Protein AF-0000000085047839 (afdb_homodimer)

Foldseek 3Di:
DDPPCPPPVPDPDCPDDQDFADPVRQVVCCVVDPFHWKAFPRHIDGDDDDDPLRVLLLVVLVVLCVVVDDPFKDKDAPPDWQWFDDPPGIIIDHFRMFMATVVCVPHSAGQETEHEDDPVCNCVQPPVVQVVNQVSPRAWYWYQYLVQLKIWIWGQDPVTTDGPDMDTPFDKDADPVRRSDIDTSCVSNPDD/DDPPPPPPVPDPPCPDDQDFADPVRQVVCCVPDPFHWKAFPRHIDGDDDDDPLRVLLLVVLVVLCVVVDDPFKDKDAPPDWQWFDDPPGIIIDHFRMFMATVVCVVHSAGQETEHEDDPVCNCVQPPVVQVVNQVSPRAWYWYQYLPQLKIWIWGQDPVTTDGPDMDTPFDKDADPVRRSDIDTSCVSNPDD

Structure (mmCIF, N/CA/C/O backbone):
data_AF-0000000085047839-model_v1
#
loop_
_entity.id
_entity.type
_entity.pdbx_description
1 polymer 'Putative restriction endonuclease domain-containing protein'
#
loop_
_atom_site.group_PDB
_atom_site.id
_atom_site.type_symbol
_atom_site.label_atom_id
_atom_site.label_alt_id
_atom_site.label_comp_id
_atom_site.label_asym_id
_atom_site.label_entity_id
_atom_site.label_seq_id
_atom_site.pdbx_PDB_ins_code
_atom_site.Cartn_x
_atom_site.Cartn_y
_atom_site.Cartn_z
_atom_site.occupancy
_atom_site.B_iso_or_equiv
_atom_site.auth_seq_id
_atom_site.auth_comp_id
_atom_site.auth_asym_id
_atom_site.auth_atom_id
_atom_site.pdbx_PDB_model_num
ATOM 1 N N . MET A 1 1 ? 14.227 33.406 15.445 1 19.25 1 MET A N 1
ATOM 2 C CA . MET A 1 1 ? 13.461 32.312 16.047 1 19.25 1 MET A CA 1
ATOM 3 C C . MET A 1 1 ? 14.367 31.141 16.406 1 19.25 1 MET A C 1
ATOM 5 O O . MET A 1 1 ? 15.094 30.625 15.555 1 19.25 1 MET A O 1
ATOM 9 N N . LYS A 1 2 ? 14.75 30.953 17.688 1 21.78 2 LYS A N 1
ATOM 10 C CA . LYS A 1 2 ? 15.789 30.109 18.25 1 21.78 2 LYS A CA 1
ATOM 11 C C . LYS A 1 2 ? 15.43 28.641 18.141 1 21.78 2 LYS A C 1
ATOM 13 O O . LYS A 1 2 ? 14.391 28.203 18.641 1 21.78 2 LYS A O 1
ATOM 18 N N . ILE A 1 3 ? 15.82 28.047 17.078 1 25.97 3 ILE A N 1
ATOM 19 C CA . ILE A 1 3 ? 15.758 26.594 16.906 1 25.97 3 ILE A CA 1
ATOM 20 C C . ILE A 1 3 ? 16.422 25.906 18.094 1 25.97 3 ILE A C 1
ATOM 22 O O . ILE A 1 3 ? 17.609 26.109 18.375 1 25.97 3 ILE A O 1
ATOM 26 N N . VAL A 1 4 ? 15.68 25.797 19.141 1 27.72 4 VAL A N 1
ATOM 27 C CA . VAL A 1 4 ? 16.203 25.109 20.312 1 27.72 4 VAL A CA 1
ATOM 28 C C . VAL A 1 4 ? 16.797 23.766 19.906 1 27.72 4 VAL A C 1
ATOM 30 O O . VAL A 1 4 ? 16.188 23.031 19.125 1 27.72 4 VAL A O 1
ATOM 33 N N . ASP A 1 5 ? 18.047 23.656 20.047 1 25.88 5 ASP A N 1
ATOM 34 C CA . ASP A 1 5 ? 19.016 22.656 19.625 1 25.88 5 ASP A CA 1
ATOM 35 C C . ASP A 1 5 ? 18.844 21.359 20.422 1 25.88 5 ASP A C 1
ATOM 37 O O . ASP A 1 5 ? 19.375 21.219 21.516 1 25.88 5 ASP A O 1
ATOM 41 N N . PRO A 1 6 ? 17.703 20.969 20.906 1 27.14 6 PRO A N 1
ATOM 42 C CA . PRO A 1 6 ? 17.953 19.859 21.828 1 27.14 6 PRO A CA 1
ATOM 43 C C . PRO A 1 6 ? 18.672 18.688 21.172 1 27.14 6 PRO A C 1
ATOM 45 O O . PRO A 1 6 ? 18.172 18.109 20.219 1 27.14 6 PRO A O 1
ATOM 48 N N . LEU A 1 7 ? 19.953 18.734 21.141 1 28.09 7 LEU A N 1
ATOM 49 C CA . LEU A 1 7 ? 20.844 17.672 20.656 1 28.09 7 LEU A CA 1
ATOM 50 C C . LEU A 1 7 ? 20.594 16.391 21.438 1 28.09 7 LEU A C 1
ATOM 52 O O . LEU A 1 7 ? 21.109 16.219 22.547 1 28.09 7 LEU A O 1
ATOM 56 N N . ILE A 1 8 ? 19.391 15.938 21.578 1 26.12 8 ILE A N 1
ATOM 57 C CA . ILE A 1 8 ? 19.359 14.641 22.234 1 26.12 8 ILE A CA 1
ATOM 58 C C . ILE A 1 8 ? 20.266 13.656 21.5 1 26.12 8 ILE A C 1
ATOM 60 O O . ILE A 1 8 ? 20.094 13.422 20.312 1 26.12 8 ILE A O 1
ATOM 64 N N . THR A 1 9 ? 21.453 13.508 21.984 1 27.06 9 THR A N 1
ATOM 65 C CA . THR A 1 9 ? 22.406 12.484 21.562 1 27.06 9 THR A CA 1
ATOM 66 C C . THR A 1 9 ? 21.781 11.094 21.672 1 27.06 9 THR A C 1
ATOM 68 O O . THR A 1 9 ? 21.5 10.617 22.766 1 27.06 9 THR A O 1
ATOM 71 N N . ILE A 1 10 ? 20.797 10.789 20.953 1 28.42 10 ILE A N 1
ATOM 72 C CA . ILE A 1 10 ? 20.391 9.391 20.969 1 28.42 10 ILE A CA 1
ATOM 73 C C . ILE A 1 10 ? 21.594 8.5 20.703 1 28.42 10 ILE A C 1
ATOM 75 O O . ILE A 1 10 ? 22.297 8.664 19.703 1 28.42 10 ILE A O 1
ATOM 79 N N . GLU A 1 11 ? 22.141 7.961 21.719 1 28.94 11 GLU A N 1
ATOM 80 C CA . GLU A 1 11 ? 23.172 6.93 21.672 1 28.94 11 GLU A CA 1
ATOM 81 C C . GLU A 1 11 ? 22.922 5.945 20.531 1 28.94 11 GLU A C 1
ATOM 83 O O . GLU A 1 11 ? 21.766 5.625 20.234 1 28.94 11 GLU A O 1
ATOM 88 N N . GLU A 1 12 ? 23.734 5.855 19.578 1 32.16 12 GLU A N 1
ATOM 89 C CA . GLU A 1 12 ? 23.938 4.957 18.453 1 32.16 12 GLU A CA 1
ATOM 90 C C . GLU A 1 12 ? 23.688 3.504 18.844 1 32.16 12 GLU A C 1
ATOM 92 O O . GLU A 1 12 ? 24.578 2.816 19.328 1 32.16 12 GLU A O 1
ATOM 97 N N . GLY A 1 13 ? 22.953 3.189 19.844 1 29.78 13 GLY A N 1
ATOM 98 C CA . GLY A 1 13 ? 22.891 1.743 19.984 1 29.78 13 GLY A CA 1
ATOM 99 C C . GLY A 1 13 ? 22.797 1.019 18.656 1 29.78 13 GLY A C 1
ATOM 100 O O . GLY A 1 13 ? 22.375 1.604 17.656 1 29.78 13 GLY A O 1
ATOM 101 N N . LYS A 1 14 ? 23.609 -0.202 18.484 1 32.5 14 LYS A N 1
ATOM 102 C CA . LYS A 1 14 ? 23.672 -1.079 17.328 1 32.5 14 LYS A CA 1
ATOM 103 C C . LYS A 1 14 ? 22.297 -1.259 16.688 1 32.5 14 LYS A C 1
ATOM 105 O O . LYS A 1 14 ? 21.469 -2.01 17.203 1 32.5 14 LYS A O 1
ATOM 110 N N . MET A 1 15 ? 21.422 -0.504 16.422 1 36.41 15 MET A N 1
ATOM 111 C CA . MET A 1 15 ? 20.234 -0.732 15.609 1 36.41 15 MET A CA 1
ATOM 112 C C . MET A 1 15 ? 20.516 -1.757 14.516 1 36.41 15 MET A C 1
ATOM 114 O O . MET A 1 15 ? 21.406 -1.555 13.68 1 36.41 15 MET A O 1
ATOM 118 N N . GLY A 1 16 ? 20.594 -3.08 14.789 1 39.56 16 GLY A N 1
ATOM 119 C CA . GLY A 1 16 ? 21.094 -4.273 14.125 1 39.56 16 GLY A CA 1
ATOM 120 C C . GLY A 1 16 ? 21.078 -4.168 12.617 1 39.56 16 GLY A C 1
ATOM 121 O O . GLY A 1 16 ? 20.062 -3.752 12.031 1 39.56 16 GLY A O 1
ATOM 122 N N . ALA A 1 17 ? 22.141 -3.898 11.844 1 48.53 17 ALA A N 1
ATOM 123 C CA . ALA A 1 17 ? 22.453 -3.994 10.422 1 48.53 17 ALA A CA 1
ATOM 124 C C . ALA A 1 17 ? 21.656 -5.117 9.766 1 48.53 17 ALA A C 1
ATOM 126 O O . ALA A 1 17 ? 21.703 -6.266 10.203 1 48.53 17 ALA A O 1
ATOM 127 N N . MET A 1 18 ? 20.484 -4.809 9.328 1 63.97 18 MET A N 1
ATOM 128 C CA . MET A 1 18 ? 19.844 -5.906 8.602 1 63.97 18 MET A CA 1
ATOM 129 C C . MET A 1 18 ? 20.859 -6.68 7.77 1 63.97 18 MET A C 1
ATOM 131 O O . MET A 1 18 ? 21.609 -6.086 6.992 1 63.97 18 MET A O 1
ATOM 135 N N . SER A 1 19 ? 21.328 -7.828 8.117 1 78.44 19 SER A N 1
ATOM 136 C CA . SER A 1 19 ? 22.281 -8.711 7.445 1 78.44 19 SER A CA 1
ATOM 137 C C . SER A 1 19 ? 21.922 -8.883 5.973 1 78.44 19 SER A C 1
ATOM 139 O O . SER A 1 19 ? 20.75 -9.039 5.625 1 78.44 19 SER A O 1
ATOM 141 N N . ARG A 1 20 ? 22.812 -8.43 5.199 1 89.38 20 ARG A N 1
ATOM 142 C CA . ARG A 1 20 ? 22.703 -8.719 3.773 1 89.38 20 ARG A CA 1
ATOM 143 C C . ARG A 1 20 ? 23.25 -10.109 3.455 1 89.38 20 ARG A C 1
ATOM 145 O O . ARG A 1 20 ? 24.25 -10.539 4.035 1 89.38 20 ARG A O 1
ATOM 152 N N . TYR A 1 21 ? 22.562 -10.891 2.604 1 94.19 21 TYR A N 1
ATOM 153 C CA . TYR A 1 21 ? 22.906 -12.258 2.221 1 94.19 21 TYR A CA 1
ATOM 154 C C . TYR A 1 21 ? 23.172 -12.359 0.723 1 94.19 21 TYR A C 1
ATOM 156 O O . TYR A 1 21 ? 22.516 -11.672 -0.074 1 94.19 21 TYR A O 1
ATOM 164 N N . SER A 1 22 ? 24.047 -13.195 0.367 1 93.88 22 SER A N 1
ATOM 165 C CA . SER A 1 22 ? 24.234 -13.547 -1.038 1 93.88 22 SER A CA 1
ATOM 166 C C . SER A 1 22 ? 23.188 -14.555 -1.495 1 93.88 22 SER A C 1
ATOM 168 O O . SER A 1 22 ? 22.484 -15.156 -0.671 1 93.88 22 SER A O 1
ATOM 170 N N . LEU A 1 23 ? 23.141 -14.664 -2.805 1 94 23 LEU A N 1
ATOM 171 C CA . LEU A 1 23 ? 22.25 -15.672 -3.35 1 94 23 LEU A CA 1
ATOM 172 C C . LEU A 1 23 ? 22.609 -17.062 -2.855 1 94 23 LEU A C 1
ATOM 174 O O . LEU A 1 23 ? 21.734 -17.875 -2.547 1 94 23 LEU A O 1
ATOM 178 N N . GLU A 1 24 ? 23.844 -17.281 -2.812 1 93.88 24 GLU A N 1
ATOM 179 C CA . GLU A 1 24 ? 24.328 -18.562 -2.314 1 93.88 24 GLU A CA 1
ATOM 180 C C . GLU A 1 24 ? 23.875 -18.797 -0.874 1 93.88 24 GLU A C 1
ATOM 182 O O . GLU A 1 24 ? 23.422 -19.891 -0.531 1 93.88 24 GLU A O 1
ATOM 187 N N . GLU A 1 25 ? 24.047 -17.828 -0.116 1 95.06 25 GLU A N 1
ATOM 188 C CA . GLU A 1 25 ? 23.609 -17.922 1.273 1 95.06 25 GLU A CA 1
ATOM 189 C C . GLU A 1 25 ? 22.094 -18.141 1.365 1 95.06 25 GLU A C 1
ATOM 191 O O . GLU A 1 25 ? 21.625 -18.891 2.221 1 95.06 25 GLU A O 1
ATOM 196 N N . PHE A 1 26 ? 21.422 -17.516 0.538 1 96.5 26 PHE A N 1
ATOM 197 C CA . PHE A 1 26 ? 19.969 -17.703 0.496 1 96.5 26 PHE A CA 1
ATOM 198 C C . PHE A 1 26 ? 19.625 -19.172 0.241 1 96.5 26 PHE A C 1
ATOM 200 O O . PHE A 1 26 ? 18.797 -19.75 0.949 1 96.5 26 PHE A O 1
ATOM 207 N N . TYR A 1 27 ? 20.219 -19.719 -0.745 1 94.69 27 TYR A N 1
ATOM 208 C CA . TYR A 1 27 ? 19.922 -21.109 -1.099 1 94.69 27 TYR A CA 1
ATOM 209 C C . TYR A 1 27 ? 20.297 -22.062 0.029 1 94.69 27 TYR A C 1
ATOM 211 O O . TYR A 1 27 ? 19.578 -23.016 0.306 1 94.69 27 TYR A O 1
ATOM 219 N N . GLN A 1 28 ? 21.359 -21.781 0.684 1 94.69 28 GLN A N 1
ATOM 220 C CA . GLN A 1 28 ? 21.766 -22.594 1.821 1 94.69 28 GLN A CA 1
ATOM 221 C C . GLN A 1 28 ? 20.734 -22.531 2.945 1 94.69 28 GLN A C 1
ATOM 223 O O . GLN A 1 28 ? 20.375 -23.547 3.537 1 94.69 28 GLN A O 1
ATOM 228 N N . ASN A 1 29 ? 20.297 -21.359 3.191 1 95 29 ASN A N 1
ATOM 229 C CA . ASN A 1 29 ? 19.281 -21.188 4.223 1 95 29 ASN A CA 1
ATOM 230 C C . ASN A 1 29 ? 17.969 -21.859 3.836 1 95 29 ASN A C 1
ATOM 232 O O . ASN A 1 29 ? 17.281 -22.422 4.688 1 95 29 ASN A O 1
ATOM 236 N N . SER A 1 30 ? 17.625 -21.734 2.604 1 92.69 30 SER A N 1
ATOM 237 C CA . SER A 1 30 ? 16.375 -22.281 2.109 1 92.69 30 SER A CA 1
ATOM 238 C C . SER A 1 30 ? 16.328 -23.812 2.27 1 92.69 30 SER A C 1
ATOM 240 O O . SER A 1 30 ? 15.266 -24.375 2.504 1 92.69 30 SER A O 1
ATOM 242 N N . GLU A 1 31 ? 17.391 -24.406 2.133 1 91.94 31 GLU A N 1
ATOM 243 C CA . GLU A 1 31 ? 17.484 -25.859 2.24 1 91.94 31 GLU A CA 1
ATOM 244 C C . GLU A 1 31 ? 17.234 -26.328 3.674 1 91.94 31 GLU A C 1
ATOM 246 O O . GLU A 1 31 ? 16.719 -27.422 3.898 1 91.94 31 GLU A O 1
ATOM 251 N N . SER A 1 32 ? 17.562 -25.547 4.555 1 92.69 32 SER A N 1
ATOM 252 C CA . SER A 1 32 ? 17.531 -25.969 5.949 1 92.69 32 SER A CA 1
ATOM 253 C C . SER A 1 32 ? 16.312 -25.391 6.668 1 92.69 32 SER A C 1
ATOM 255 O O . SER A 1 32 ? 15.953 -25.844 7.754 1 92.69 32 SER A O 1
ATOM 257 N N . SER A 1 33 ? 15.711 -24.469 6.102 1 92.81 33 SER A N 1
ATOM 258 C CA . SER A 1 33 ? 14.625 -23.766 6.773 1 92.81 33 SER A CA 1
ATOM 259 C C . SER A 1 33 ? 13.344 -24.594 6.758 1 92.81 33 SER A C 1
ATOM 261 O O . SER A 1 33 ? 12.992 -25.188 5.738 1 92.81 33 SER A O 1
ATOM 263 N N . PRO A 1 34 ? 12.633 -24.625 7.816 1 91.81 34 PRO A N 1
ATOM 264 C CA . PRO A 1 34 ? 11.344 -25.312 7.844 1 91.81 34 PRO A CA 1
ATOM 265 C C . PRO A 1 34 ? 10.25 -24.562 7.09 1 91.81 34 PRO A C 1
ATOM 267 O O . PRO A 1 34 ? 9.25 -25.156 6.684 1 91.81 34 PRO A O 1
ATOM 270 N N . ASN A 1 35 ? 10.391 -23.281 6.965 1 91.88 35 ASN A N 1
ATOM 271 C CA . ASN A 1 35 ? 9.438 -22.438 6.262 1 91.88 35 ASN A CA 1
ATOM 272 C C . ASN A 1 35 ? 9.977 -21.984 4.906 1 91.88 35 ASN A C 1
ATOM 274 O O . ASN A 1 35 ? 11.188 -21.891 4.723 1 91.88 35 ASN A O 1
ATOM 278 N N . PRO A 1 36 ? 9.062 -21.797 4.02 1 92.94 36 PRO A N 1
ATOM 279 C CA . PRO A 1 36 ? 9.531 -21.203 2.764 1 92.94 36 PRO A CA 1
ATOM 280 C C . PRO A 1 36 ? 10.18 -19.828 2.963 1 92.94 36 PRO A C 1
ATOM 282 O O . PRO A 1 36 ? 9.742 -19.062 3.824 1 92.94 36 PRO A O 1
ATOM 285 N N . LEU A 1 37 ? 11.156 -19.547 2.162 1 95.88 37 LEU A N 1
ATOM 286 C CA . LEU A 1 37 ? 11.883 -18.297 2.271 1 95.88 37 LEU A CA 1
ATOM 287 C C . LEU A 1 37 ? 11.797 -17.5 0.972 1 95.88 37 LEU A C 1
ATOM 289 O O . LEU A 1 37 ? 11.664 -18.078 -0.108 1 95.88 37 LEU A O 1
ATOM 293 N N . GLU A 1 38 ? 11.859 -16.25 1.055 1 97.25 38 GLU A N 1
ATOM 294 C CA . GLU A 1 38 ? 12.008 -15.344 -0.078 1 97.25 38 GLU A CA 1
ATOM 295 C C . GLU A 1 38 ? 13.297 -14.531 0.03 1 97.25 38 GLU A C 1
ATOM 297 O O . GLU A 1 38 ? 13.836 -14.359 1.125 1 97.25 38 GLU A O 1
ATOM 302 N N . TYR A 1 39 ? 13.766 -14.117 -1.062 1 97.12 39 TYR A N 1
ATOM 303 C CA . TYR A 1 39 ? 14.969 -13.305 -1.187 1 97.12 39 TYR A CA 1
ATOM 304 C C . TYR A 1 39 ? 14.664 -11.984 -1.875 1 97.12 39 TYR A C 1
ATOM 306 O O . TYR A 1 39 ? 14.391 -11.953 -3.078 1 97.12 39 TYR A O 1
ATOM 314 N N . ILE A 1 40 ? 14.703 -10.867 -1.108 1 96.5 40 ILE A N 1
ATOM 315 C CA . ILE A 1 40 ? 14.375 -9.547 -1.626 1 96.5 40 ILE A CA 1
ATOM 316 C C . ILE A 1 40 ? 15.391 -8.523 -1.12 1 96.5 40 ILE A C 1
ATOM 318 O O . ILE A 1 40 ? 15.617 -8.414 0.087 1 96.5 40 ILE A O 1
ATOM 322 N N . HIS A 1 41 ? 16.047 -7.734 -1.96 1 94.5 41 HIS A N 1
ATOM 323 C CA . HIS A 1 41 ? 17.031 -6.715 -1.609 1 94.5 41 HIS A CA 1
ATOM 324 C C . HIS A 1 41 ? 18.125 -7.289 -0.713 1 94.5 41 HIS A C 1
ATOM 326 O O . HIS A 1 41 ? 18.453 -6.711 0.325 1 94.5 41 HIS A O 1
ATOM 332 N N . GLU A 1 42 ? 18.5 -8.492 -1.087 1 95 42 GLU A N 1
ATOM 333 C CA . GLU A 1 42 ? 19.609 -9.188 -0.418 1 95 42 GLU A CA 1
ATOM 334 C C . GLU A 1 42 ? 19.25 -9.516 1.029 1 95 42 GLU A C 1
ATOM 336 O O . GLU A 1 42 ? 20.125 -9.578 1.89 1 95 42 GLU A O 1
ATOM 341 N N . GLN A 1 43 ? 17.984 -9.57 1.319 1 96.62 43 GLN A N 1
ATOM 342 C CA . GLN A 1 43 ? 17.484 -10.008 2.619 1 96.62 43 GLN A CA 1
ATOM 343 C C . GLN A 1 43 ? 16.625 -11.258 2.486 1 96.62 43 GLN A C 1
ATOM 345 O O . GLN A 1 43 ? 16.078 -11.531 1.414 1 96.62 43 GLN A O 1
ATOM 350 N N . ILE A 1 44 ? 16.609 -12.039 3.568 1 96.19 44 ILE A N 1
ATOM 351 C CA . ILE A 1 44 ? 15.852 -13.281 3.586 1 96.19 44 ILE A CA 1
ATOM 352 C C . ILE A 1 44 ? 14.602 -13.109 4.453 1 96.19 44 ILE A C 1
ATOM 354 O O . ILE A 1 44 ? 14.695 -12.625 5.586 1 96.19 44 ILE A O 1
ATOM 358 N N . PHE A 1 45 ? 13.516 -13.438 3.863 1 95.88 45 PHE A N 1
ATOM 359 C CA . PHE A 1 45 ? 12.242 -13.344 4.57 1 95.88 45 PHE A CA 1
ATOM 360 C C . PHE A 1 45 ? 11.602 -14.719 4.703 1 95.88 45 PHE A C 1
ATOM 362 O O . PHE A 1 45 ? 11.492 -15.461 3.723 1 95.88 45 PHE A O 1
ATOM 369 N N . SER A 1 46 ? 11.156 -15.023 5.883 1 94.44 46 SER A N 1
ATOM 370 C CA . SER A 1 46 ? 10.43 -16.266 6.109 1 94.44 46 SER A CA 1
ATOM 371 C C . SER A 1 46 ? 8.922 -16.062 5.957 1 94.44 46 SER A C 1
ATOM 373 O O . SER A 1 46 ? 8.375 -15.062 6.445 1 94.44 46 SER A O 1
ATOM 375 N N . LEU A 1 47 ? 8.258 -16.922 5.273 1 93.44 47 LEU A N 1
ATOM 376 C CA . LEU A 1 47 ? 6.816 -16.828 5.062 1 93.44 47 LEU A CA 1
ATOM 377 C C . LEU A 1 47 ? 6.059 -17.688 6.074 1 93.44 47 LEU A C 1
ATOM 379 O O . LEU A 1 47 ? 6.496 -18.781 6.41 1 93.44 47 LEU A O 1
ATOM 383 N N . PRO A 1 48 ? 4.93 -17.141 6.52 1 89.25 48 PRO A N 1
ATOM 384 C CA . PRO A 1 48 ? 4.121 -17.938 7.438 1 89.25 48 PRO A CA 1
ATOM 385 C C . PRO A 1 48 ? 3.453 -19.141 6.75 1 89.25 48 PRO A C 1
ATOM 387 O O . PRO A 1 48 ? 3.316 -19.141 5.523 1 89.25 48 PRO A O 1
ATOM 390 N N . THR A 1 49 ? 3.102 -20.062 7.559 1 82.88 49 THR A N 1
ATOM 391 C CA . THR A 1 49 ? 2.377 -21.219 7.047 1 82.88 49 THR A CA 1
ATOM 392 C C . THR A 1 49 ? 0.94 -20.844 6.695 1 82.88 49 THR A C 1
ATOM 394 O O . THR A 1 49 ? 0.31 -20.047 7.395 1 82.88 49 THR A O 1
ATOM 397 N N . SER A 1 50 ? 0.498 -21.5 5.664 1 81.31 50 SER A N 1
ATOM 398 C CA . SER A 1 50 ? -0.839 -21.188 5.172 1 81.31 50 SER A CA 1
ATOM 399 C C . SER A 1 50 ? -1.912 -21.859 6.023 1 81.31 50 SER A C 1
ATOM 401 O O . SER A 1 50 ? -1.755 -23.016 6.434 1 81.31 50 SER A O 1
ATOM 403 N N . GLN A 1 51 ? -2.875 -21.109 6.254 1 83.5 51 GLN A N 1
ATOM 404 C CA . GLN A 1 51 ? -4.039 -21.641 6.949 1 83.5 51 GLN A CA 1
ATOM 405 C C . GLN A 1 51 ? -5.062 -22.203 5.961 1 83.5 51 GLN A C 1
ATOM 407 O O . GLN A 1 51 ? -4.941 -22 4.754 1 83.5 51 GLN A O 1
ATOM 412 N N . LYS A 1 52 ? -6.062 -22.906 6.461 1 86.94 52 LYS A N 1
ATOM 413 C CA . LYS A 1 52 ? -7.07 -23.562 5.633 1 86.94 52 LYS A CA 1
ATOM 414 C C . LYS A 1 52 ? -7.801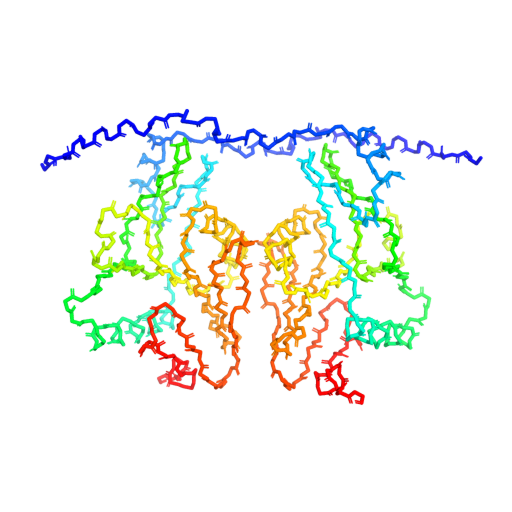 -22.562 4.75 1 86.94 52 LYS A C 1
ATOM 416 O O . LYS A 1 52 ? -8 -22.797 3.559 1 86.94 52 LYS A O 1
ATOM 421 N N . GLU A 1 53 ? -8.211 -21.469 5.328 1 91.44 53 GLU A N 1
ATOM 422 C CA . GLU A 1 53 ? -8.945 -20.453 4.582 1 91.44 53 GLU A CA 1
ATOM 423 C C . GLU A 1 53 ? -8.109 -19.906 3.426 1 91.44 53 GLU A C 1
ATOM 425 O O . GLU A 1 53 ? -8.641 -19.656 2.34 1 91.44 53 GLU A O 1
ATOM 430 N N . HIS A 1 54 ? -6.898 -19.734 3.691 1 93.38 54 HIS A N 1
ATOM 431 C CA . HIS A 1 54 ? -5.965 -19.281 2.666 1 93.38 54 HIS A CA 1
ATOM 432 C C . HIS A 1 54 ? -5.969 -20.234 1.467 1 93.38 54 HIS A C 1
ATOM 434 O O . HIS A 1 54 ? -6.074 -19.781 0.322 1 93.38 54 HIS A O 1
ATOM 440 N N . GLN A 1 55 ? -5.898 -21.484 1.703 1 92.56 55 GLN A N 1
ATOM 441 C CA . GLN A 1 55 ? -5.848 -22.5 0.653 1 92.56 55 GLN A CA 1
ATOM 442 C C . GLN A 1 55 ? -7.145 -22.531 -0.144 1 92.56 55 GLN A C 1
ATOM 444 O O . GLN A 1 55 ? -7.129 -22.703 -1.364 1 92.56 55 GLN A O 1
ATOM 449 N N . LEU A 1 56 ? -8.234 -22.391 0.564 1 94.94 56 LEU A N 1
ATOM 450 C CA . LEU A 1 56 ? -9.531 -22.375 -0.105 1 94.94 56 LEU A CA 1
ATOM 451 C C . LEU A 1 56 ? -9.625 -21.219 -1.09 1 94.94 56 LEU A C 1
ATOM 453 O O . LEU A 1 56 ? -10.062 -21.406 -2.229 1 94.94 56 LEU A O 1
ATOM 457 N N . ILE A 1 57 ? -9.227 -20.062 -0.646 1 97.06 57 ILE A N 1
ATOM 458 C CA . ILE A 1 57 ? -9.242 -18.875 -1.489 1 97.06 57 ILE A CA 1
ATOM 459 C C . ILE A 1 57 ? -8.328 -19.078 -2.695 1 97.06 57 ILE A C 1
ATOM 461 O O . ILE A 1 57 ? -8.711 -18.766 -3.828 1 97.06 57 ILE A O 1
ATOM 465 N N . LEU A 1 58 ? -7.133 -19.594 -2.455 1 95.5 58 LEU A N 1
ATOM 466 C CA . LEU A 1 58 ? -6.18 -19.875 -3.527 1 95.5 58 LEU A CA 1
ATOM 467 C C . LEU A 1 58 ? -6.785 -20.812 -4.566 1 95.5 58 LEU A C 1
ATOM 469 O O . LEU A 1 58 ? -6.664 -20.578 -5.77 1 95.5 58 LEU A O 1
ATOM 473 N N . GLU A 1 59 ? -7.449 -21.781 -4.098 1 94.38 59 GLU A N 1
ATOM 474 C CA . GLU A 1 59 ? -8.055 -22.766 -4.992 1 94.38 59 GLU A CA 1
ATOM 475 C C . GLU A 1 59 ? -9.164 -22.125 -5.832 1 94.38 59 GLU A C 1
ATOM 477 O O . GLU A 1 59 ? -9.289 -22.422 -7.023 1 94.38 59 GLU A O 1
ATOM 482 N N . ARG A 1 60 ? -9.93 -21.328 -5.234 1 95.81 60 ARG A N 1
ATOM 483 C CA . ARG A 1 60 ? -11 -20.656 -5.961 1 95.81 60 ARG A CA 1
ATOM 484 C C . ARG A 1 60 ? -10.43 -19.766 -7.059 1 95.81 60 ARG A C 1
ATOM 486 O O . ARG A 1 60 ? -10.969 -19.703 -8.164 1 95.81 60 ARG A O 1
ATOM 493 N N . LEU A 1 61 ? -9.398 -19.047 -6.754 1 95.31 61 LEU A N 1
ATOM 494 C CA . LEU A 1 61 ? -8.75 -18.203 -7.75 1 95.31 61 LEU A CA 1
ATOM 495 C C . LEU A 1 61 ? -8.172 -19.047 -8.883 1 95.31 61 LEU A C 1
ATOM 497 O O . LEU A 1 61 ? -8.336 -18.703 -10.055 1 95.31 61 LEU A O 1
ATOM 501 N N . ARG A 1 62 ? -7.504 -20.125 -8.547 1 91.94 62 ARG A N 1
ATOM 502 C CA . ARG A 1 62 ? -6.918 -21.016 -9.539 1 91.94 62 ARG A CA 1
ATOM 503 C C . ARG A 1 62 ? -7.988 -21.594 -10.469 1 91.94 62 ARG A C 1
ATOM 505 O O . ARG A 1 62 ? -7.797 -21.625 -11.688 1 91.94 62 ARG A O 1
ATOM 512 N N . LYS A 1 63 ? -9.031 -22.031 -9.906 1 91.75 63 LYS A N 1
ATOM 513 C CA . LYS A 1 63 ? -10.125 -22.594 -10.695 1 91.75 63 LYS A CA 1
ATOM 514 C C . LYS A 1 63 ? -10.664 -21.578 -11.695 1 91.75 63 LYS A C 1
ATOM 516 O O . LYS A 1 63 ? -10.938 -21.922 -12.852 1 91.75 63 LYS A O 1
ATOM 521 N N . LYS A 1 64 ? -10.812 -20.375 -11.25 1 91.38 64 LYS A N 1
ATOM 522 C CA . LYS A 1 64 ? -11.297 -19.328 -12.133 1 91.38 64 LYS A CA 1
ATOM 523 C C . LYS A 1 64 ? -10.336 -19.109 -13.305 1 91.38 64 LYS A C 1
ATOM 525 O O . LYS A 1 64 ? -10.773 -18.922 -14.438 1 91.38 64 LYS A O 1
ATOM 530 N N . LEU A 1 65 ? -9.086 -19.125 -13.016 1 88.38 65 LEU A N 1
ATOM 531 C CA . LEU A 1 65 ? -8.086 -18.922 -14.062 1 88.38 65 LEU A CA 1
ATOM 532 C C . LEU A 1 65 ? -8.07 -20.109 -15.023 1 88.38 65 LEU A C 1
ATOM 534 O O . LEU A 1 65 ? -7.879 -19.938 -16.234 1 88.38 65 LEU A O 1
ATOM 538 N N . LEU A 1 66 ? -8.234 -21.266 -14.438 1 85.38 66 LEU A N 1
ATOM 539 C CA . LEU A 1 66 ? -8.258 -22.484 -15.266 1 85.38 66 LEU A CA 1
ATOM 540 C C . LEU A 1 66 ? -9.43 -22.438 -16.25 1 85.38 66 LEU A C 1
ATOM 542 O O . LEU A 1 66 ? -9.297 -22.859 -17.391 1 85.38 66 LEU A O 1
ATOM 546 N N . ILE A 1 67 ? -10.531 -21.969 -15.758 1 84.19 67 ILE A N 1
ATOM 547 C CA . ILE A 1 67 ? -11.727 -21.875 -16.594 1 84.19 67 ILE A CA 1
ATOM 548 C C . ILE A 1 67 ? -11.5 -20.859 -17.703 1 84.19 67 ILE A C 1
ATOM 550 O O . ILE A 1 67 ? -11.938 -21.062 -18.844 1 84.19 67 ILE A O 1
ATOM 554 N N . LEU A 1 68 ? -10.914 -19.75 -17.25 1 76.19 68 LEU A N 1
ATOM 555 C CA . LEU A 1 68 ? -10.617 -18.719 -18.25 1 76.19 68 LEU A CA 1
ATOM 556 C C . LEU A 1 68 ? -9.531 -19.188 -19.203 1 76.19 68 LEU A C 1
ATOM 558 O O . LEU A 1 68 ? -9.492 -18.766 -20.359 1 76.19 68 LEU A O 1
ATOM 562 N N . GLY A 1 69 ? -8.461 -19.781 -18.625 1 64 69 GLY A N 1
ATOM 563 C CA . GLY A 1 69 ? -7.223 -20.125 -19.312 1 64 69 GLY A CA 1
ATOM 564 C C . GLY A 1 69 ? -7.395 -21.203 -20.344 1 64 69 GLY A C 1
ATOM 565 O O . GLY A 1 69 ? -8.039 -22.219 -20.094 1 64 69 GLY A O 1
ATOM 566 N N . GLY A 1 70 ? -7.469 -20.844 -21.531 1 59.38 70 GLY A N 1
ATOM 567 C CA . GLY A 1 70 ? -7.023 -21.531 -22.734 1 59.38 70 GLY A CA 1
ATOM 568 C C . GLY A 1 70 ? -5.547 -21.328 -23.031 1 59.38 70 GLY A C 1
ATOM 569 O O . GLY A 1 70 ? -4.73 -21.281 -22.094 1 59.38 70 GLY A O 1
ATOM 570 N N . MET A 1 71 ? -5.219 -21.109 -24.281 1 60.84 71 MET A N 1
ATOM 571 C CA . MET A 1 71 ? -3.883 -21.031 -24.875 1 60.84 71 MET A CA 1
ATOM 572 C C . MET A 1 71 ? -3.256 -19.656 -24.594 1 60.84 71 MET A C 1
ATOM 574 O O . MET A 1 71 ? -2.072 -19.453 -24.875 1 60.84 71 MET A O 1
ATOM 578 N N . SER A 1 72 ? -3.957 -18.734 -23.641 1 75.06 72 SER A N 1
ATOM 579 C CA . SER A 1 72 ? -3.398 -17.375 -23.719 1 75.06 72 SER A CA 1
ATOM 580 C C . SER A 1 72 ? -2.666 -17.016 -22.422 1 75.06 72 SER A C 1
ATOM 582 O O . SER A 1 72 ? -1.856 -16.078 -22.422 1 75.06 72 SER A O 1
ATOM 584 N N . TYR A 1 73 ? -2.939 -17.828 -21.312 1 79.88 73 TYR A N 1
ATOM 585 C CA . TYR A 1 73 ? -2.281 -17.5 -20.047 1 79.88 73 TYR A CA 1
ATOM 586 C C . TYR A 1 73 ? -1.716 -18.734 -19.375 1 79.88 73 TYR A C 1
ATOM 588 O O . TYR A 1 73 ? -2.279 -19.828 -19.5 1 79.88 73 TYR A O 1
ATOM 596 N N . SER A 1 74 ? -0.597 -18.578 -18.859 1 82.56 74 SER A N 1
ATOM 597 C CA . SER A 1 74 ? -0.049 -19.578 -17.953 1 82.56 74 SER A CA 1
ATOM 598 C C . SER A 1 74 ? 0.065 -19.031 -16.531 1 82.56 74 SER A C 1
ATOM 600 O O . SER A 1 74 ? 0.029 -17.828 -16.312 1 82.56 74 SER A O 1
ATOM 602 N N . PHE A 1 75 ? -0.006 -19.969 -15.562 1 85.94 75 PHE A N 1
ATOM 603 C CA . PHE A 1 75 ? 0.118 -19.484 -14.188 1 85.94 75 PHE A CA 1
ATOM 604 C C . PHE A 1 75 ? 0.867 -20.5 -13.328 1 85.94 75 PHE A C 1
ATOM 606 O O . PHE A 1 75 ? 0.979 -21.672 -13.688 1 85.94 75 PHE A O 1
ATOM 613 N N . CYS A 1 76 ? 1.52 -20 -12.383 1 86.25 76 CYS A N 1
ATOM 614 C CA . CYS A 1 76 ? 2.174 -20.797 -11.352 1 86.25 76 CYS A CA 1
ATOM 615 C C . CYS A 1 76 ? 1.733 -20.375 -9.961 1 86.25 76 CYS A C 1
ATOM 617 O O . CYS A 1 76 ? 1.258 -19.25 -9.773 1 86.25 76 CYS A O 1
ATOM 619 N N . SER A 1 77 ? 1.771 -21.344 -9.055 1 89.38 77 SER A N 1
ATOM 620 C CA . SER A 1 77 ? 1.292 -21.078 -7.699 1 89.38 77 SER A CA 1
ATOM 621 C C . SER A 1 77 ? 2.289 -21.562 -6.656 1 89.38 77 SER A C 1
ATOM 623 O O . SER A 1 77 ? 3.252 -22.266 -6.988 1 89.38 77 SER A O 1
ATOM 625 N N . TYR A 1 78 ? 2.037 -21.016 -5.395 1 83.81 78 TYR A N 1
ATOM 626 C CA . TYR A 1 78 ? 2.77 -21.547 -4.254 1 83.81 78 TYR A CA 1
ATOM 627 C C . TYR A 1 78 ? 2.822 -23.062 -4.312 1 83.81 78 TYR A C 1
ATOM 629 O O . TYR A 1 78 ? 1.855 -23.719 -4.719 1 83.81 78 TYR A O 1
ATOM 637 N N . PRO A 1 79 ? 3.963 -23.625 -4.043 1 81.38 79 PRO A N 1
ATOM 638 C CA . PRO A 1 79 ? 5.184 -23.094 -3.428 1 81.38 79 PRO A CA 1
ATOM 639 C C . PRO A 1 79 ? 6.309 -22.875 -4.438 1 81.38 79 PRO A C 1
ATOM 641 O O . PRO A 1 79 ? 7.484 -22.938 -4.074 1 81.38 79 PRO A O 1
ATOM 644 N N . ASN A 1 80 ? 5.996 -22.672 -5.68 1 86.5 80 ASN A N 1
ATOM 645 C CA . ASN A 1 80 ? 7.023 -22.469 -6.695 1 86.5 80 ASN A CA 1
ATOM 646 C C . ASN A 1 80 ? 7.746 -21.141 -6.523 1 86.5 80 ASN A C 1
ATOM 648 O O . ASN A 1 80 ? 7.117 -20.125 -6.219 1 86.5 80 ASN A O 1
ATOM 652 N N . ASP A 1 81 ? 9.023 -21.219 -6.715 1 90.12 81 ASP A N 1
ATOM 653 C CA . ASP A 1 81 ? 9.836 -20 -6.703 1 90.12 81 ASP A CA 1
ATOM 654 C C . ASP A 1 81 ? 9.719 -19.25 -8.023 1 90.12 81 ASP A C 1
ATOM 656 O O . ASP A 1 81 ? 9.672 -19.859 -9.094 1 90.12 81 ASP A O 1
ATOM 660 N N . LEU A 1 82 ? 9.656 -18.031 -7.922 1 92.94 82 LEU A N 1
ATOM 661 C CA . LEU A 1 82 ? 9.766 -17.156 -9.094 1 92.94 82 LEU A CA 1
ATOM 662 C C . LEU A 1 82 ? 10.977 -16.234 -8.977 1 92.94 82 LEU A C 1
ATOM 664 O O . LEU A 1 82 ? 11.141 -15.555 -7.965 1 92.94 82 LEU A O 1
ATOM 668 N N . LEU A 1 83 ? 11.828 -16.344 -9.898 1 91.69 83 LEU A N 1
ATOM 669 C CA . LEU A 1 83 ? 13 -15.477 -9.969 1 91.69 83 LEU A CA 1
ATOM 670 C C . LEU A 1 83 ? 12.695 -14.211 -10.773 1 91.69 83 LEU A C 1
ATOM 672 O O . LEU A 1 83 ? 12.266 -14.289 -11.922 1 91.69 83 LEU A O 1
ATOM 676 N N . LEU A 1 84 ? 12.812 -13.062 -10.148 1 93.25 84 LEU A N 1
ATOM 677 C CA . LEU A 1 84 ? 12.672 -11.773 -10.82 1 93.25 84 LEU A CA 1
ATOM 678 C C . LEU A 1 84 ? 14.031 -11.117 -11.031 1 93.25 84 LEU A C 1
ATOM 680 O O . LEU A 1 84 ? 14.836 -11.039 -10.094 1 93.25 84 LEU A O 1
ATOM 684 N N . ILE A 1 85 ? 14.258 -10.68 -12.25 1 89.62 85 ILE A N 1
ATOM 685 C CA . ILE A 1 85 ? 15.531 -10.031 -12.555 1 89.62 85 ILE A CA 1
ATOM 686 C C . ILE A 1 85 ? 15.273 -8.695 -13.25 1 89.62 85 ILE A C 1
ATOM 688 O O . ILE A 1 85 ? 14.508 -8.625 -14.203 1 89.62 85 ILE A O 1
ATOM 692 N N . LYS A 1 86 ? 15.781 -7.676 -12.719 1 86.69 86 LYS A N 1
ATOM 693 C CA . LYS A 1 86 ? 15.789 -6.34 -13.312 1 86.69 86 LYS A CA 1
ATOM 694 C C . LYS A 1 86 ? 17.141 -5.668 -13.133 1 86.69 86 LYS A C 1
ATOM 696 O O . LYS A 1 86 ? 17.5 -5.238 -12.031 1 86.69 86 LYS A O 1
ATOM 701 N N . GLN A 1 87 ? 17.828 -5.602 -14.219 1 84.62 87 GLN A N 1
ATOM 702 C CA . GLN A 1 87 ? 19.188 -5.074 -14.156 1 84.62 87 GLN A CA 1
ATOM 703 C C . GLN A 1 87 ? 20.016 -5.82 -13.117 1 84.62 87 GLN A C 1
ATOM 705 O O . GLN A 1 87 ? 20.219 -7.031 -13.219 1 84.62 87 GLN A O 1
ATOM 710 N N . ASP A 1 88 ? 20.359 -5.105 -12.016 1 83.31 88 ASP A N 1
ATOM 711 C CA . ASP A 1 88 ? 21.219 -5.738 -11.023 1 83.31 88 ASP A CA 1
ATOM 712 C C . ASP A 1 88 ? 20.422 -6.129 -9.781 1 83.31 88 ASP A C 1
ATOM 714 O O . ASP A 1 88 ? 21 -6.578 -8.781 1 83.31 88 ASP A O 1
ATOM 718 N N . ASP A 1 89 ? 19.219 -5.996 -9.969 1 88.62 89 ASP A N 1
ATOM 719 C CA . ASP A 1 89 ? 18.375 -6.371 -8.836 1 88.62 89 ASP A CA 1
ATOM 720 C C . ASP A 1 89 ? 17.734 -7.742 -9.047 1 88.62 89 ASP A C 1
ATOM 722 O O . ASP A 1 89 ? 17.219 -8.031 -10.133 1 88.62 89 ASP A O 1
ATOM 726 N N . ILE A 1 90 ? 17.938 -8.625 -8.047 1 92 90 ILE A N 1
ATOM 727 C CA . ILE A 1 90 ? 17.406 -9.977 -8.102 1 92 90 ILE A CA 1
ATOM 728 C C . ILE A 1 90 ? 16.484 -10.227 -6.906 1 92 90 ILE A C 1
ATOM 730 O O . ILE A 1 90 ? 16.797 -9.828 -5.781 1 92 90 ILE A O 1
ATOM 734 N N . ALA A 1 91 ? 15.352 -10.836 -7.191 1 95.81 91 ALA A N 1
ATOM 735 C CA . ALA A 1 91 ? 14.445 -11.266 -6.125 1 95.81 91 ALA A CA 1
ATOM 736 C C . ALA A 1 91 ? 13.938 -12.68 -6.375 1 95.81 91 ALA A C 1
ATOM 738 O O . ALA A 1 91 ? 13.688 -13.062 -7.52 1 95.81 91 ALA A O 1
ATOM 739 N N . ILE A 1 92 ? 13.883 -13.477 -5.418 1 95.31 92 ILE A N 1
ATOM 740 C CA . ILE A 1 92 ? 13.219 -14.773 -5.441 1 95.31 92 ILE A CA 1
ATOM 741 C C . ILE A 1 92 ? 11.977 -14.734 -4.547 1 95.31 92 ILE A C 1
ATOM 743 O O . ILE A 1 92 ? 12.094 -14.57 -3.328 1 95.31 92 ILE A O 1
ATOM 747 N N . ILE A 1 93 ? 10.852 -14.867 -5.176 1 96.38 93 ILE A N 1
ATOM 748 C CA . ILE A 1 93 ? 9.602 -14.742 -4.434 1 96.38 93 ILE A CA 1
ATOM 749 C C . ILE A 1 93 ? 8.797 -16.031 -4.57 1 96.38 93 ILE A C 1
ATOM 751 O O . ILE A 1 93 ? 9.078 -16.859 -5.441 1 96.38 93 ILE A O 1
ATOM 755 N N . LYS A 1 94 ? 7.859 -16.188 -3.691 1 95.25 94 LYS A N 1
ATOM 756 C CA . LYS A 1 94 ? 6.891 -17.281 -3.709 1 95.25 94 LYS A CA 1
ATOM 757 C C . LYS A 1 94 ? 5.461 -16.75 -3.607 1 95.25 94 LYS A C 1
ATOM 759 O O . LYS A 1 94 ? 4.824 -16.875 -2.562 1 95.25 94 LYS A O 1
ATOM 764 N N . PRO A 1 95 ? 4.977 -16.281 -4.711 1 96 95 PRO A N 1
ATOM 765 C CA . PRO A 1 95 ? 3.617 -15.742 -4.684 1 96 95 PRO A CA 1
ATOM 766 C C . PRO A 1 95 ? 2.547 -16.828 -4.555 1 96 95 PRO A C 1
ATOM 768 O O . PRO A 1 95 ? 2.783 -17.984 -4.93 1 96 95 PRO A O 1
ATOM 771 N N . ASP A 1 96 ? 1.415 -16.484 -4.039 1 96.19 96 ASP A N 1
ATOM 772 C CA . ASP A 1 96 ? 0.311 -17.438 -4.023 1 96.19 96 ASP A CA 1
ATOM 773 C C . ASP A 1 96 ? -0.099 -17.828 -5.445 1 96.19 96 ASP A C 1
ATOM 775 O O . ASP A 1 96 ? -0.311 -19 -5.734 1 96.19 96 ASP A O 1
ATOM 779 N N . LEU A 1 97 ? -0.192 -16.812 -6.285 1 95.62 97 LEU A N 1
ATOM 780 C CA . LEU A 1 97 ? -0.537 -17.047 -7.684 1 95.62 97 LEU A CA 1
ATOM 781 C C . LEU A 1 97 ? 0.108 -16 -8.586 1 95.62 97 LEU A C 1
ATOM 783 O O . LEU A 1 97 ? 0.095 -14.812 -8.273 1 95.62 97 LEU A O 1
ATOM 787 N N . ALA A 1 98 ? 0.733 -16.469 -9.648 1 94.44 98 ALA A N 1
ATOM 788 C CA . ALA A 1 98 ? 1.313 -15.602 -10.672 1 94.44 98 ALA A CA 1
ATOM 789 C C . ALA A 1 98 ? 0.812 -15.977 -12.062 1 94.44 98 ALA A C 1
ATOM 791 O O . ALA A 1 98 ? 0.727 -17.156 -12.398 1 94.44 98 ALA A O 1
ATOM 792 N N . VAL A 1 99 ? 0.462 -14.977 -12.859 1 92.94 99 VAL A N 1
ATOM 793 C CA . VAL A 1 99 ? -0.091 -15.211 -14.195 1 92.94 99 VAL A CA 1
ATOM 794 C C . VAL A 1 99 ? 0.811 -14.57 -15.242 1 92.94 99 VAL A C 1
ATOM 796 O O . VAL A 1 99 ? 1.284 -13.445 -15.07 1 92.94 99 VAL A O 1
ATOM 799 N N . PHE A 1 100 ? 1.081 -15.352 -16.266 1 88.94 100 PHE A N 1
ATOM 800 C CA . PHE A 1 100 ? 1.862 -14.898 -17.406 1 88.94 100 PHE A CA 1
ATOM 801 C C . PHE A 1 100 ? 1.014 -14.883 -18.672 1 88.94 100 PHE A C 1
ATOM 803 O O . PHE A 1 100 ? 0.353 -15.875 -19 1 88.94 100 PHE A O 1
ATOM 810 N N . LYS A 1 101 ? 0.997 -13.773 -19.281 1 82.62 101 LYS A N 1
ATOM 811 C CA . LYS A 1 101 ? 0.363 -13.75 -20.594 1 82.62 101 LYS A CA 1
ATOM 812 C C . LYS A 1 101 ? 1.28 -14.344 -21.656 1 82.62 101 LYS A C 1
ATOM 814 O O . LYS A 1 101 ? 2.488 -14.102 -21.656 1 82.62 101 LYS A O 1
ATOM 819 N N . PHE A 1 102 ? 0.865 -15.352 -22.469 1 71.5 102 PHE A N 1
ATOM 820 C CA . PHE A 1 102 ? 1.619 -16.141 -23.453 1 71.5 102 PHE A CA 1
ATOM 821 C C . PHE A 1 102 ? 2.494 -15.234 -24.312 1 71.5 102 PHE A C 1
ATOM 823 O O . PHE A 1 102 ? 3.643 -15.57 -24.609 1 71.5 102 PHE A O 1
ATOM 830 N N . LEU A 1 103 ? 1.941 -14.266 -24.797 1 59.59 103 LEU A N 1
ATOM 831 C CA . LEU A 1 103 ? 2.785 -13.492 -25.703 1 59.59 103 LEU A CA 1
ATOM 832 C C . LEU A 1 103 ? 3.98 -12.898 -24.953 1 59.59 103 LEU A C 1
ATOM 834 O O . LEU A 1 103 ? 4.949 -12.469 -25.578 1 59.59 103 LEU A O 1
ATOM 838 N N . ASN A 1 104 ? 3.881 -12.984 -23.688 1 52.53 104 ASN A N 1
ATOM 839 C CA . ASN A 1 104 ? 4.941 -12.383 -22.891 1 52.53 104 ASN A CA 1
ATOM 840 C C . ASN A 1 104 ? 5.875 -13.438 -22.312 1 52.53 104 ASN A C 1
ATOM 842 O O . ASN A 1 104 ? 6.465 -13.234 -21.25 1 52.53 104 ASN A O 1
ATOM 846 N N . GLU A 1 105 ? 5.77 -14.742 -22.828 1 51.38 105 GLU A N 1
ATOM 847 C CA . GLU A 1 105 ? 6.418 -15.938 -22.297 1 51.38 105 GLU A CA 1
ATOM 848 C C . GLU A 1 105 ? 7.871 -15.656 -21.938 1 51.38 105 GLU A C 1
ATOM 850 O O . GLU A 1 105 ? 8.438 -16.328 -21.062 1 51.38 105 GLU A O 1
ATOM 855 N N . ARG A 1 106 ? 8.398 -14.719 -22.75 1 50.31 106 ARG A N 1
ATOM 856 C CA . ARG A 1 106 ? 9.844 -14.57 -22.578 1 50.31 106 ARG A CA 1
ATOM 857 C C . ARG A 1 106 ? 10.164 -13.648 -21.406 1 50.31 106 ARG A C 1
ATOM 859 O O . ARG A 1 106 ? 11.328 -13.352 -21.141 1 50.31 106 ARG A O 1
ATOM 866 N N . ARG A 1 107 ? 8.953 -13.297 -20.672 1 59.94 107 ARG A N 1
ATOM 867 C CA . ARG A 1 107 ? 9.273 -12.289 -19.672 1 59.94 107 ARG A CA 1
ATOM 868 C C . ARG A 1 107 ? 9.445 -12.922 -18.281 1 59.94 107 ARG A C 1
ATOM 870 O O . ARG A 1 107 ? 8.719 -13.859 -17.938 1 59.94 107 ARG A O 1
ATOM 877 N N . GLN A 1 108 ? 10.516 -12.703 -17.719 1 74.31 108 GLN A N 1
ATOM 878 C CA . GLN A 1 108 ? 10.898 -13.141 -16.375 1 74.31 108 GLN A CA 1
ATOM 879 C C . GLN A 1 108 ? 9.984 -12.547 -15.312 1 74.31 108 GLN A C 1
ATOM 881 O O . GLN A 1 108 ? 9.875 -13.086 -14.211 1 74.31 108 GLN A O 1
ATOM 886 N N . VAL A 1 109 ? 9.133 -11.641 -15.719 1 88 109 VAL A N 1
ATOM 887 C CA . VAL A 1 109 ? 8.289 -10.984 -14.727 1 88 109 VAL A CA 1
ATOM 888 C C . VAL A 1 109 ? 6.824 -11.289 -15.008 1 88 109 VAL A C 1
ATOM 890 O O . VAL A 1 109 ? 6.363 -11.156 -16.141 1 88 109 VAL A O 1
ATOM 893 N N . PRO A 1 110 ? 6.098 -11.789 -14.086 1 93.25 110 PRO A N 1
ATOM 894 C CA . PRO A 1 110 ? 4.668 -12.055 -14.266 1 93.25 110 PRO A CA 1
ATOM 895 C C . PRO A 1 110 ? 3.873 -10.805 -14.617 1 93.25 110 PRO A C 1
ATOM 897 O O . PRO A 1 110 ? 4.254 -9.695 -14.227 1 93.25 110 PRO A O 1
ATOM 900 N N . ASP A 1 111 ? 2.779 -11.039 -15.32 1 94.25 111 ASP A N 1
ATOM 901 C CA . ASP A 1 111 ? 1.869 -9.938 -15.633 1 94.25 111 ASP A CA 1
ATOM 902 C C . ASP A 1 111 ? 0.987 -9.602 -14.43 1 94.25 111 ASP A C 1
ATOM 904 O O . ASP A 1 111 ? 0.7 -8.43 -14.18 1 94.25 111 ASP A O 1
ATOM 908 N N . VAL A 1 112 ? 0.533 -10.633 -13.758 1 95.81 112 VAL A N 1
ATOM 909 C CA . VAL A 1 112 ? -0.345 -10.461 -12.602 1 95.81 112 VAL A CA 1
ATOM 910 C C . VAL A 1 112 ? 0.172 -11.297 -11.43 1 95.81 112 VAL A C 1
ATOM 912 O O . VAL A 1 112 ? 0.578 -12.445 -11.609 1 95.81 112 VAL A O 1
ATOM 915 N N . ILE A 1 113 ? 0.186 -10.742 -10.25 1 97.38 113 ILE A N 1
ATOM 916 C CA . ILE A 1 113 ? 0.508 -11.492 -9.047 1 97.38 113 ILE A CA 1
ATOM 917 C C . ILE A 1 113 ? -0.619 -11.344 -8.023 1 97.38 113 ILE A C 1
ATOM 919 O O . ILE A 1 113 ? -1.148 -10.242 -7.836 1 97.38 113 ILE A O 1
ATOM 923 N N . PHE A 1 114 ? -1.013 -12.43 -7.383 1 97.94 114 PHE A N 1
ATOM 924 C CA . PHE A 1 114 ? -1.963 -12.469 -6.277 1 97.94 114 PHE A CA 1
ATOM 925 C C . PHE A 1 114 ? -1.268 -12.852 -4.977 1 97.94 114 PHE A C 1
ATOM 927 O O . PHE A 1 114 ? -0.512 -13.828 -4.934 1 97.94 114 PHE A O 1
ATOM 934 N N . GLU A 1 115 ? -1.499 -12.109 -3.943 1 97.94 115 GLU A N 1
ATOM 935 C CA . GLU A 1 115 ? -1.058 -12.461 -2.596 1 97.94 115 GLU A CA 1
ATOM 936 C C . GLU A 1 115 ? -2.236 -12.523 -1.628 1 97.94 115 GLU A C 1
ATOM 938 O O . GLU A 1 115 ? -3.086 -11.625 -1.618 1 97.94 115 GLU A O 1
ATOM 943 N N . ILE A 1 116 ? -2.34 -13.5 -0.895 1 97.44 116 ILE A N 1
ATOM 944 C CA . ILE A 1 116 ? -3.342 -13.648 0.155 1 97.44 116 ILE A CA 1
ATOM 945 C C . ILE A 1 116 ? -2.711 -13.359 1.516 1 97.44 116 ILE A C 1
ATOM 947 O O . ILE A 1 116 ? -1.811 -14.086 1.954 1 97.44 116 ILE A O 1
ATOM 951 N N . ILE A 1 117 ? -3.225 -12.375 2.105 1 94.44 117 ILE A N 1
ATOM 952 C CA . ILE A 1 117 ? -2.604 -11.812 3.299 1 94.44 117 ILE A CA 1
ATOM 953 C C . ILE A 1 117 ? -2.83 -12.742 4.488 1 94.44 117 ILE A C 1
ATOM 955 O O . ILE A 1 117 ? -3.896 -13.344 4.617 1 94.44 117 ILE A O 1
ATOM 959 N N . SER A 1 118 ? -1.787 -12.836 5.301 1 92.19 118 SER A N 1
ATOM 960 C CA . SER A 1 118 ? -1.905 -13.492 6.602 1 92.19 118 SER A CA 1
ATOM 961 C C . SER A 1 118 ? -1.799 -12.477 7.738 1 92.19 118 SER A C 1
ATOM 963 O O . SER A 1 118 ? -1.305 -11.367 7.539 1 92.19 118 SER A O 1
ATOM 965 N N . PRO A 1 119 ? -2.275 -12.836 8.93 1 90.19 119 PRO A N 1
ATOM 966 C CA . PRO A 1 119 ? -2.293 -11.875 10.031 1 90.19 119 PRO A CA 1
ATOM 967 C C . PRO A 1 119 ? -0.898 -11.375 10.398 1 90.19 119 PRO A C 1
ATOM 969 O O . PRO A 1 119 ? -0.743 -10.219 10.812 1 90.19 119 PRO A O 1
ATOM 972 N N . THR A 1 120 ? 0.148 -12.125 10.227 1 88.75 120 THR A N 1
ATOM 973 C CA . THR A 1 120 ? 1.452 -11.773 10.773 1 88.75 120 THR A CA 1
ATOM 974 C C . THR A 1 120 ? 2.398 -11.312 9.664 1 88.75 120 THR A C 1
ATOM 976 O O . THR A 1 120 ? 3.568 -11.031 9.922 1 88.75 120 THR A O 1
ATOM 979 N N . ASN A 1 121 ? 1.921 -11.203 8.461 1 91.38 121 ASN A N 1
ATOM 980 C CA . ASN A 1 121 ? 2.83 -10.891 7.367 1 91.38 121 ASN A CA 1
ATOM 981 C C . ASN A 1 121 ? 2.264 -9.789 6.469 1 91.38 121 ASN A C 1
ATOM 983 O O . ASN A 1 121 ? 2.582 -9.727 5.281 1 91.38 121 ASN A O 1
ATOM 987 N N . GLN A 1 122 ? 1.5 -8.961 6.992 1 95.56 122 GLN A N 1
ATOM 988 C CA . GLN A 1 122 ? 0.79 -7.988 6.172 1 95.56 122 GLN A CA 1
ATOM 989 C C . GLN A 1 122 ? 1.744 -6.926 5.633 1 95.56 122 GLN A C 1
ATOM 991 O O . GLN A 1 122 ? 1.644 -6.527 4.469 1 95.56 122 GLN A O 1
ATOM 996 N N . ALA A 1 123 ? 2.639 -6.434 6.43 1 96.81 123 ALA A N 1
ATOM 997 C CA . ALA A 1 123 ? 3.596 -5.426 5.984 1 96.81 123 ALA A CA 1
ATOM 998 C C . ALA A 1 123 ? 4.449 -5.953 4.832 1 96.81 123 ALA A C 1
ATOM 1000 O O . ALA A 1 123 ? 4.793 -5.203 3.914 1 96.81 123 ALA A O 1
ATOM 1001 N N . HIS A 1 124 ? 4.766 -7.188 4.895 1 97.31 124 HIS A N 1
ATOM 1002 C CA . HIS A 1 124 ? 5.527 -7.82 3.826 1 97.31 124 HIS A CA 1
ATOM 1003 C C . HIS A 1 124 ? 4.781 -7.75 2.498 1 97.31 124 HIS A C 1
ATOM 1005 O O . HIS A 1 124 ? 5.363 -7.387 1.474 1 97.31 124 HIS A O 1
ATOM 1011 N N . ASP A 1 125 ? 3.529 -7.973 2.518 1 97.44 125 ASP A N 1
ATOM 1012 C CA . ASP A 1 125 ? 2.729 -8.031 1.298 1 97.44 125 ASP A CA 1
ATOM 1013 C C . ASP A 1 125 ? 2.242 -6.645 0.889 1 97.44 125 ASP A C 1
ATOM 1015 O O . ASP A 1 125 ? 2.199 -6.324 -0.3 1 97.44 125 ASP A O 1
ATOM 1019 N N . LEU A 1 126 ? 1.904 -5.836 1.847 1 97.81 126 LEU A N 1
ATOM 1020 C CA . LEU A 1 126 ? 1.24 -4.566 1.576 1 97.81 126 LEU A CA 1
ATOM 1021 C C . LEU A 1 126 ? 2.262 -3.457 1.349 1 97.81 126 LEU A C 1
ATOM 1023 O O . LEU A 1 126 ? 1.939 -2.422 0.763 1 97.81 126 LEU A O 1
ATOM 1027 N N . VAL A 1 127 ? 3.408 -3.623 1.882 1 98.06 127 VAL A N 1
ATOM 1028 C CA . VAL A 1 127 ? 4.391 -2.547 1.785 1 98.06 127 VAL A CA 1
ATOM 1029 C C . VAL A 1 127 ? 5.574 -3.004 0.937 1 98.06 127 VAL A C 1
ATOM 1031 O O . VAL A 1 127 ? 5.738 -2.562 -0.203 1 98.06 127 VAL A O 1
ATOM 1034 N N . LEU A 1 128 ? 6.324 -4.031 1.427 1 97.56 128 LEU A N 1
ATOM 1035 C CA . LEU A 1 128 ? 7.547 -4.457 0.76 1 97.56 128 LEU A CA 1
ATOM 1036 C C . LEU A 1 128 ? 7.25 -4.973 -0.644 1 97.56 128 LEU A C 1
ATOM 1038 O O . LEU A 1 128 ? 7.844 -4.512 -1.619 1 97.56 128 LEU A O 1
ATOM 1042 N N . LYS A 1 129 ? 6.293 -5.891 -0.751 1 98.19 129 LYS A N 1
ATOM 1043 C CA . LYS A 1 129 ? 6.055 -6.527 -2.043 1 98.19 129 LYS A CA 1
ATOM 1044 C C . LYS A 1 129 ? 5.336 -5.574 -2.998 1 98.19 129 LYS A C 1
ATOM 1046 O O . LYS A 1 129 ? 5.543 -5.637 -4.215 1 98.19 129 LYS A O 1
ATOM 1051 N N . LEU A 1 130 ? 4.559 -4.742 -2.432 1 98.5 130 LEU A N 1
ATOM 1052 C CA . LEU A 1 130 ? 3.936 -3.719 -3.264 1 98.5 130 LEU A CA 1
ATOM 1053 C C . LEU A 1 130 ? 4.992 -2.896 -3.996 1 98.5 130 LEU A C 1
ATOM 1055 O O . LEU A 1 130 ? 4.898 -2.699 -5.211 1 98.5 130 LEU A O 1
ATOM 1059 N N . ASP A 1 131 ? 5.953 -2.436 -3.307 1 97.88 131 ASP A N 1
ATOM 1060 C CA . ASP A 1 131 ? 7.059 -1.688 -3.893 1 97.88 131 ASP A CA 1
ATOM 1061 C C . ASP A 1 131 ? 7.871 -2.564 -4.844 1 97.88 131 ASP A C 1
ATOM 1063 O O . ASP A 1 131 ? 8.25 -2.125 -5.934 1 97.88 131 ASP A O 1
ATOM 1067 N N . LEU A 1 132 ? 8.125 -3.764 -4.438 1 97.69 132 LEU A N 1
ATOM 1068 C CA . LEU A 1 132 ? 8.898 -4.703 -5.238 1 97.69 132 LEU A CA 1
ATOM 1069 C C . LEU A 1 132 ? 8.25 -4.922 -6.602 1 97.69 132 LEU A C 1
ATOM 1071 O O . LEU A 1 132 ? 8.898 -4.758 -7.637 1 97.69 132 LEU A O 1
ATOM 1075 N N . TYR A 1 133 ? 6.988 -5.25 -6.578 1 98.25 133 TYR A N 1
ATOM 1076 C CA . TYR A 1 133 ? 6.289 -5.602 -7.809 1 98.25 133 TYR A CA 1
ATOM 1077 C C . TYR A 1 133 ? 6.148 -4.387 -8.719 1 98.25 133 TYR A C 1
ATOM 1079 O O . TYR A 1 133 ? 6.234 -4.508 -9.945 1 98.25 133 TYR A O 1
ATOM 1087 N N . MET A 1 134 ? 5.918 -3.225 -8.109 1 97.94 134 MET A N 1
ATOM 1088 C CA . MET A 1 134 ? 5.922 -2.006 -8.914 1 97.94 134 MET A CA 1
ATOM 1089 C C . MET A 1 134 ? 7.27 -1.808 -9.602 1 97.94 134 MET A C 1
ATOM 1091 O O . MET A 1 134 ? 7.324 -1.518 -10.797 1 97.94 134 MET A O 1
ATOM 1095 N N . SER A 1 135 ? 8.32 -1.983 -8.836 1 96 135 SER A N 1
ATOM 1096 C CA . SER A 1 135 ? 9.664 -1.745 -9.359 1 96 135 SER A CA 1
ATOM 1097 C C . SER A 1 135 ? 10.023 -2.746 -10.453 1 96 135 SER A C 1
ATOM 1099 O O . SER A 1 135 ? 10.75 -2.414 -11.391 1 96 135 SER A O 1
ATOM 1101 N N . PHE A 1 136 ? 9.508 -3.971 -10.367 1 96 136 PHE A N 1
ATOM 1102 C CA . PHE A 1 136 ? 9.789 -5.004 -11.359 1 96 136 PHE A CA 1
ATOM 1103 C C . PHE A 1 136 ? 8.758 -4.969 -12.484 1 96 136 PHE A C 1
ATOM 1105 O O . PHE A 1 136 ? 8.75 -5.844 -13.352 1 96 136 PHE A O 1
ATOM 1112 N N . LYS A 1 137 ? 7.84 -4.066 -12.375 1 95.38 137 LYS A N 1
ATOM 1113 C CA . LYS A 1 137 ? 6.91 -3.732 -13.453 1 95.38 137 LYS A CA 1
ATOM 1114 C C . LYS A 1 137 ? 5.859 -4.824 -13.633 1 95.38 137 LYS A C 1
ATOM 1116 O O . LYS A 1 137 ? 5.457 -5.129 -14.758 1 95.38 137 LYS A O 1
ATOM 1121 N N . VAL A 1 138 ? 5.539 -5.445 -12.57 1 96.44 138 VAL A N 1
ATOM 1122 C CA . VAL A 1 138 ? 4.355 -6.301 -12.594 1 96.44 138 VAL A CA 1
ATOM 1123 C C . VAL A 1 138 ? 3.121 -5.465 -12.922 1 96.44 138 VAL A C 1
ATOM 1125 O O . VAL A 1 138 ? 2.836 -4.477 -12.242 1 96.44 138 VAL A O 1
ATOM 1128 N N . SER A 1 139 ? 2.297 -5.875 -13.797 1 96.94 139 SER A N 1
ATOM 1129 C CA . SER A 1 139 ? 1.226 -5.035 -14.328 1 96.94 139 SER A CA 1
ATOM 1130 C C . SER A 1 139 ? 0.087 -4.902 -13.32 1 96.94 139 SER A C 1
ATOM 1132 O O . SER A 1 139 ? -0.489 -3.822 -13.164 1 96.94 139 SER A O 1
ATOM 1134 N N . GLU A 1 140 ? -0.293 -5.984 -12.703 1 98.12 140 GLU A N 1
ATOM 1135 C CA . GLU A 1 140 ? -1.356 -5.965 -11.703 1 98.12 140 GLU A CA 1
ATOM 1136 C C . GLU A 1 140 ? -0.943 -6.723 -10.445 1 98.12 140 GLU A C 1
ATOM 1138 O O . GLU A 1 140 ? -0.353 -7.801 -10.531 1 98.12 140 GLU A O 1
ATOM 1143 N N . TYR A 1 141 ? -1.201 -6.141 -9.375 1 98.75 141 TYR A N 1
ATOM 1144 C CA . TYR A 1 141 ? -0.984 -6.766 -8.078 1 98.75 141 TYR A CA 1
ATOM 1145 C C . TYR A 1 141 ? -2.281 -6.828 -7.277 1 98.75 141 TYR A C 1
ATOM 1147 O O . TYR A 1 141 ? -2.854 -5.789 -6.93 1 98.75 141 TYR A O 1
ATOM 1155 N N . TRP A 1 142 ? -2.76 -8.062 -7.035 1 98.75 142 TRP A N 1
ATOM 1156 C CA . TRP A 1 142 ? -3.965 -8.32 -6.254 1 98.75 142 TRP A CA 1
ATOM 1157 C C . TRP A 1 142 ? -3.611 -8.695 -4.816 1 98.75 142 TRP A C 1
ATOM 1159 O O . TRP A 1 142 ? -2.844 -9.633 -4.586 1 98.75 142 TRP A O 1
ATOM 1169 N N . VAL A 1 143 ? -4.145 -7.961 -3.908 1 98.62 143 VAL A N 1
ATOM 1170 C CA . VAL A 1 143 ? -4.004 -8.305 -2.496 1 98.62 143 VAL A CA 1
ATOM 1171 C C . VAL A 1 143 ? -5.348 -8.766 -1.939 1 98.62 143 VAL A C 1
ATOM 1173 O O . VAL A 1 143 ? -6.309 -7.992 -1.904 1 98.62 143 VAL A O 1
ATOM 1176 N N . ILE A 1 144 ? -5.379 -9.992 -1.545 1 98.31 144 ILE A N 1
ATOM 1177 C CA . ILE A 1 144 ? -6.582 -10.57 -0.949 1 98.31 144 ILE A CA 1
ATOM 1178 C C . ILE A 1 144 ? -6.434 -10.617 0.57 1 98.31 144 ILE A C 1
ATOM 1180 O O . ILE A 1 144 ? -5.484 -11.211 1.088 1 98.31 144 ILE A O 1
ATOM 1184 N N . ASN A 1 145 ? -7.336 -10.023 1.283 1 97.56 145 ASN A N 1
ATOM 1185 C CA . ASN A 1 145 ? -7.301 -9.961 2.74 1 97.56 145 ASN A CA 1
ATOM 1186 C C . ASN A 1 145 ? -8.484 -10.695 3.361 1 97.56 145 ASN A C 1
ATOM 1188 O O . ASN A 1 145 ? -9.555 -10.125 3.539 1 97.56 145 ASN A O 1
ATOM 1192 N N . PRO A 1 146 ? -8.25 -11.906 3.715 1 96.19 146 PRO A N 1
ATOM 1193 C CA . PRO A 1 146 ? -9.359 -12.664 4.301 1 96.19 146 PRO A CA 1
ATOM 1194 C C . PRO A 1 146 ? -9.812 -12.109 5.648 1 96.19 146 PRO A C 1
ATOM 1196 O O . PRO A 1 146 ? -10.969 -12.281 6.031 1 96.19 146 PRO A O 1
ATOM 1199 N N . LEU A 1 147 ? -8.922 -11.445 6.367 1 94.25 147 LEU A N 1
ATOM 1200 C CA . LEU A 1 147 ? -9.25 -10.922 7.688 1 94.25 147 LEU A CA 1
ATOM 1201 C C . LEU A 1 147 ? -10.336 -9.852 7.594 1 94.25 147 LEU A C 1
ATOM 1203 O O . LEU A 1 147 ? -11.203 -9.758 8.469 1 94.25 147 LEU A O 1
ATOM 1207 N N . LEU A 1 148 ? -10.289 -9.078 6.535 1 95.75 148 LEU A N 1
ATOM 1208 C CA . LEU A 1 148 ? -11.25 -8 6.328 1 95.75 148 LEU A CA 1
ATOM 1209 C C . LEU A 1 148 ? -12.25 -8.375 5.238 1 95.75 148 LEU A C 1
ATOM 1211 O O . LEU A 1 148 ? -13.172 -7.605 4.941 1 95.75 148 LEU A O 1
ATOM 1215 N N . LYS A 1 149 ? -12.047 -9.531 4.645 1 96.88 149 LYS A N 1
ATOM 1216 C CA . LYS A 1 149 ? -12.805 -9.93 3.463 1 96.88 149 LYS A CA 1
ATOM 1217 C C . LYS A 1 149 ? -12.773 -8.828 2.4 1 96.88 149 LYS A C 1
ATOM 1219 O O . LYS A 1 149 ? -13.812 -8.406 1.906 1 96.88 149 LYS A O 1
ATOM 1224 N N . ALA A 1 150 ? -11.617 -8.484 2.051 1 97.88 150 ALA A N 1
ATOM 1225 C CA . ALA A 1 150 ? -11.406 -7.395 1.102 1 97.88 150 ALA A CA 1
ATOM 1226 C C . ALA A 1 150 ? -10.422 -7.809 0.005 1 97.88 150 ALA A C 1
ATOM 1228 O O . ALA A 1 150 ? -9.602 -8.703 0.204 1 97.88 150 ALA A O 1
ATOM 1229 N N . VAL A 1 151 ? -10.57 -7.133 -1.113 1 98.38 151 VAL A N 1
ATOM 1230 C CA . VAL A 1 151 ? -9.648 -7.297 -2.236 1 98.38 151 VAL A CA 1
ATOM 1231 C C . VAL A 1 151 ? -9.188 -5.93 -2.73 1 98.38 151 VAL A C 1
ATOM 1233 O O . VAL A 1 151 ? -10.008 -5.039 -2.977 1 98.38 151 VAL A O 1
ATOM 1236 N N . LEU A 1 152 ? -7.906 -5.754 -2.771 1 98.44 152 LEU A N 1
ATOM 1237 C CA . LEU A 1 152 ? -7.285 -4.574 -3.365 1 98.44 152 LEU A CA 1
ATOM 1238 C C . LEU A 1 152 ? -6.645 -4.914 -4.703 1 98.44 152 LEU A C 1
ATOM 1240 O O . LEU A 1 152 ? -5.984 -5.949 -4.84 1 98.44 152 LEU A O 1
ATOM 1244 N N . LEU A 1 153 ? -6.879 -4.055 -5.695 1 98.62 153 LEU A N 1
ATOM 1245 C CA . LEU A 1 153 ? -6.242 -4.203 -7 1 98.62 153 LEU A CA 1
ATOM 1246 C C . LEU A 1 153 ? -5.402 -2.98 -7.344 1 98.62 153 LEU A C 1
ATOM 1248 O O . LEU A 1 153 ? -5.906 -1.855 -7.348 1 98.62 153 LEU A O 1
ATOM 1252 N N . PHE A 1 154 ? -4.145 -3.223 -7.539 1 98.69 154 PHE A N 1
ATOM 1253 C CA . PHE A 1 154 ? -3.215 -2.205 -8.016 1 98.69 154 PHE A CA 1
ATOM 1254 C C . PHE A 1 154 ? -2.832 -2.461 -9.469 1 98.69 154 PHE A C 1
ATOM 1256 O O . PHE A 1 154 ? -2.594 -3.605 -9.859 1 98.69 154 PHE A O 1
ATOM 1263 N N . SER A 1 155 ? -2.793 -1.438 -10.281 1 98.25 155 SER A N 1
ATOM 1264 C CA . SER A 1 155 ? -2.416 -1.532 -11.688 1 98.25 155 SER A CA 1
ATOM 1265 C C . SER A 1 155 ? -1.273 -0.578 -12.016 1 98.25 155 SER A C 1
ATOM 1267 O O . SER A 1 155 ? -1.246 0.557 -11.539 1 98.25 155 SER A O 1
ATOM 1269 N N . LEU A 1 156 ? -0.388 -1.014 -12.852 1 97.75 156 LEU A N 1
ATOM 1270 C CA . LEU A 1 156 ? 0.783 -0.229 -13.227 1 97.75 156 LEU A CA 1
ATOM 1271 C C . LEU A 1 156 ? 0.485 0.651 -14.438 1 97.75 156 LEU A C 1
ATOM 1273 O O . LEU A 1 156 ? -0.084 0.182 -15.422 1 97.75 156 LEU A O 1
ATOM 1277 N N . ASP A 1 157 ? 0.773 1.899 -14.352 1 95.81 157 ASP A N 1
ATOM 1278 C CA . ASP A 1 157 ? 0.764 2.797 -15.508 1 95.81 157 ASP A CA 1
ATOM 1279 C C . ASP A 1 157 ? 2.047 3.623 -15.57 1 95.81 157 ASP A C 1
ATOM 1281 O O . ASP A 1 157 ? 3.061 3.25 -14.977 1 95.81 157 ASP A O 1
ATOM 1285 N N . GLU A 1 158 ? 2.131 4.668 -16.297 1 94.44 158 GLU A N 1
ATOM 1286 C CA . GLU A 1 158 ? 3.344 5.453 -16.516 1 94.44 158 GLU A CA 1
ATOM 1287 C C . GLU A 1 158 ? 3.777 6.156 -15.234 1 94.44 158 GLU A C 1
ATOM 1289 O O . GLU A 1 158 ? 4.934 6.562 -15.102 1 94.44 158 GLU A O 1
ATOM 1294 N N . HIS A 1 159 ? 2.846 6.25 -14.234 1 93.94 159 HIS A N 1
ATOM 1295 C CA . HIS A 1 159 ? 3.143 6.977 -13.008 1 93.94 159 HIS A CA 1
ATOM 1296 C C . HIS A 1 159 ? 3.373 6.02 -11.844 1 93.94 159 HIS A C 1
ATOM 1298 O O . HIS A 1 159 ? 3.615 6.453 -10.711 1 93.94 159 HIS A O 1
ATOM 1304 N N . GLY A 1 160 ? 3.322 4.746 -12.172 1 96.75 160 GLY A N 1
ATOM 1305 C CA . GLY A 1 160 ? 3.447 3.736 -11.133 1 96.75 160 GLY A CA 1
ATOM 1306 C C . GLY A 1 160 ? 2.135 3.047 -10.805 1 96.75 160 GLY A C 1
ATOM 1307 O O . GLY A 1 160 ? 1.187 3.105 -11.594 1 96.75 160 GLY A O 1
ATOM 1308 N N . TYR A 1 161 ? 2.119 2.391 -9.641 1 98.12 161 TYR A N 1
ATOM 1309 C CA . TYR A 1 161 ? 0.906 1.688 -9.242 1 98.12 161 TYR A CA 1
ATOM 1310 C C . TYR A 1 161 ? -0.187 2.67 -8.836 1 98.12 161 TYR A C 1
ATOM 1312 O O . TYR A 1 161 ? 0.083 3.664 -8.156 1 98.12 161 TYR A O 1
ATOM 1320 N N . ASN A 1 162 ? -1.312 2.395 -9.297 1 97.5 162 ASN A N 1
ATOM 1321 C CA . ASN A 1 162 ? -2.529 3.033 -8.805 1 97.5 162 ASN A CA 1
ATOM 1322 C C . ASN A 1 162 ? -3.512 2.01 -8.242 1 97.5 162 ASN A C 1
ATOM 1324 O O . ASN A 1 162 ? -3.445 0.827 -8.586 1 97.5 162 ASN A O 1
ATOM 1328 N N . GLN A 1 163 ? -4.316 2.445 -7.34 1 96.94 163 GLN A N 1
ATOM 1329 C CA . GLN A 1 163 ? -5.402 1.598 -6.859 1 96.94 163 GLN A CA 1
ATOM 1330 C C . GLN A 1 163 ? -6.547 1.544 -7.871 1 96.94 163 GLN A C 1
ATOM 1332 O O . GLN A 1 163 ? -7.434 2.398 -7.855 1 96.94 163 GLN A O 1
ATOM 1337 N N . SER A 1 164 ? -6.586 0.505 -8.641 1 96.62 164 SER A N 1
ATOM 1338 C CA . SER A 1 164 ? -7.512 0.489 -9.766 1 96.62 164 SER A CA 1
ATOM 1339 C C . SER A 1 164 ? -8.883 -0.04 -9.352 1 96.62 164 SER A C 1
ATOM 1341 O O . SER A 1 164 ? -9.891 0.252 -10 1 96.62 164 SER A O 1
ATOM 1343 N N . ASP A 1 165 ? -8.914 -0.843 -8.312 1 96.5 165 ASP A N 1
ATOM 1344 C CA . ASP A 1 165 ? -10.188 -1.324 -7.793 1 96.5 165 ASP A CA 1
ATOM 1345 C C . ASP A 1 165 ? -10.047 -1.804 -6.352 1 96.5 165 ASP A C 1
ATOM 1347 O O . ASP A 1 165 ? -8.938 -2.082 -5.891 1 96.5 165 ASP A O 1
ATOM 1351 N N . ILE A 1 166 ? -11.133 -1.833 -5.629 1 97.62 166 ILE A N 1
ATOM 1352 C CA . ILE A 1 166 ? -11.188 -2.299 -4.246 1 97.62 166 ILE A CA 1
ATOM 1353 C C . ILE A 1 166 ? -12.609 -2.73 -3.898 1 97.62 166 ILE A C 1
ATOM 1355 O O . ILE A 1 166 ? -13.578 -2.16 -4.406 1 97.62 166 ILE A O 1
ATOM 1359 N N . ALA A 1 167 ? -12.703 -3.686 -3.066 1 97.38 167 ALA A N 1
ATOM 1360 C CA . ALA A 1 167 ? -14.008 -4.102 -2.547 1 97.38 167 ALA A CA 1
ATOM 1361 C C . ALA A 1 167 ? -13.867 -4.754 -1.175 1 97.38 167 ALA A C 1
ATOM 1363 O O . ALA A 1 167 ? -12.812 -5.305 -0.847 1 97.38 167 ALA A O 1
ATOM 1364 N N . LYS A 1 168 ? -14.906 -4.664 -0.399 1 96.88 168 LYS A N 1
ATOM 1365 C CA . LYS A 1 168 ? -15 -5.289 0.919 1 96.88 168 LYS A CA 1
ATOM 1366 C C . LYS A 1 168 ? -16.344 -5.98 1.111 1 96.88 168 LYS A C 1
ATOM 1368 O O . LYS A 1 168 ? -17.391 -5.402 0.812 1 96.88 168 LYS A O 1
ATOM 1373 N N . ASN A 1 169 ? -16.297 -7.152 1.606 1 95.38 169 ASN A N 1
ATOM 1374 C CA . ASN A 1 169 ? -17.438 -7.996 1.947 1 95.38 169 ASN A CA 1
ATOM 1375 C C . ASN A 1 169 ? -18.219 -8.406 0.705 1 95.38 169 ASN A C 1
ATOM 1377 O O . ASN A 1 169 ? -18.531 -9.586 0.521 1 95.38 169 ASN A O 1
ATOM 1381 N N . GLU A 1 170 ? -18.531 -7.465 -0.129 1 94.81 170 GLU A N 1
ATOM 1382 C CA . GLU A 1 170 ? -19.281 -7.719 -1.349 1 94.81 170 GLU A CA 1
ATOM 1383 C C . GLU A 1 170 ? -18.75 -6.887 -2.514 1 94.81 170 GLU A C 1
ATOM 1385 O O . GLU A 1 170 ? -17.906 -6.016 -2.324 1 94.81 170 GLU A O 1
ATOM 1390 N N . GLY A 1 171 ? -19.312 -7.223 -3.689 1 95.88 171 GLY A N 1
ATOM 1391 C CA . GLY A 1 171 ? -18.875 -6.535 -4.891 1 95.88 171 GLY A CA 1
ATOM 1392 C C . GLY A 1 171 ? -18 -7.395 -5.785 1 95.88 171 GLY A C 1
ATOM 1393 O O . GLY A 1 171 ? -17.688 -8.539 -5.449 1 95.88 171 GLY A O 1
ATOM 1394 N N . VAL A 1 172 ? -17.641 -6.77 -6.93 1 97.19 172 VAL A N 1
ATOM 1395 C CA . VAL A 1 172 ? -16.844 -7.473 -7.926 1 97.19 172 VAL A CA 1
ATOM 1396 C C . VAL A 1 172 ? -15.602 -6.652 -8.266 1 97.19 172 VAL A C 1
ATOM 1398 O O . VAL A 1 172 ? -15.695 -5.445 -8.5 1 97.19 172 VAL A O 1
ATOM 1401 N N . VAL A 1 173 ? -14.508 -7.281 -8.141 1 97.94 173 VAL A N 1
ATOM 1402 C CA . VAL A 1 173 ? -13.258 -6.68 -8.594 1 97.94 173 VAL A CA 1
ATOM 1403 C C . VAL A 1 173 ? -12.836 -7.293 -9.93 1 97.94 173 VAL A C 1
ATOM 1405 O O . VAL A 1 173 ? -12.836 -8.516 -10.078 1 97.94 173 VAL A O 1
ATOM 1408 N N . GLN A 1 174 ? -12.445 -6.406 -10.883 1 96.75 174 GLN A N 1
ATOM 1409 C CA . GLN A 1 174 ? -12.18 -6.879 -12.234 1 96.75 174 GLN A CA 1
ATOM 1410 C C . GLN A 1 174 ? -10.789 -6.465 -12.703 1 96.75 174 GLN A C 1
ATOM 1412 O O . GLN A 1 174 ? -10.398 -5.305 -12.555 1 96.75 174 GLN A O 1
ATOM 1417 N N . SER A 1 175 ? -10.062 -7.418 -13.289 1 95.75 175 SER A N 1
ATOM 1418 C CA . SER A 1 175 ? -8.758 -7.141 -13.875 1 95.75 175 SER A CA 1
ATOM 1419 C C . SER A 1 175 ? -8.875 -6.195 -15.062 1 95.75 175 SER A C 1
ATOM 1421 O O . SER A 1 175 ? -9.789 -6.328 -15.875 1 95.75 175 SER A O 1
ATOM 1423 N N . LYS A 1 176 ? -8.008 -5.281 -15.141 1 93.94 176 LYS A N 1
ATOM 1424 C CA . LYS A 1 176 ? -7.918 -4.43 -16.328 1 93.94 176 LYS A CA 1
ATOM 1425 C C . LYS A 1 176 ? -7.145 -5.125 -17.438 1 93.94 176 LYS A C 1
ATOM 1427 O O . LYS A 1 176 ? -7.402 -4.891 -18.625 1 93.94 176 LYS A O 1
ATOM 1432 N N . LEU A 1 177 ? -6.254 -5.977 -17.062 1 91.5 177 LEU A N 1
ATOM 1433 C CA . LEU A 1 177 ? -5.352 -6.645 -18 1 91.5 177 LEU A CA 1
ATOM 1434 C C . LEU A 1 177 ? -6.02 -7.859 -18.625 1 91.5 177 LEU A C 1
ATOM 1436 O O . LEU A 1 177 ? -5.816 -8.141 -19.812 1 91.5 177 LEU A O 1
ATOM 1440 N N . ILE A 1 178 ? -6.742 -8.609 -17.812 1 89.81 178 ILE A N 1
ATOM 1441 C CA . ILE A 1 178 ? -7.523 -9.766 -18.234 1 89.81 178 ILE A CA 1
ATOM 1442 C C . ILE A 1 178 ? -9.008 -9.5 -18 1 89.81 178 ILE A C 1
ATOM 1444 O O . ILE A 1 178 ? -9.578 -9.961 -17.016 1 89.81 178 ILE A O 1
ATOM 1448 N N . PRO A 1 179 ? -9.664 -8.891 -18.922 1 88.12 179 PRO A N 1
ATOM 1449 C CA . PRO A 1 179 ? -11.023 -8.398 -18.703 1 88.12 179 PRO A CA 1
ATOM 1450 C C . PRO A 1 179 ? -12 -9.5 -18.281 1 88.12 179 PRO A C 1
ATOM 1452 O O . PRO A 1 179 ? -12.977 -9.234 -17.578 1 88.12 179 PRO A O 1
ATOM 1455 N N . GLU A 1 180 ? -11.711 -10.672 -18.641 1 89.19 180 GLU A N 1
ATOM 1456 C CA . GLU A 1 180 ? -12.609 -11.781 -18.328 1 89.19 180 GLU A CA 1
ATOM 1457 C C . GLU A 1 180 ? -12.414 -12.25 -16.891 1 89.19 180 GLU A C 1
ATOM 1459 O O . GLU A 1 180 ? -13.242 -12.992 -16.359 1 89.19 180 GLU A O 1
ATOM 1464 N N . PHE A 1 181 ? -11.391 -11.805 -16.297 1 93.06 181 PHE A N 1
ATOM 1465 C CA . PHE A 1 181 ? -11.133 -12.234 -14.93 1 93.06 181 PHE A CA 1
ATOM 1466 C C . PHE A 1 181 ? -11.758 -11.273 -13.93 1 93.06 181 PHE A C 1
ATOM 1468 O O . PHE A 1 181 ? -11.266 -10.156 -13.75 1 93.06 181 PHE A O 1
ATOM 1475 N N . LYS A 1 182 ? -12.789 -11.695 -13.297 1 94.94 182 LYS A N 1
ATOM 1476 C CA . LYS A 1 182 ? -13.508 -10.945 -12.273 1 94.94 182 LYS A CA 1
ATOM 1477 C C . LYS A 1 182 ? -13.727 -11.789 -11.023 1 94.94 182 LYS A C 1
ATOM 1479 O O . LYS A 1 182 ? -14.008 -12.992 -11.117 1 94.94 182 LYS A O 1
ATOM 1484 N N . VAL A 1 183 ? -13.602 -11.172 -9.906 1 96.62 183 VAL A N 1
ATOM 1485 C CA . VAL A 1 183 ? -13.734 -11.891 -8.641 1 96.62 183 VAL A CA 1
ATOM 1486 C C . VAL A 1 183 ? -14.906 -11.32 -7.852 1 96.62 183 VAL A C 1
ATOM 1488 O O . VAL A 1 183 ? -14.914 -10.141 -7.492 1 96.62 183 VAL A O 1
ATOM 1491 N N . ASP A 1 184 ? -15.859 -12.141 -7.633 1 97 184 ASP A N 1
ATOM 1492 C CA . ASP A 1 184 ? -16.969 -11.805 -6.75 1 97 184 ASP A CA 1
ATOM 1493 C C . ASP A 1 184 ? -16.641 -12.117 -5.297 1 97 184 ASP A C 1
ATOM 1495 O O . ASP A 1 184 ? -16.422 -13.281 -4.938 1 97 184 ASP A O 1
ATOM 1499 N N . LEU A 1 185 ? -16.75 -11.18 -4.461 1 97.69 185 LEU A N 1
ATOM 1500 C CA . LEU A 1 185 ? -16.234 -11.344 -3.102 1 97.69 185 LEU A CA 1
ATOM 1501 C C . LEU A 1 185 ? -17.141 -12.281 -2.297 1 97.69 185 LEU A C 1
ATOM 1503 O O . LEU A 1 185 ? -16.656 -13.008 -1.426 1 97.69 185 LEU A O 1
ATOM 1507 N N . ALA A 1 186 ? -18.391 -12.25 -2.535 1 96.62 186 ALA A N 1
ATOM 1508 C CA . ALA A 1 186 ? -19.297 -13.148 -1.82 1 96.62 186 ALA A CA 1
ATOM 1509 C C . ALA A 1 186 ? -18.938 -14.609 -2.096 1 96.62 186 ALA A C 1
ATOM 1511 O O . ALA A 1 186 ? -19.078 -15.461 -1.217 1 96.62 186 ALA A O 1
ATOM 1512 N N . ILE A 1 187 ? -18.5 -14.852 -3.293 1 95.56 187 ILE A N 1
ATOM 1513 C CA . ILE A 1 187 ? -18.094 -16.203 -3.684 1 95.56 187 ILE A CA 1
ATOM 1514 C C . ILE A 1 187 ? -16.703 -16.5 -3.164 1 95.56 187 ILE A C 1
ATOM 1516 O O . ILE A 1 187 ? -16.438 -17.578 -2.617 1 95.56 187 ILE A O 1
ATOM 1520 N N . LEU A 1 188 ? -15.797 -15.562 -3.283 1 97.5 188 LEU A N 1
ATOM 1521 C CA . LEU A 1 188 ? -14.391 -15.742 -2.928 1 97.5 188 LEU A CA 1
ATOM 1522 C C . LEU A 1 188 ? -14.242 -16.062 -1.445 1 97.5 188 LEU A C 1
ATOM 1524 O O . LEU A 1 188 ? -13.43 -16.922 -1.07 1 97.5 188 LEU A O 1
ATOM 1528 N N . PHE A 1 189 ? -15.047 -15.312 -0.61 1 96.88 189 PHE A N 1
ATOM 1529 C CA . PHE A 1 189 ? -14.867 -15.438 0.832 1 96.88 189 PHE A CA 1
ATOM 1530 C C . PHE A 1 189 ? -15.969 -16.297 1.439 1 96.88 189 PHE A C 1
ATOM 1532 O O . PHE A 1 189 ? -16.188 -16.266 2.652 1 96.88 189 PHE A O 1
ATOM 1539 N N . LYS A 1 190 ? -16.719 -16.922 0.615 1 91.31 190 LYS A N 1
ATOM 1540 C CA . LYS A 1 190 ? -17.797 -17.781 1.108 1 91.31 190 LYS A CA 1
ATOM 1541 C C . LYS A 1 190 ? -17.234 -18.844 2.062 1 91.31 190 LYS A C 1
ATOM 1543 O O . LYS A 1 190 ? -16.234 -19.5 1.767 1 91.31 190 LYS A O 1
ATOM 1548 N N . GLU A 1 191 ? -17.859 -18.781 3.273 1 78.31 191 GLU A N 1
ATOM 1549 C CA . GLU A 1 191 ? -17.438 -19.766 4.262 1 78.31 191 GLU A CA 1
ATOM 1550 C C . GLU A 1 191 ? -17.906 -21.172 3.883 1 78.31 191 GLU A C 1
ATOM 1552 O O . GLU A 1 191 ? -18.953 -21.328 3.242 1 78.31 191 GLU A O 1
ATOM 1557 N N . GLN A 1 192 ? -17.031 -22.156 3.98 1 61.78 192 GLN A N 1
ATOM 1558 C CA . GLN A 1 192 ? -17.516 -23.516 3.811 1 61.78 192 GLN A CA 1
ATOM 1559 C C . GLN A 1 192 ? -18.344 -23.969 5.008 1 61.78 192 GLN A C 1
ATOM 1561 O O . GLN A 1 192 ? -18.125 -23.5 6.129 1 61.78 192 GLN A O 1
ATOM 1566 N N . MET B 1 1 ? 20.953 -30.906 -18.016 1 19.12 1 MET B N 1
ATOM 1567 C CA . MET B 1 1 ? 19.984 -30 -18.641 1 19.12 1 MET B CA 1
ATOM 1568 C C . MET B 1 1 ? 20.609 -28.625 -18.891 1 19.12 1 MET B C 1
ATOM 1570 O O . MET B 1 1 ? 21.156 -28.016 -17.969 1 19.12 1 MET B O 1
ATOM 1574 N N . LYS B 1 2 ? 20.938 -28.281 -20.156 1 21.25 2 LYS B N 1
ATOM 1575 C CA . LYS B 1 2 ? 21.75 -27.172 -20.641 1 21.25 2 LYS B CA 1
ATOM 1576 C C . LYS B 1 2 ? 21.031 -25.844 -20.438 1 21.25 2 LYS B C 1
ATOM 1578 O O . LYS B 1 2 ? 19.922 -25.641 -20.953 1 21.25 2 LYS B O 1
ATOM 1583 N N . ILE B 1 3 ? 21.172 -25.281 -19.297 1 24.75 3 ILE B N 1
ATOM 1584 C CA . ILE B 1 3 ? 20.703 -23.922 -19.047 1 24.75 3 ILE B CA 1
ATOM 1585 C C . ILE B 1 3 ? 21.203 -22.984 -20.141 1 24.75 3 ILE B C 1
ATOM 1587 O O . ILE B 1 3 ? 22.422 -22.859 -20.344 1 24.75 3 ILE B O 1
ATOM 1591 N N . VAL B 1 4 ? 20.5 -22.984 -21.188 1 27.5 4 VAL B N 1
ATOM 1592 C CA . VAL B 1 4 ? 20.844 -22.109 -22.297 1 27.5 4 VAL B CA 1
ATOM 1593 C C . VAL B 1 4 ? 21.078 -20.688 -21.797 1 27.5 4 VAL B C 1
ATOM 1595 O O . VAL B 1 4 ? 20.281 -20.172 -21 1 27.5 4 VAL B O 1
ATOM 1598 N N . ASP B 1 5 ? 22.25 -20.281 -21.812 1 25.53 5 ASP B N 1
ATOM 1599 C CA . ASP B 1 5 ? 22.906 -19.094 -21.297 1 25.53 5 ASP B CA 1
ATOM 1600 C C . ASP B 1 5 ? 22.453 -17.844 -22.047 1 25.53 5 ASP B C 1
ATOM 1602 O O . ASP B 1 5 ? 22.938 -17.547 -23.141 1 25.53 5 ASP B O 1
ATOM 1606 N N . PRO B 1 6 ? 21.234 -17.719 -22.484 1 26.25 6 PRO B N 1
ATOM 1607 C CA . PRO B 1 6 ? 21.188 -16.547 -23.359 1 26.25 6 PRO B CA 1
ATOM 1608 C C . PRO B 1 6 ? 21.641 -15.273 -22.672 1 26.25 6 PRO B C 1
ATOM 1610 O O . PRO B 1 6 ? 21.047 -14.852 -21.672 1 26.25 6 PRO B O 1
ATOM 1613 N N . LEU B 1 7 ? 22.906 -15.047 -22.641 1 27.75 7 LEU B N 1
ATOM 1614 C CA . LEU B 1 7 ? 23.516 -13.828 -22.141 1 27.75 7 LEU B CA 1
ATOM 1615 C C . LEU B 1 7 ? 22.984 -12.609 -22.891 1 27.75 7 LEU B C 1
ATOM 1617 O O . LEU B 1 7 ? 23.422 -12.312 -24 1 27.75 7 LEU B O 1
ATOM 1621 N N . ILE B 1 8 ? 21.719 -12.438 -22.984 1 25.88 8 ILE B N 1
ATOM 1622 C CA . ILE B 1 8 ? 21.375 -11.164 -23.609 1 25.88 8 ILE B CA 1
ATOM 1623 C C . ILE B 1 8 ? 22.094 -10.031 -22.891 1 25.88 8 ILE B C 1
ATOM 1625 O O . ILE B 1 8 ? 21.922 -9.859 -21.672 1 25.88 8 ILE B O 1
ATOM 1629 N N . THR B 1 9 ? 23.172 -9.617 -23.391 1 26.25 9 THR B N 1
ATOM 1630 C CA . THR B 1 9 ? 23.906 -8.414 -22.969 1 26.25 9 THR B CA 1
ATOM 1631 C C . THR B 1 9 ? 22.984 -7.191 -23.016 1 26.25 9 THR B C 1
ATOM 1633 O O . THR B 1 9 ? 22.562 -6.77 -24.094 1 26.25 9 THR B O 1
ATOM 1636 N N . ILE B 1 10 ? 22 -7.121 -22.25 1 27.86 10 ILE B N 1
ATOM 1637 C CA . ILE B 1 10 ? 21.312 -5.836 -22.219 1 27.86 10 ILE B CA 1
ATOM 1638 C C . ILE B 1 10 ? 22.312 -4.715 -21.969 1 27.86 10 ILE B C 1
ATOM 1640 O O . ILE B 1 10 ? 23.062 -4.746 -20.984 1 27.86 10 ILE B O 1
ATOM 1644 N N . GLU B 1 11 ? 22.688 -4.074 -23 1 28.47 11 GLU B N 1
ATOM 1645 C CA . GLU B 1 11 ? 23.484 -2.854 -22.953 1 28.47 11 GLU B CA 1
ATOM 1646 C C . GLU B 1 11 ? 23.031 -1.956 -21.797 1 28.47 11 GLU B C 1
ATOM 1648 O O . GLU B 1 11 ? 21.844 -1.864 -21.5 1 28.47 11 GLU B O 1
ATOM 1653 N N . GLU B 1 12 ? 23.828 -1.751 -20.828 1 31.98 12 GLU B N 1
ATOM 1654 C CA . GLU B 1 12 ? 23.828 -0.833 -19.688 1 31.98 12 GLU B CA 1
ATOM 1655 C C . GLU B 1 12 ? 23.312 0.544 -20.094 1 31.98 12 GLU B C 1
ATOM 1657 O O . GLU B 1 12 ? 24.062 1.382 -20.578 1 31.98 12 GLU B O 1
ATOM 1662 N N . GLY B 1 13 ? 22.531 0.719 -21.078 1 29.62 13 GLY B N 1
ATOM 1663 C CA . GLY B 1 13 ? 22.203 2.123 -21.25 1 29.62 13 GLY B CA 1
ATOM 1664 C C . GLY B 1 13 ? 21.984 2.842 -19.922 1 29.62 13 GLY B C 1
ATOM 1665 O O . GLY B 1 13 ? 21.719 2.207 -18.906 1 29.62 13 GLY B O 1
ATOM 1666 N N . LYS B 1 14 ? 22.5 4.23 -19.828 1 32.59 14 LYS B N 1
ATOM 1667 C CA . LYS B 1 14 ? 22.422 5.129 -18.688 1 32.59 14 LYS B CA 1
ATOM 1668 C C . LYS B 1 14 ? 21.062 5.035 -18 1 32.59 14 LYS B C 1
ATOM 1670 O O . LYS B 1 14 ? 20.078 5.613 -18.484 1 32.59 14 LYS B O 1
ATOM 1675 N N . MET B 1 15 ? 20.359 4.133 -17.734 1 36.41 15 MET B N 1
ATOM 1676 C CA . MET B 1 15 ? 19.172 4.129 -16.891 1 36.41 15 MET B CA 1
ATOM 1677 C C . MET B 1 15 ? 19.281 5.176 -15.781 1 36.41 15 MET B C 1
ATOM 1679 O O . MET B 1 15 ? 20.203 5.121 -14.969 1 36.41 15 MET B O 1
ATOM 1683 N N . GLY B 1 16 ? 19.125 6.484 -16.031 1 39.31 16 GLY B N 1
ATOM 1684 C CA . GLY B 1 16 ? 19.422 7.742 -15.367 1 39.31 16 GLY B CA 1
ATOM 1685 C C . GLY B 1 16 ? 19.453 7.617 -13.859 1 39.31 16 GLY B C 1
ATOM 1686 O O . GLY B 1 16 ? 18.562 7.02 -13.258 1 39.31 16 GLY B O 1
ATOM 1687 N N . ALA B 1 17 ? 20.578 7.547 -13.109 1 48.47 17 ALA B N 1
ATOM 1688 C CA . ALA B 1 17 ? 20.922 7.68 -11.695 1 48.47 17 ALA B CA 1
ATOM 1689 C C . ALA B 1 17 ? 19.953 8.625 -10.984 1 48.47 17 ALA B C 1
ATOM 1691 O O . ALA B 1 17 ? 19.766 9.766 -11.406 1 48.47 17 ALA B O 1
ATOM 1692 N N . MET B 1 18 ? 18.875 8.094 -10.531 1 63.81 18 MET B N 1
ATOM 1693 C CA . MET B 1 18 ? 18.078 9.039 -9.758 1 63.81 18 MET B CA 1
ATOM 1694 C C . MET B 1 18 ? 18.969 9.984 -8.961 1 63.81 18 MET B C 1
ATOM 1696 O O . MET B 1 18 ? 19.844 9.539 -8.219 1 63.81 18 MET B O 1
ATOM 1700 N N . SER B 1 19 ? 19.203 11.188 -9.336 1 78.38 19 SER B N 1
ATOM 1701 C CA . SER B 1 19 ? 20 12.227 -8.695 1 78.38 19 SER B CA 1
ATOM 1702 C C . SER B 1 19 ? 19.688 12.336 -7.207 1 78.38 19 SER B C 1
ATOM 1704 O O . SER B 1 19 ? 18.516 12.273 -6.812 1 78.38 19 SER B O 1
ATOM 1706 N N . ARG B 1 20 ? 20.672 12.047 -6.477 1 89.31 20 ARG B N 1
ATOM 1707 C CA . ARG B 1 20 ? 20.578 12.32 -5.043 1 89.31 20 ARG B CA 1
ATOM 1708 C C . ARG B 1 20 ? 20.859 13.789 -4.738 1 89.31 20 ARG B C 1
ATOM 1710 O O . ARG B 1 20 ? 21.719 14.398 -5.359 1 89.31 20 ARG B O 1
ATOM 1717 N N . TYR B 1 21 ? 20.062 14.43 -3.869 1 94.25 21 TYR B N 1
ATOM 1718 C CA . TYR B 1 21 ? 20.156 15.836 -3.49 1 94.25 21 TYR B CA 1
ATOM 1719 C C . TYR B 1 21 ? 20.453 15.977 -2.004 1 94.25 21 TYR B C 1
ATOM 1721 O O . TYR B 1 21 ? 19.984 15.195 -1.185 1 94.25 21 TYR B O 1
ATOM 1729 N N . SER B 1 22 ? 21.188 16.953 -1.675 1 93.88 22 SER B N 1
ATOM 1730 C CA . SER B 1 22 ? 21.375 17.344 -0.277 1 93.88 22 SER B CA 1
ATOM 1731 C C . SER B 1 22 ? 20.172 18.141 0.232 1 93.88 22 SER B C 1
ATOM 1733 O O . SER B 1 22 ? 19.344 18.594 -0.558 1 93.88 22 SER B O 1
ATOM 1735 N N . LEU B 1 23 ? 20.172 18.25 1.547 1 93.94 23 LEU B N 1
ATOM 1736 C CA . LEU B 1 23 ? 19.125 19.078 2.137 1 93.94 23 LEU B CA 1
ATOM 1737 C C . LEU B 1 23 ? 19.219 20.516 1.634 1 93.94 23 LEU B C 1
ATOM 1739 O O . LEU B 1 23 ? 18.188 21.141 1.37 1 93.94 23 LEU B O 1
ATOM 1743 N N . GLU B 1 24 ? 20.359 20.953 1.544 1 93.81 24 GLU B N 1
ATOM 1744 C CA . GLU B 1 24 ? 20.578 22.297 1.033 1 93.81 24 GLU B CA 1
ATOM 1745 C C . GLU B 1 24 ? 20.047 22.453 -0.384 1 93.81 24 GLU B C 1
ATOM 1747 O O . GLU B 1 24 ? 19.375 23.438 -0.698 1 93.81 24 GLU B O 1
ATOM 1752 N N . GLU B 1 25 ? 20.344 21.531 -1.165 1 94.94 25 GLU B N 1
ATOM 1753 C CA . GLU B 1 25 ? 19.844 21.547 -2.535 1 94.94 25 GLU B CA 1
ATOM 1754 C C . GLU B 1 25 ? 18.312 21.469 -2.562 1 94.94 25 GLU B C 1
ATOM 1756 O O . GLU B 1 25 ? 17.672 22.125 -3.395 1 94.94 25 GLU B O 1
ATOM 1761 N N . PHE B 1 26 ? 17.797 20.734 -1.707 1 96.5 26 PHE B N 1
ATOM 1762 C CA . PHE B 1 26 ? 16.359 20.656 -1.604 1 96.5 26 PHE B CA 1
ATOM 1763 C C . PHE B 1 26 ? 15.75 22.031 -1.327 1 96.5 26 PHE B C 1
ATOM 1765 O O . PHE B 1 26 ? 14.797 22.438 -1.996 1 96.5 26 PHE B O 1
ATOM 1772 N N . TYR B 1 27 ? 16.281 22.688 -0.363 1 94.69 27 TYR B N 1
ATOM 1773 C CA . TYR B 1 27 ? 15.742 23.984 0.012 1 94.69 27 TYR B CA 1
ATOM 1774 C C . TYR B 1 27 ? 15.891 24.984 -1.126 1 94.69 27 TYR B C 1
ATOM 1776 O O . TYR B 1 27 ? 14.992 25.797 -1.364 1 94.69 27 TYR B O 1
ATOM 1784 N N . GLN B 1 28 ? 16.938 24.906 -1.824 1 94.75 28 GLN B N 1
ATOM 1785 C CA . GLN B 1 28 ? 17.141 25.781 -2.973 1 94.75 28 GLN B CA 1
ATOM 1786 C C . GLN B 1 28 ? 16.094 25.531 -4.051 1 94.75 28 GLN B C 1
ATOM 1788 O O . GLN B 1 28 ? 15.531 26.469 -4.621 1 94.75 28 GLN B O 1
ATOM 1793 N N . ASN B 1 29 ? 15.883 24.297 -4.285 1 95 29 ASN B N 1
ATOM 1794 C CA . ASN B 1 29 ? 14.867 23.938 -5.273 1 95 29 ASN B CA 1
ATOM 1795 C C . ASN B 1 29 ? 13.469 24.359 -4.82 1 95 29 ASN B C 1
ATOM 1797 O O . ASN B 1 29 ? 12.656 24.781 -5.641 1 95 29 ASN B O 1
ATOM 1801 N N . SER B 1 30 ? 13.211 24.172 -3.576 1 92.81 30 SER B N 1
ATOM 1802 C CA . SER B 1 30 ? 11.898 24.484 -3.023 1 92.81 30 SER B CA 1
ATOM 1803 C C . SER B 1 30 ? 11.57 25.969 -3.172 1 92.81 30 SER B C 1
ATOM 1805 O O . SER B 1 30 ? 10.406 26.328 -3.355 1 92.81 30 SER B O 1
ATOM 1807 N N . GLU B 1 31 ? 12.492 26.766 -3.094 1 92.06 31 GLU B N 1
ATOM 1808 C CA . GLU B 1 31 ? 12.312 28.203 -3.199 1 92.06 31 GLU B CA 1
ATOM 1809 C C . GLU B 1 31 ? 11.93 28.609 -4.617 1 92.06 31 GLU B C 1
ATOM 1811 O O . GLU B 1 31 ? 11.195 29.594 -4.812 1 92.06 31 GLU B O 1
ATOM 1816 N N . SER B 1 32 ? 12.359 27.906 -5.508 1 92.75 32 SER B N 1
ATOM 1817 C CA . SER B 1 32 ? 12.18 28.312 -6.898 1 92.75 32 SER B CA 1
ATOM 1818 C C . SER B 1 32 ? 11.062 27.5 -7.566 1 92.75 32 SER B C 1
ATOM 1820 O O . SER B 1 32 ? 10.578 27.891 -8.633 1 92.75 32 SER B O 1
ATOM 1822 N N . SER B 1 33 ? 10.68 26.484 -6.988 1 92.94 33 SER B N 1
ATOM 1823 C CA . SER B 1 33 ? 9.711 25.594 -7.613 1 92.94 33 SER B CA 1
ATOM 1824 C C . SER B 1 33 ? 8.297 26.156 -7.547 1 92.94 33 SER B C 1
ATOM 1826 O O . SER B 1 33 ? 7.887 26.688 -6.508 1 92.94 33 SER B O 1
ATOM 1828 N N . PRO B 1 34 ? 7.547 26.062 -8.578 1 91.94 34 PRO B N 1
ATOM 1829 C CA . PRO B 1 34 ? 6.148 26.5 -8.547 1 91.94 34 PRO B CA 1
ATOM 1830 C C . PRO B 1 34 ? 5.25 25.547 -7.754 1 91.94 34 PRO B C 1
ATOM 1832 O O . PRO B 1 34 ? 4.172 25.953 -7.309 1 91.94 34 PRO B O 1
ATOM 1835 N N . ASN B 1 35 ? 5.637 24.328 -7.629 1 91.94 35 ASN B N 1
ATOM 1836 C CA . ASN B 1 35 ? 4.883 23.328 -6.887 1 91.94 35 ASN B CA 1
ATOM 1837 C C . ASN B 1 35 ? 5.559 22.984 -5.562 1 91.94 35 ASN B C 1
ATOM 1839 O O . ASN B 1 35 ? 6.777 23.109 -5.43 1 91.94 35 ASN B O 1
ATOM 1843 N N . PRO B 1 36 ? 4.742 22.641 -4.629 1 93 36 PRO B N 1
ATOM 1844 C CA . PRO B 1 36 ? 5.363 22.141 -3.4 1 93 36 PRO B CA 1
ATOM 1845 C C . PRO B 1 36 ? 6.242 20.922 -3.633 1 93 36 PRO B C 1
ATOM 1847 O O . PRO B 1 36 ? 5.93 20.078 -4.484 1 93 36 PRO B O 1
ATOM 1850 N N . LEU B 1 37 ? 7.285 20.828 -2.867 1 95.94 37 LEU B N 1
ATOM 1851 C CA . LEU B 1 37 ? 8.227 19.719 -3.014 1 95.94 37 LEU B CA 1
ATOM 1852 C C . LEU B 1 37 ? 8.344 18.938 -1.715 1 95.94 37 LEU B C 1
ATOM 1854 O O . LEU B 1 37 ? 8.164 19.484 -0.628 1 95.94 37 LEU B O 1
ATOM 1858 N N . GLU B 1 38 ? 8.625 17.703 -1.809 1 97.25 38 GLU B N 1
ATOM 1859 C CA . GLU B 1 38 ? 8.992 16.844 -0.688 1 97.25 38 GLU B CA 1
ATOM 1860 C C . GLU B 1 38 ? 10.398 16.281 -0.857 1 97.25 38 GLU B C 1
ATOM 1862 O O . GLU B 1 38 ? 10.914 16.219 -1.975 1 97.25 38 GLU B O 1
ATOM 1867 N N . TYR B 1 39 ? 10.992 15.977 0.211 1 97.12 39 TYR B N 1
ATOM 1868 C CA . TYR B 1 39 ? 12.328 15.398 0.276 1 97.12 39 TYR B CA 1
ATOM 1869 C C . TYR B 1 39 ? 12.305 14.047 0.971 1 97.12 39 TYR B C 1
ATOM 1871 O O . TYR B 1 39 ? 12.109 13.961 2.186 1 97.12 39 TYR B O 1
ATOM 1879 N N . ILE B 1 40 ? 12.516 12.953 0.194 1 96.5 40 ILE B N 1
ATOM 1880 C CA . ILE B 1 40 ? 12.461 11.594 0.719 1 96.5 40 ILE B CA 1
ATOM 1881 C C . ILE B 1 40 ? 13.625 10.773 0.161 1 96.5 40 ILE B C 1
ATOM 1883 O O . ILE B 1 40 ? 13.82 10.711 -1.055 1 96.5 40 ILE B O 1
ATOM 1887 N N . HIS B 1 41 ? 14.453 10.117 0.969 1 94.38 41 HIS B N 1
ATOM 1888 C CA . HIS B 1 41 ? 15.594 9.297 0.57 1 94.38 41 HIS B CA 1
ATOM 1889 C C . HIS B 1 41 ? 16.531 10.062 -0.364 1 94.38 41 HIS B C 1
ATOM 1891 O O . HIS B 1 41 ? 16.906 9.555 -1.42 1 94.38 41 HIS B O 1
ATOM 1897 N N . GL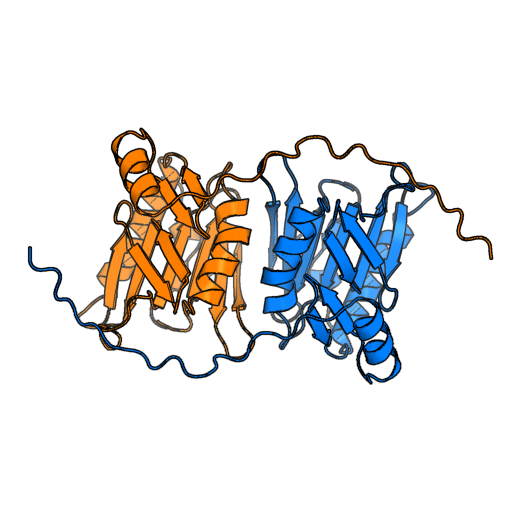U B 1 42 ? 16.688 11.32 -0.001 1 94.94 42 GLU B N 1
ATOM 1898 C CA . GLU B 1 42 ? 17.609 12.195 -0.71 1 94.94 42 GLU B CA 1
ATOM 1899 C C . GLU B 1 42 ? 17.141 12.453 -2.139 1 94.94 42 GLU B C 1
ATOM 1901 O O . GLU B 1 42 ? 17.953 12.688 -3.033 1 94.94 42 GLU B O 1
ATOM 1906 N N . GLN B 1 43 ? 15.875 12.273 -2.375 1 96.69 43 GLN B N 1
ATOM 1907 C CA . GLN B 1 43 ? 15.25 12.617 -3.65 1 96.69 43 GLN B CA 1
ATOM 1908 C C . GLN B 1 43 ? 14.18 13.68 -3.471 1 96.69 43 GLN B C 1
ATOM 1910 O O . GLN B 1 43 ? 13.633 13.844 -2.375 1 96.69 43 GLN B O 1
ATOM 1915 N N . ILE B 1 44 ? 13.977 14.438 -4.551 1 96.25 44 ILE B N 1
ATOM 1916 C CA . ILE B 1 44 ? 12.992 15.516 -4.523 1 96.25 44 ILE B CA 1
ATOM 1917 C C . ILE B 1 44 ? 11.766 15.109 -5.34 1 96.25 44 ILE B C 1
ATOM 1919 O O . ILE B 1 44 ? 11.898 14.641 -6.477 1 96.25 44 ILE B O 1
ATOM 1923 N N . PHE B 1 45 ? 10.664 15.234 -4.707 1 95.94 45 PHE B N 1
ATOM 1924 C CA . PHE B 1 45 ? 9.406 14.906 -5.363 1 95.94 45 PHE B CA 1
ATOM 1925 C C . PHE B 1 45 ? 8.516 16.141 -5.461 1 95.94 45 PHE B C 1
ATOM 1927 O O . PHE B 1 45 ? 8.312 16.844 -4.473 1 95.94 45 PHE B O 1
ATOM 1934 N N . SER B 1 46 ? 7.973 16.344 -6.617 1 94.5 46 SER B N 1
ATOM 1935 C CA . SER B 1 46 ? 7.016 17.438 -6.805 1 94.5 46 SER B CA 1
ATOM 1936 C C . SER B 1 46 ? 5.586 16.953 -6.59 1 94.5 46 SER B C 1
ATOM 1938 O O . SER B 1 46 ? 5.215 15.867 -7.047 1 94.5 46 SER B O 1
ATOM 1940 N N . LEU B 1 47 ? 4.797 17.688 -5.871 1 93.5 47 LEU B N 1
ATOM 1941 C CA . LEU B 1 47 ? 3.408 17.328 -5.602 1 93.5 47 LEU B CA 1
ATOM 1942 C C . LEU B 1 47 ? 2.465 18.016 -6.578 1 93.5 47 LEU B C 1
ATOM 1944 O O . LEU B 1 47 ? 2.672 19.188 -6.93 1 93.5 47 LEU B O 1
ATOM 1948 N N . PRO B 1 48 ? 1.436 17.266 -6.984 1 89.44 48 PRO B N 1
ATOM 1949 C CA . PRO B 1 48 ? 0.455 17.906 -7.867 1 89.44 48 PRO B CA 1
ATOM 1950 C C . PRO B 1 48 ? -0.396 18.953 -7.152 1 89.44 48 PRO B C 1
ATOM 1952 O O . PRO B 1 48 ? -0.485 18.938 -5.922 1 89.44 48 PRO B O 1
ATOM 1955 N N . THR B 1 49 ? -0.945 19.781 -7.941 1 83.12 49 THR B N 1
ATOM 1956 C CA . THR B 1 49 ? -1.854 20.797 -7.402 1 83.12 49 THR B CA 1
ATOM 1957 C C . THR B 1 49 ? -3.172 20.156 -6.973 1 83.12 49 THR B C 1
ATOM 1959 O O . THR B 1 49 ? -3.678 19.25 -7.645 1 83.12 49 THR B O 1
ATOM 1962 N N . SER B 1 50 ? -3.684 20.734 -5.918 1 81.81 50 SER B N 1
ATOM 1963 C CA . SER B 1 50 ? -4.918 20.188 -5.363 1 81.81 50 SER B CA 1
ATOM 1964 C C . SER B 1 50 ? -6.133 20.641 -6.16 1 81.81 50 SER B C 1
ATOM 1966 O O . SER B 1 50 ? -6.211 21.797 -6.578 1 81.81 50 SER B O 1
ATOM 1968 N N . GLN B 1 51 ? -6.961 19.719 -6.359 1 83.56 51 GLN B N 1
ATOM 1969 C CA . GLN B 1 51 ? -8.234 20.031 -7.004 1 83.56 51 GLN B CA 1
ATOM 1970 C C . GLN B 1 51 ? -9.297 20.391 -5.969 1 83.56 51 GLN B C 1
ATOM 1972 O O . GLN B 1 51 ? -9.094 20.203 -4.77 1 83.56 51 GLN B O 1
ATOM 1977 N N . LYS B 1 52 ? -10.422 20.906 -6.43 1 86.94 52 LYS B N 1
ATOM 1978 C CA . LYS B 1 52 ? -11.5 21.375 -5.559 1 86.94 52 LYS B CA 1
ATOM 1979 C C . LYS B 1 52 ? -11.992 20.25 -4.652 1 86.94 52 LYS B C 1
ATOM 1981 O O . LYS B 1 52 ? -12.188 20.453 -3.453 1 86.94 52 LYS B O 1
ATOM 1986 N N . GLU B 1 53 ? -12.227 19.109 -5.211 1 91.38 53 GLU B N 1
ATOM 1987 C CA . GLU B 1 53 ? -12.727 17.969 -4.441 1 91.38 53 GLU B CA 1
ATOM 1988 C C . GLU B 1 53 ? -11.758 17.594 -3.32 1 91.38 53 GLU B C 1
ATOM 1990 O O . GLU B 1 53 ? -12.18 17.25 -2.215 1 91.38 53 GLU B O 1
ATOM 1995 N N . HIS B 1 54 ? -10.547 17.641 -3.639 1 93.5 54 HIS B N 1
ATOM 1996 C CA . HIS B 1 54 ? -9.5 17.375 -2.654 1 93.5 54 HIS B CA 1
ATOM 1997 C C . HIS B 1 54 ? -9.625 18.312 -1.455 1 93.5 54 HIS B C 1
ATOM 1999 O O . HIS B 1 54 ? -9.602 17.859 -0.307 1 93.5 54 HIS B O 1
ATOM 2005 N N . GLN B 1 55 ? -9.797 19.562 -1.691 1 92.62 55 GLN B N 1
ATOM 2006 C CA . GLN B 1 55 ? -9.883 20.562 -0.642 1 92.62 55 GLN B CA 1
ATOM 2007 C C . GLN B 1 55 ? -11.133 20.375 0.212 1 92.62 55 GLN B C 1
ATOM 2009 O O . GLN B 1 55 ? -11.094 20.562 1.43 1 92.62 55 GLN B O 1
ATOM 2014 N N . LEU B 1 56 ? -12.211 20.031 -0.448 1 95.06 56 LEU B N 1
ATOM 2015 C CA . LEU B 1 56 ? -13.453 19.781 0.277 1 95.06 56 LEU B CA 1
ATOM 2016 C C . LEU B 1 56 ? -13.289 18.625 1.259 1 95.06 56 LEU B C 1
ATOM 2018 O O . LEU B 1 56 ? -13.703 18.719 2.416 1 95.06 56 LEU B O 1
ATOM 2022 N N . ILE B 1 57 ? -12.703 17.562 0.796 1 97.06 57 ILE B N 1
ATOM 2023 C CA . ILE B 1 57 ? -12.461 16.391 1.635 1 97.06 57 ILE B CA 1
ATOM 2024 C C . ILE B 1 57 ? -11.555 16.766 2.801 1 97.06 57 ILE B C 1
ATOM 2026 O O . ILE B 1 57 ? -11.82 16.406 3.949 1 97.06 57 ILE B O 1
ATOM 2030 N N . LEU B 1 58 ? -10.484 17.5 2.506 1 95.56 58 LEU B N 1
ATOM 2031 C CA . LEU B 1 58 ? -9.555 17.938 3.537 1 95.56 58 LEU B CA 1
ATOM 2032 C C . LEU B 1 58 ? -10.273 18.766 4.602 1 95.56 58 LEU B C 1
ATOM 2034 O O . LEU B 1 58 ? -10.062 18.562 5.797 1 95.56 58 LEU B O 1
ATOM 2038 N N . GLU B 1 59 ? -11.125 19.594 4.172 1 94.44 59 GLU B N 1
ATOM 2039 C CA . GLU B 1 59 ? -11.867 20.453 5.094 1 94.44 59 GLU B CA 1
ATOM 2040 C C . GLU B 1 59 ? -12.797 19.625 5.98 1 94.44 59 GLU B C 1
ATOM 2042 O O . GLU B 1 59 ? -12.922 19.891 7.18 1 94.44 59 GLU B O 1
ATOM 2047 N N . ARG B 1 60 ? -13.43 18.703 5.41 1 95.81 60 ARG B N 1
ATOM 2048 C CA . ARG B 1 60 ? -14.32 17.844 6.18 1 95.81 60 ARG B CA 1
ATOM 2049 C C . ARG B 1 60 ? -13.547 17.062 7.246 1 95.81 60 ARG B C 1
ATOM 2051 O O . ARG B 1 60 ? -14.023 16.922 8.375 1 95.81 60 ARG B O 1
ATOM 2058 N N . LEU B 1 61 ? -12.422 16.562 6.891 1 95.31 61 LEU B N 1
ATOM 2059 C CA . LEU B 1 61 ? -11.586 15.852 7.852 1 95.31 61 LEU B CA 1
ATOM 2060 C C . LEU B 1 61 ? -11.125 16.781 8.969 1 95.31 61 LEU B C 1
ATOM 2062 O O . LEU B 1 61 ? -11.172 16.422 10.141 1 95.31 61 LEU B O 1
ATOM 2066 N N . ARG B 1 62 ? -10.68 17.984 8.609 1 92.06 62 ARG B N 1
ATOM 2067 C CA . ARG B 1 62 ? -10.227 18.969 9.578 1 92.06 62 ARG B CA 1
ATOM 2068 C C . ARG B 1 62 ? -11.344 19.328 10.555 1 92.06 62 ARG B C 1
ATOM 2070 O O . ARG B 1 62 ? -11.109 19.422 11.766 1 92.06 62 ARG B O 1
ATOM 2077 N N . LYS B 1 63 ? -12.477 19.562 10.047 1 91.81 63 LYS B N 1
ATOM 2078 C CA . LYS B 1 63 ? -13.617 19.922 10.883 1 91.81 63 LYS B CA 1
ATOM 2079 C C . LYS B 1 63 ? -13.914 18.828 11.906 1 91.81 63 LYS B C 1
ATOM 2081 O O . LYS B 1 63 ? -14.203 19.109 13.07 1 91.81 63 LYS B O 1
ATOM 2086 N N . LYS B 1 64 ? -13.852 17.625 11.453 1 91.38 64 LYS B N 1
ATOM 2087 C CA . LYS B 1 64 ? -14.094 16.5 12.352 1 91.38 64 LYS B CA 1
ATOM 2088 C C . LYS B 1 64 ? -13.07 16.469 13.484 1 91.38 64 LYS B C 1
ATOM 2090 O O . LYS B 1 64 ? -13.414 16.219 14.633 1 91.38 64 LYS B O 1
ATOM 2095 N N . LEU B 1 65 ? -11.852 16.719 13.141 1 88.38 65 LEU B N 1
ATOM 2096 C CA . LEU B 1 65 ? -10.797 16.703 14.148 1 88.38 65 LEU B CA 1
ATOM 2097 C C . LEU B 1 65 ? -10.961 17.875 15.109 1 88.38 65 LEU B C 1
ATOM 2099 O O . LEU B 1 65 ? -10.68 17.734 16.312 1 88.38 65 LEU B O 1
ATOM 2103 N N . LEU B 1 66 ? -11.352 18.984 14.547 1 85.5 66 LEU B N 1
ATOM 2104 C CA . LEU B 1 66 ? -11.555 20.172 15.375 1 85.5 66 LEU B CA 1
ATOM 2105 C C . LEU B 1 66 ? -12.656 19.922 16.406 1 85.5 66 LEU B C 1
ATOM 2107 O O . LEU B 1 66 ? -12.547 20.359 17.547 1 85.5 66 LEU B O 1
ATOM 2111 N N . ILE B 1 67 ? -13.672 19.25 15.961 1 84.25 67 ILE B N 1
ATOM 2112 C CA . ILE B 1 67 ? -14.789 18.938 16.844 1 84.25 67 ILE B CA 1
ATOM 2113 C C . ILE B 1 67 ? -14.336 17.984 17.938 1 84.25 67 ILE B C 1
ATOM 2115 O O . ILE B 1 67 ? -14.75 18.109 19.094 1 84.25 67 ILE B O 1
ATOM 2119 N N . LEU B 1 68 ? -13.562 17.016 17.469 1 76.31 68 LEU B N 1
ATOM 2120 C CA . LEU B 1 68 ? -13.039 16.062 18.438 1 76.31 68 LEU B CA 1
ATOM 2121 C C . LEU B 1 68 ? -12.008 16.719 19.344 1 76.31 68 LEU B C 1
ATOM 2123 O O . LEU B 1 68 ? -11.844 16.328 20.5 1 76.31 68 LEU B O 1
ATOM 2127 N N . GLY B 1 69 ? -11.055 17.484 18.734 1 65.25 69 GLY B N 1
ATOM 2128 C CA . GLY B 1 69 ? -9.844 18.031 19.328 1 65.25 69 GLY B CA 1
ATOM 2129 C C . GLY B 1 69 ? -10.133 19.094 20.391 1 65.25 69 GLY B C 1
ATOM 2130 O O . GLY B 1 69 ? -10.883 20.031 20.141 1 65.25 69 GLY B O 1
ATOM 2131 N N . GLY B 1 70 ? -10.281 18.656 21.594 1 59.22 70 GLY B N 1
ATOM 2132 C CA . GLY B 1 70 ? -9.93 19.422 22.766 1 59.22 70 GLY B CA 1
ATOM 2133 C C . GLY B 1 70 ? -8.43 19.531 22.984 1 59.22 70 GLY B C 1
ATOM 2134 O O . GLY B 1 70 ? -7.672 19.656 22.016 1 59.22 70 GLY B O 1
ATOM 2135 N N . MET B 1 71 ? -8 19.391 24.219 1 61.25 71 MET B N 1
ATOM 2136 C CA . MET B 1 71 ? -6.656 19.578 24.75 1 61.25 71 MET B CA 1
ATOM 2137 C C . MET B 1 71 ? -5.781 18.359 24.453 1 61.25 71 MET B C 1
ATOM 2139 O O . MET B 1 71 ? -4.566 18.391 24.672 1 61.25 71 MET B O 1
ATOM 2143 N N . SER B 1 72 ? -6.312 17.297 23.547 1 75 72 SER B N 1
ATOM 2144 C CA . SER B 1 72 ? -5.5 16.078 23.594 1 75 72 SER B CA 1
ATOM 2145 C C . SER B 1 72 ? -4.766 15.852 22.281 1 75 72 SER B C 1
ATOM 2147 O O . SER B 1 72 ? -3.797 15.094 22.219 1 75 72 SER B O 1
ATOM 2149 N N . TYR B 1 73 ? -5.23 16.594 21.172 1 80 73 TYR B N 1
ATOM 2150 C CA . TYR B 1 73 ? -4.578 16.391 19.875 1 80 73 TYR B CA 1
ATOM 2151 C C . TYR B 1 73 ? -4.289 17.703 19.188 1 80 73 TYR B C 1
ATOM 2153 O O . TYR B 1 73 ? -5.043 18.672 19.344 1 80 73 TYR B O 1
ATOM 2161 N N . SER B 1 74 ? -3.174 17.75 18.625 1 82.56 74 SER B N 1
ATOM 2162 C CA . SER B 1 74 ? -2.869 18.828 17.703 1 82.56 74 SER B CA 1
ATOM 2163 C C . SER B 1 74 ? -2.717 18.312 16.266 1 82.56 74 SER B C 1
ATOM 2165 O O . SER B 1 74 ? -2.527 17.125 16.062 1 82.56 74 SER B O 1
ATOM 2167 N N . PHE B 1 75 ? -3.002 19.219 15.305 1 85.88 75 PHE B N 1
ATOM 2168 C CA . PHE B 1 75 ? -2.846 18.766 13.93 1 85.88 75 PHE B CA 1
ATOM 2169 C C . PHE B 1 75 ? -2.332 19.891 13.039 1 85.88 75 PHE B C 1
ATOM 2171 O O . PHE B 1 75 ? -2.428 21.062 13.398 1 85.88 75 PHE B O 1
ATOM 2178 N N . CYS B 1 76 ? -1.637 19.516 12.07 1 86.19 76 CYS B N 1
ATOM 2179 C CA . CYS B 1 76 ? -1.19 20.422 11.016 1 86.19 76 CYS B CA 1
ATOM 2180 C C . CYS B 1 76 ? -1.602 19.906 9.641 1 86.19 76 CYS B C 1
ATOM 2182 O O . CYS B 1 76 ? -1.863 18.719 9.477 1 86.19 76 CYS B O 1
ATOM 2184 N N . SER B 1 77 ? -1.781 20.859 8.742 1 89.31 77 SER B N 1
ATOM 2185 C CA . SER B 1 77 ? -2.26 20.516 7.414 1 89.31 77 SER B CA 1
ATOM 2186 C C . SER B 1 77 ? -1.42 21.188 6.328 1 89.31 77 SER B C 1
ATOM 2188 O O . SER B 1 77 ? -0.599 22.062 6.621 1 89.31 77 SER B O 1
ATOM 2190 N N . TYR B 1 78 ? -1.623 20.578 5.07 1 83.81 78 TYR B N 1
ATOM 2191 C CA . TYR B 1 78 ? -1.059 21.25 3.904 1 83.81 78 TYR B CA 1
ATOM 2192 C C . TYR B 1 78 ? -1.287 22.766 3.975 1 83.81 78 TYR B C 1
ATOM 2194 O O . TYR B 1 78 ? -2.338 23.219 4.438 1 83.81 78 TYR B O 1
ATOM 2202 N N . PRO B 1 79 ? -0.278 23.516 3.654 1 81.25 79 PRO B N 1
ATOM 2203 C CA . PRO B 1 79 ? 0.989 23.219 2.982 1 81.25 79 PRO B CA 1
ATOM 2204 C C . PRO B 1 79 ? 2.178 23.219 3.941 1 81.25 79 PRO B C 1
ATOM 2206 O O . PRO B 1 79 ? 3.311 23.484 3.527 1 81.25 79 PRO B O 1
ATOM 2209 N N . ASN B 1 80 ? 1.966 22.953 5.184 1 86.38 80 ASN B N 1
ATOM 2210 C CA . ASN B 1 80 ? 3.053 22.953 6.16 1 86.38 80 ASN B CA 1
ATOM 2211 C C . ASN B 1 80 ? 3.998 21.781 5.945 1 86.38 80 ASN B C 1
ATOM 2213 O O . ASN B 1 80 ? 3.557 20.672 5.656 1 86.38 80 ASN B O 1
ATOM 2217 N N . ASP B 1 81 ? 5.254 22.094 6.094 1 90.12 81 ASP B N 1
ATOM 2218 C CA . ASP B 1 81 ? 6.273 21.047 6.039 1 90.12 81 ASP B CA 1
ATOM 2219 C C . ASP B 1 81 ? 6.352 20.281 7.363 1 90.12 81 ASP B C 1
ATOM 2221 O O . ASP B 1 81 ? 6.242 20.891 8.438 1 90.12 81 ASP B O 1
ATOM 2225 N N . LEU B 1 82 ? 6.531 19.078 7.258 1 92.94 82 LEU B N 1
ATOM 2226 C CA . LEU B 1 82 ? 6.852 18.25 8.414 1 92.94 82 LEU B CA 1
ATOM 2227 C C . LEU B 1 82 ? 8.203 17.562 8.242 1 92.94 82 LEU B C 1
ATOM 2229 O O . LEU B 1 82 ? 8.453 16.922 7.227 1 92.94 82 LEU B O 1
ATOM 2233 N N . LEU B 1 83 ? 9.055 17.828 9.133 1 91.62 83 LEU B N 1
ATOM 2234 C CA . LEU B 1 83 ? 10.375 17.203 9.156 1 91.62 83 LEU B CA 1
ATOM 2235 C C . LEU B 1 83 ? 10.336 15.906 9.961 1 91.62 83 LEU B C 1
ATOM 2237 O O . LEU B 1 83 ? 9.945 15.906 11.133 1 91.62 83 LEU B O 1
ATOM 2241 N N . LEU B 1 84 ? 10.648 14.797 9.32 1 93.19 84 LEU B N 1
ATOM 2242 C CA . LEU B 1 84 ? 10.773 13.508 9.992 1 93.19 84 LEU B CA 1
ATOM 2243 C C . LEU B 1 84 ? 12.242 13.109 10.141 1 93.19 84 LEU B C 1
ATOM 2245 O O . LEU B 1 84 ? 13 13.18 9.172 1 93.19 84 LEU B O 1
ATOM 2249 N N . ILE B 1 85 ? 12.586 12.727 11.352 1 89.44 85 ILE B N 1
ATOM 2250 C CA . ILE B 1 85 ? 13.969 12.328 11.602 1 89.44 85 ILE B CA 1
ATOM 2251 C C . ILE B 1 85 ? 14 10.969 12.297 1 89.44 85 ILE B C 1
ATOM 2253 O O . ILE B 1 85 ? 13.297 10.758 13.289 1 89.44 85 ILE B O 1
ATOM 2257 N N . LYS B 1 86 ? 14.664 10.047 11.734 1 86.56 86 LYS B N 1
ATOM 2258 C CA . LYS B 1 86 ? 14.945 8.742 12.32 1 86.56 86 LYS B CA 1
ATOM 2259 C C . LYS B 1 86 ? 16.391 8.336 12.086 1 86.56 86 LYS B C 1
ATOM 2261 O O . LYS B 1 86 ? 16.766 7.965 10.969 1 86.56 86 LYS B O 1
ATOM 2266 N N . GLN B 1 87 ? 17.125 8.398 13.133 1 84.56 87 GLN B N 1
ATOM 2267 C CA . GLN B 1 87 ? 18.547 8.141 13.008 1 84.56 87 GLN B CA 1
ATOM 2268 C C . GLN B 1 87 ? 19.172 9.016 11.93 1 84.56 87 GLN B C 1
ATOM 2270 O O . GLN B 1 87 ? 19.141 10.242 12.023 1 84.56 87 GLN B O 1
ATOM 2275 N N . ASP B 1 88 ? 19.609 8.375 10.82 1 83.19 88 ASP B N 1
ATOM 2276 C CA . ASP B 1 88 ? 20.297 9.148 9.789 1 83.19 88 ASP B CA 1
ATOM 2277 C C . ASP B 1 88 ? 19.391 9.375 8.586 1 83.19 88 ASP B C 1
ATOM 2279 O O . ASP B 1 88 ? 19.828 9.914 7.566 1 83.19 88 ASP B O 1
ATOM 2283 N N . ASP B 1 89 ? 18.234 9.016 8.828 1 88.44 89 ASP B N 1
ATOM 2284 C CA . ASP B 1 89 ? 17.281 9.227 7.738 1 88.44 89 ASP B CA 1
ATOM 2285 C C . ASP B 1 89 ? 16.422 10.461 7.984 1 88.44 89 ASP B C 1
ATOM 2287 O O . ASP B 1 89 ? 15.898 10.648 9.086 1 88.44 89 ASP B O 1
ATOM 2291 N N . ILE B 1 90 ? 16.406 11.352 6.973 1 91.94 90 ILE B N 1
ATOM 2292 C CA . ILE B 1 90 ? 15.641 12.586 7.059 1 91.94 90 ILE B CA 1
ATOM 2293 C C . ILE B 1 90 ? 14.641 12.656 5.906 1 91.94 90 ILE B C 1
ATOM 2295 O O . ILE B 1 90 ? 14.969 12.32 4.77 1 91.94 90 ILE B O 1
ATOM 2299 N N . ALA B 1 91 ? 13.422 13.055 6.246 1 95.81 91 ALA B N 1
ATOM 2300 C CA . ALA B 1 91 ? 12.414 13.305 5.223 1 95.81 91 ALA B CA 1
ATOM 2301 C C . ALA B 1 91 ? 11.664 14.609 5.5 1 95.81 91 ALA B C 1
ATOM 2303 O O . ALA B 1 91 ? 11.398 14.938 6.66 1 95.81 91 ALA B O 1
ATOM 2304 N N . ILE B 1 92 ? 11.414 15.375 4.555 1 95.31 92 ILE B N 1
ATOM 2305 C CA . ILE B 1 92 ? 10.523 16.531 4.613 1 95.31 92 ILE B CA 1
ATOM 2306 C C . ILE B 1 92 ? 9.273 16.266 3.771 1 95.31 92 ILE B C 1
ATOM 2308 O O . ILE B 1 92 ? 9.359 16.109 2.551 1 95.31 92 ILE B O 1
ATOM 2312 N N . ILE B 1 93 ? 8.18 16.188 4.449 1 96.31 93 ILE B N 1
ATOM 2313 C CA . ILE B 1 93 ? 6.941 15.828 3.758 1 96.31 93 ILE B CA 1
ATOM 2314 C C . ILE B 1 93 ? 5.914 16.938 3.936 1 96.31 93 ILE B C 1
ATOM 2316 O O . ILE B 1 93 ? 6.074 17.812 4.797 1 96.31 93 ILE B O 1
ATOM 2320 N N . LYS B 1 94 ? 4.922 16.922 3.098 1 95.31 94 LYS B N 1
ATOM 2321 C CA . LYS B 1 94 ? 3.77 17.812 3.162 1 95.31 94 LYS B CA 1
ATOM 2322 C C . LYS B 1 94 ? 2.463 17.031 3.121 1 95.31 94 LYS B C 1
ATOM 2324 O O . LYS B 1 94 ? 1.76 17.031 2.109 1 95.31 94 LYS B O 1
ATOM 2329 N N . PRO B 1 95 ? 2.119 16.484 4.246 1 96 95 PRO B N 1
ATOM 2330 C CA . PRO B 1 95 ? 0.885 15.703 4.273 1 96 95 PRO B CA 1
ATOM 2331 C C . PRO B 1 95 ? -0.37 16.562 4.195 1 96 95 PRO B C 1
ATOM 2333 O O . PRO B 1 95 ? -0.335 17.75 4.562 1 96 95 PRO B O 1
ATOM 23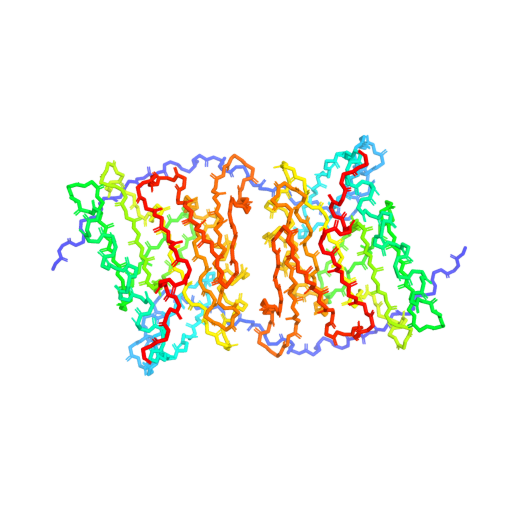36 N N . ASP B 1 96 ? -1.44 16.016 3.725 1 96.19 96 ASP B N 1
ATOM 2337 C CA . ASP B 1 96 ? -2.703 16.75 3.758 1 96.19 96 ASP B CA 1
ATOM 2338 C C . ASP B 1 96 ? -3.119 17.062 5.191 1 96.19 96 ASP B C 1
ATOM 2340 O O . ASP B 1 96 ? -3.537 18.172 5.496 1 96.19 96 ASP B O 1
ATOM 2344 N N . LEU B 1 97 ? -2.99 16.062 6.031 1 95.56 97 LEU B N 1
ATOM 2345 C CA . LEU B 1 97 ? -3.311 16.234 7.445 1 95.56 97 LEU B CA 1
ATOM 2346 C C . LEU B 1 97 ? -2.445 15.328 8.312 1 95.56 97 LEU B C 1
ATOM 2348 O O . LEU B 1 97 ? -2.252 14.148 7.996 1 95.56 97 LEU B O 1
ATOM 2352 N N . ALA B 1 98 ? -1.878 15.898 9.352 1 94.44 98 ALA B N 1
ATOM 2353 C CA . ALA B 1 98 ? -1.103 15.156 10.344 1 94.44 98 ALA B CA 1
ATOM 2354 C C . ALA B 1 98 ? -1.605 15.438 11.758 1 94.44 98 ALA B C 1
ATOM 2356 O O . ALA B 1 98 ? -1.891 16.594 12.109 1 94.44 98 ALA B O 1
ATOM 2357 N N . VAL B 1 99 ? -1.724 14.391 12.57 1 92.94 99 VAL B N 1
ATOM 2358 C CA . VAL B 1 99 ? -2.252 14.516 13.922 1 92.94 99 VAL B CA 1
ATOM 2359 C C . VAL B 1 99 ? -1.203 14.062 14.93 1 92.94 99 VAL B C 1
ATOM 2361 O O . VAL B 1 99 ? -0.536 13.047 14.727 1 92.94 99 VAL B O 1
ATOM 2364 N N . PHE B 1 100 ? -1.045 14.883 15.953 1 88.88 100 PHE B N 1
ATOM 2365 C CA . PHE B 1 100 ? -0.142 14.594 17.062 1 88.88 100 PHE B CA 1
ATOM 2366 C C . PHE B 1 100 ? -0.917 14.422 18.359 1 88.88 100 PHE B C 1
ATOM 2368 O O . PHE B 1 100 ? -1.734 15.273 18.719 1 88.88 100 PHE B O 1
ATOM 2375 N N . LYS B 1 101 ? -0.701 13.328 18.953 1 82.81 101 LYS B N 1
ATOM 2376 C CA . LYS B 1 101 ? -1.268 13.18 20.281 1 82.81 101 LYS B CA 1
ATOM 2377 C C . LYS B 1 101 ? -0.428 13.922 21.328 1 82.81 101 LYS B C 1
ATOM 2379 O O . LYS B 1 101 ? 0.803 13.875 21.281 1 82.81 101 LYS B O 1
ATOM 2384 N N . PHE B 1 102 ? -0.981 14.859 22.156 1 71.5 102 PHE B N 1
ATOM 2385 C CA . PHE B 1 102 ? -0.335 15.75 23.109 1 71.5 102 PHE B CA 1
ATOM 2386 C C . PHE B 1 102 ? 0.674 15 23.969 1 71.5 102 PHE B C 1
ATOM 2388 O O . PHE B 1 102 ? 1.761 15.508 24.25 1 71.5 102 PHE B O 1
ATOM 2395 N N . LEU B 1 103 ? 0.256 13.961 24.453 1 59.56 103 LEU B N 1
ATOM 2396 C CA . LEU B 1 103 ? 1.196 13.312 25.359 1 59.56 103 LEU B CA 1
ATOM 2397 C C . LEU B 1 103 ? 2.471 12.906 24.625 1 59.56 103 LEU B C 1
ATOM 2399 O O . LEU B 1 103 ? 3.48 12.586 25.266 1 59.56 103 LEU B O 1
ATOM 2403 N N . ASN B 1 104 ? 2.377 13.016 23.359 1 53 104 ASN B N 1
ATOM 2404 C CA . ASN B 1 104 ? 3.533 12.57 22.594 1 53 104 ASN B CA 1
ATOM 2405 C C . ASN B 1 104 ? 4.309 13.75 22.016 1 53 104 ASN B C 1
ATOM 2407 O O . ASN B 1 104 ? 4.801 13.688 20.891 1 53 104 ASN B O 1
ATOM 2411 N N . GLU B 1 105 ? 4.094 15 22.641 1 50.66 105 GLU B N 1
ATOM 2412 C CA . GLU B 1 105 ? 4.586 16.297 22.172 1 50.66 105 GLU B CA 1
ATOM 2413 C C . GLU B 1 105 ? 6.004 16.188 21.625 1 50.66 105 GLU B C 1
ATOM 2415 O O . GLU B 1 105 ? 6.426 17 20.812 1 50.66 105 GLU B O 1
ATOM 2420 N N . ARG B 1 106 ? 6.727 15.336 22.328 1 49.19 106 ARG B N 1
ATOM 2421 C CA . ARG B 1 106 ? 8.164 15.391 22.062 1 49.19 106 ARG B CA 1
ATOM 242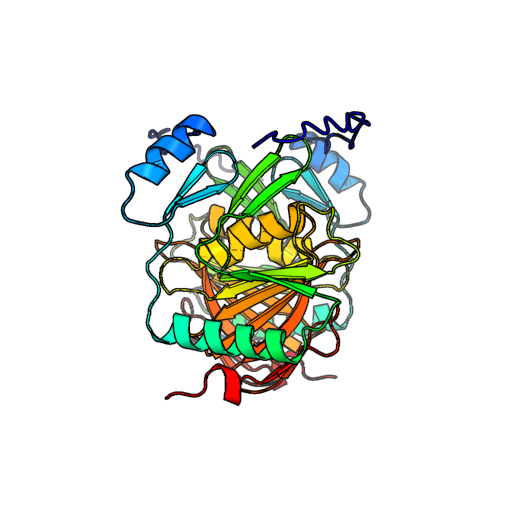2 C C . ARG B 1 106 ? 8.5 14.641 20.766 1 49.19 106 ARG B C 1
ATOM 2424 O O . ARG B 1 106 ? 9.664 14.531 20.391 1 49.19 106 ARG B O 1
ATOM 2431 N N . ARG B 1 107 ? 7.289 14.18 20.047 1 59.16 107 ARG B N 1
ATOM 2432 C CA . ARG B 1 107 ? 7.695 13.281 18.984 1 59.16 107 ARG B CA 1
ATOM 2433 C C . ARG B 1 107 ? 7.695 13.992 17.625 1 59.16 107 ARG B C 1
ATOM 2435 O O . ARG B 1 107 ? 6.801 14.789 17.344 1 59.16 107 ARG B O 1
ATOM 2442 N N . GLN B 1 108 ? 8.773 13.992 17 1 74.06 108 GLN B N 1
ATOM 2443 C CA . GLN B 1 108 ? 9.016 14.516 15.656 1 74.06 108 GLN B CA 1
ATOM 2444 C C . GLN B 1 108 ? 8.18 13.766 14.617 1 74.06 108 GLN B C 1
ATOM 2446 O O . GLN B 1 108 ? 7.906 14.297 13.539 1 74.06 108 GLN B O 1
ATOM 2451 N N . VAL B 1 109 ? 7.543 12.711 15.047 1 87.88 109 VAL B N 1
ATOM 2452 C CA . VAL B 1 109 ? 6.789 11.922 14.078 1 87.88 109 VAL B CA 1
ATOM 2453 C C . VAL B 1 109 ? 5.305 11.953 14.422 1 87.88 109 VAL B C 1
ATOM 2455 O O . VAL B 1 109 ? 4.926 11.734 15.578 1 87.88 109 VAL B O 1
ATOM 2458 N N . PRO B 1 110 ? 4.449 12.312 13.539 1 93.19 110 PRO B N 1
ATOM 2459 C CA . PRO B 1 110 ? 3.006 12.312 13.789 1 93.19 110 PRO B CA 1
ATOM 2460 C C . PRO B 1 110 ? 2.475 10.938 14.164 1 93.19 110 PRO B C 1
ATOM 2462 O O . PRO B 1 110 ? 3.039 9.914 13.758 1 93.19 110 PRO B O 1
ATOM 2465 N N . ASP B 1 111 ? 1.391 10.953 14.906 1 94.25 111 ASP B N 1
ATOM 2466 C CA . ASP B 1 111 ? 0.715 9.711 15.25 1 94.25 111 ASP B CA 1
ATOM 2467 C C . ASP B 1 111 ? -0.143 9.211 14.094 1 94.25 111 ASP B C 1
ATOM 2469 O O . ASP B 1 111 ? -0.222 8.008 13.844 1 94.25 111 ASP B O 1
ATOM 2473 N N . VAL B 1 112 ? -0.81 10.141 13.438 1 95.75 112 VAL B N 1
ATOM 2474 C CA . VAL B 1 112 ? -1.694 9.812 12.328 1 95.75 112 VAL B CA 1
ATOM 2475 C C . VAL B 1 112 ? -1.392 10.719 11.141 1 95.75 112 VAL B C 1
ATOM 2477 O O . VAL B 1 112 ? -1.196 11.922 11.305 1 95.75 112 VAL B O 1
ATOM 2480 N N . ILE B 1 113 ? -1.322 10.172 9.961 1 97.38 113 ILE B N 1
ATOM 2481 C CA . ILE B 1 113 ? -1.197 10.969 8.742 1 97.38 113 ILE B CA 1
ATOM 2482 C C . ILE B 1 113 ? -2.318 10.602 7.77 1 97.38 113 ILE B C 1
ATOM 2484 O O . ILE B 1 113 ? -2.641 9.422 7.598 1 97.38 113 ILE B O 1
ATOM 2488 N N . PHE B 1 114 ? -2.947 11.594 7.148 1 98 114 PHE B N 1
ATOM 2489 C CA . PHE B 1 114 ? -3.934 11.445 6.086 1 98 114 PHE B CA 1
ATOM 2490 C C . PHE B 1 114 ? -3.379 11.953 4.758 1 98 114 PHE B C 1
ATOM 2492 O O . PHE B 1 114 ? -2.82 13.047 4.691 1 98 114 PHE B O 1
ATOM 2499 N N . GLU B 1 115 ? -3.514 11.172 3.73 1 97.94 115 GLU B N 1
ATOM 2500 C CA . GLU B 1 115 ? -3.199 11.594 2.367 1 97.94 115 GLU B CA 1
ATOM 2501 C C . GLU B 1 115 ? -4.406 11.43 1.448 1 97.94 115 GLU B C 1
ATOM 2503 O O . GLU B 1 115 ? -5.074 10.398 1.466 1 97.94 115 GLU B O 1
ATOM 2508 N N . ILE B 1 116 ? -4.723 12.375 0.733 1 97.44 116 ILE B N 1
ATOM 2509 C CA . ILE B 1 116 ? -5.777 12.336 -0.274 1 97.44 116 ILE B CA 1
ATOM 2510 C C . ILE B 1 116 ? -5.16 12.156 -1.66 1 97.44 116 ILE B C 1
ATOM 2512 O O . ILE B 1 116 ? -4.426 13.031 -2.133 1 97.44 116 ILE B O 1
ATOM 2516 N N . ILE B 1 117 ? -5.5 11.094 -2.24 1 94.5 117 ILE B N 1
ATOM 2517 C CA . ILE B 1 117 ? -4.836 10.656 -3.459 1 94.5 117 ILE B CA 1
ATOM 2518 C C . ILE B 1 117 ? -5.285 11.516 -4.637 1 94.5 117 ILE B C 1
ATOM 2520 O O . ILE B 1 117 ? -6.453 11.914 -4.711 1 94.5 117 ILE B O 1
ATOM 2524 N N . SER B 1 118 ? -4.32 11.797 -5.5 1 92.25 118 SER B N 1
ATOM 2525 C CA . SER B 1 118 ? -4.617 12.406 -6.793 1 92.25 118 SER B CA 1
ATOM 2526 C C . SER B 1 118 ? -4.367 11.43 -7.938 1 92.25 118 SER B C 1
ATOM 2528 O O . SER B 1 118 ? -3.66 10.43 -7.766 1 92.25 118 SER B O 1
ATOM 2530 N N . PRO B 1 119 ? -4.965 11.68 -9.102 1 90.38 119 PRO B N 1
ATOM 2531 C CA . PRO B 1 119 ? -4.848 10.734 -10.211 1 90.38 119 PRO B CA 1
ATOM 2532 C C . PRO B 1 119 ? -3.398 10.492 -10.633 1 90.38 119 PRO B C 1
ATOM 2534 O O . PRO B 1 119 ? -3.047 9.383 -11.047 1 90.38 119 PRO B O 1
ATOM 2537 N N . THR B 1 120 ? -2.504 11.43 -10.508 1 88.81 120 THR B N 1
ATOM 2538 C CA . THR B 1 120 ? -1.179 11.32 -11.109 1 88.81 120 THR B CA 1
ATOM 2539 C C . THR B 1 120 ? -0.122 11.055 -10.039 1 88.81 120 THR B C 1
ATOM 2541 O O . THR B 1 120 ? 1.071 10.984 -10.344 1 88.81 120 THR B O 1
ATOM 2544 N N . ASN B 1 121 ? -0.513 10.867 -8.82 1 91.5 121 ASN B N 1
ATOM 2545 C CA . ASN B 1 121 ? 0.482 10.727 -7.762 1 91.5 121 ASN B CA 1
ATOM 2546 C C . ASN B 1 121 ? 0.168 9.547 -6.844 1 91.5 121 ASN B C 1
ATOM 2548 O O . ASN B 1 121 ? 0.534 9.555 -5.668 1 91.5 121 ASN B O 1
ATOM 2552 N N . GLN B 1 122 ? -0.453 8.594 -7.344 1 95.56 122 GLN B N 1
ATOM 2553 C CA . GLN B 1 122 ? -0.934 7.504 -6.5 1 95.56 122 GLN B CA 1
ATOM 2554 C C . GLN B 1 122 ? 0.223 6.641 -6.004 1 95.56 122 GLN B C 1
ATOM 2556 O O . GLN B 1 122 ? 0.25 6.238 -4.836 1 95.56 122 GLN B O 1
ATOM 2561 N N . ALA B 1 123 ? 1.153 6.324 -6.84 1 96.94 123 ALA B N 1
ATOM 2562 C CA . ALA B 1 123 ? 2.299 5.508 -6.438 1 96.94 123 ALA B CA 1
ATOM 2563 C C . ALA B 1 123 ? 3.088 6.188 -5.32 1 96.94 123 ALA B C 1
ATOM 2565 O O . ALA B 1 123 ? 3.605 5.52 -4.422 1 96.94 123 ALA B O 1
ATOM 2566 N N . HIS B 1 124 ? 3.174 7.469 -5.391 1 97.38 124 HIS B N 1
ATOM 2567 C CA . HIS B 1 124 ? 3.855 8.234 -4.352 1 97.38 124 HIS B CA 1
ATOM 2568 C C . HIS B 1 124 ? 3.195 8.023 -2.992 1 97.38 124 HIS B C 1
ATOM 2570 O O . HIS B 1 124 ? 3.881 7.777 -1.998 1 97.38 124 HIS B O 1
ATOM 25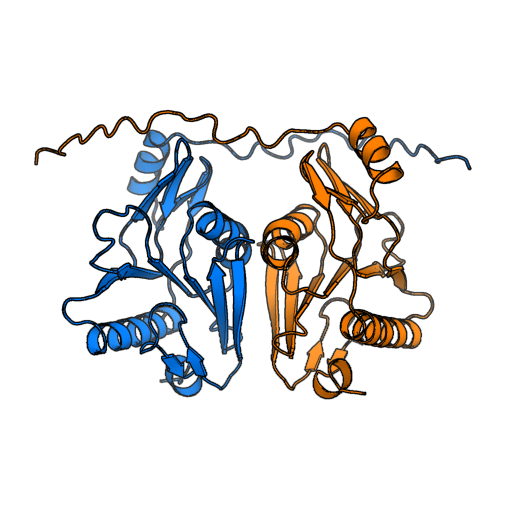76 N N . ASP B 1 125 ? 1.92 8.016 -2.951 1 97.5 125 ASP B N 1
ATOM 2577 C CA . ASP B 1 125 ? 1.179 7.934 -1.696 1 97.5 125 ASP B CA 1
ATOM 2578 C C . ASP B 1 125 ? 0.974 6.48 -1.274 1 97.5 125 ASP B C 1
ATOM 2580 O O . ASP B 1 125 ? 1.048 6.156 -0.088 1 97.5 125 ASP B O 1
ATOM 2584 N N . LEU B 1 126 ? 0.745 5.613 -2.221 1 97.81 126 LEU B N 1
ATOM 2585 C CA . LEU B 1 126 ? 0.343 4.242 -1.928 1 97.81 126 LEU B CA 1
ATOM 2586 C C . LEU B 1 126 ? 1.562 3.346 -1.751 1 97.81 126 LEU B C 1
ATOM 2588 O O . LEU B 1 126 ? 1.466 2.271 -1.154 1 97.81 126 LEU B O 1
ATOM 2592 N N . VAL B 1 127 ? 2.631 3.721 -2.338 1 98.06 127 VAL B N 1
ATOM 2593 C CA . VAL B 1 127 ? 3.801 2.85 -2.289 1 98.06 127 VAL B CA 1
ATOM 2594 C C . VAL B 1 127 ? 4.914 3.523 -1.491 1 98.06 127 VAL B C 1
ATOM 2596 O O . VAL B 1 127 ? 5.203 3.127 -0.36 1 98.06 127 VAL B O 1
ATOM 2599 N N . LEU B 1 128 ? 5.441 4.668 -2.004 1 97.56 128 LEU B N 1
ATOM 2600 C CA . LEU B 1 128 ? 6.59 5.32 -1.389 1 97.56 128 LEU B CA 1
ATOM 2601 C C . LEU B 1 128 ? 6.262 5.777 0.028 1 97.56 128 LEU B C 1
ATOM 2603 O O . LEU B 1 128 ? 6.969 5.438 0.977 1 97.56 128 LEU B O 1
ATOM 2607 N N . LYS B 1 129 ? 5.156 6.496 0.174 1 98.19 129 LYS B N 1
ATOM 2608 C CA . LYS B 1 129 ? 4.855 7.082 1.479 1 98.19 129 LYS B CA 1
ATOM 2609 C C . LYS B 1 129 ? 4.371 6.02 2.459 1 98.19 129 LYS B C 1
ATOM 2611 O O . LYS B 1 129 ? 4.609 6.121 3.664 1 98.19 129 LYS B O 1
ATOM 2616 N N . LEU B 1 130 ? 3.732 5.051 1.923 1 98.5 130 LEU B N 1
ATOM 2617 C CA . LEU B 1 130 ? 3.346 3.934 2.779 1 98.5 130 LEU B CA 1
ATOM 2618 C C . LEU B 1 130 ? 4.566 3.326 3.463 1 98.5 130 LEU B C 1
ATOM 2620 O O . LEU B 1 130 ? 4.562 3.123 4.68 1 98.5 130 LEU B O 1
ATOM 2624 N N . ASP B 1 131 ? 5.566 3.045 2.73 1 97.88 131 ASP B N 1
ATOM 2625 C CA . ASP B 1 131 ? 6.816 2.52 3.268 1 97.88 131 ASP B CA 1
ATOM 2626 C C . ASP B 1 131 ? 7.492 3.535 4.188 1 97.88 131 ASP B C 1
ATOM 2628 O O . ASP B 1 131 ? 7.988 3.178 5.254 1 97.88 131 ASP B O 1
ATOM 2632 N N . LEU B 1 132 ? 7.508 4.758 3.777 1 97.69 132 LEU B N 1
ATOM 2633 C CA . LEU B 1 132 ? 8.125 5.828 4.547 1 97.69 132 LEU B CA 1
ATOM 2634 C C . LEU B 1 132 ? 7.508 5.926 5.938 1 97.69 132 LEU B C 1
ATOM 2636 O O . LEU B 1 132 ? 8.219 5.895 6.945 1 97.69 132 LEU B O 1
ATOM 2640 N N . TYR B 1 133 ? 6.203 6.016 5.973 1 98.25 133 TYR B N 1
ATOM 2641 C CA . TYR B 1 133 ? 5.512 6.238 7.234 1 98.25 133 TYR B CA 1
ATOM 2642 C C . TYR B 1 133 ? 5.637 5.023 8.148 1 98.25 133 TYR B C 1
ATOM 2644 O O . TYR B 1 133 ? 5.75 5.164 9.367 1 98.25 133 TYR B O 1
ATOM 2652 N N . MET B 1 134 ? 5.602 3.832 7.539 1 97.94 134 MET B N 1
ATOM 2653 C CA . MET B 1 134 ? 5.863 2.639 8.336 1 97.94 134 MET B CA 1
ATOM 2654 C C . MET B 1 134 ? 7.254 2.697 8.961 1 97.94 134 MET B C 1
ATOM 2656 O O . MET B 1 134 ? 7.418 2.428 10.156 1 97.94 134 MET B O 1
ATOM 2660 N N . SER B 1 135 ? 8.219 3.064 8.156 1 96 135 SER B N 1
ATOM 2661 C CA . SER B 1 135 ? 9.602 3.08 8.617 1 96 135 SER B CA 1
ATOM 2662 C C . SER B 1 135 ? 9.812 4.133 9.695 1 96 135 SER B C 1
ATOM 2664 O O . SER B 1 135 ? 10.633 3.947 10.602 1 96 135 SER B O 1
ATOM 2666 N N . PHE B 1 136 ? 9.078 5.238 9.641 1 95.88 136 PHE B N 1
ATOM 2667 C CA . PHE B 1 136 ? 9.211 6.309 10.625 1 95.88 136 PHE B CA 1
ATOM 2668 C C . PHE B 1 136 ? 8.25 6.09 11.789 1 95.88 136 PHE B C 1
ATOM 2670 O O . PHE B 1 136 ? 8.125 6.949 12.664 1 95.88 136 PHE B O 1
ATOM 2677 N N . LYS B 1 137 ? 7.516 5.027 11.727 1 95.25 137 LYS B N 1
ATOM 2678 C CA . LYS B 1 137 ? 6.707 4.531 12.836 1 95.25 137 LYS B CA 1
ATOM 2679 C C . LYS B 1 137 ? 5.484 5.414 13.062 1 95.25 137 LYS B C 1
ATOM 2681 O O . LYS B 1 137 ? 5.086 5.648 14.211 1 95.25 137 LYS B O 1
ATOM 2686 N N . V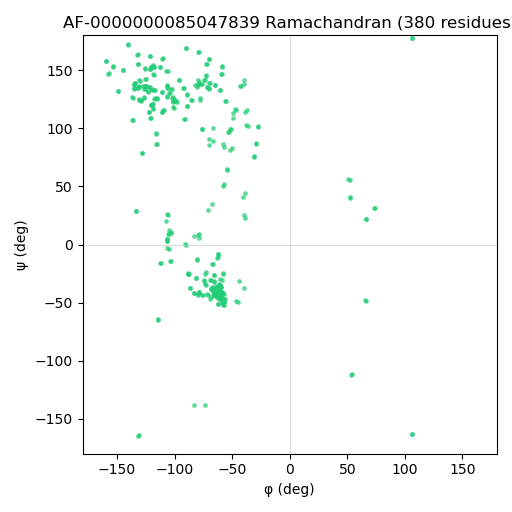AL B 1 138 ? 5.008 5.965 12.023 1 96.44 138 VAL B N 1
ATOM 2687 C CA . VAL B 1 138 ? 3.689 6.582 12.102 1 96.44 138 VAL B CA 1
ATOM 2688 C C . VAL B 1 138 ? 2.646 5.535 12.484 1 96.44 138 VAL B C 1
ATOM 2690 O O . VAL B 1 138 ? 2.518 4.508 11.812 1 96.44 138 VAL B O 1
ATOM 2693 N N . SER B 1 139 ? 1.802 5.793 13.398 1 96.94 139 SER B N 1
ATOM 2694 C CA . SER B 1 139 ? 0.927 4.77 13.969 1 96.94 139 SER B CA 1
ATOM 2695 C C . SER B 1 139 ? -0.209 4.422 13.008 1 96.94 139 SER B C 1
ATOM 2697 O O . SER B 1 139 ? -0.583 3.256 12.875 1 96.94 139 SER B O 1
ATOM 2699 N N . GLU B 1 140 ? -0.807 5.414 12.414 1 98.12 140 GLU B N 1
ATOM 2700 C CA . GLU B 1 140 ? -1.892 5.195 11.461 1 98.12 140 GLU B CA 1
ATOM 2701 C C . GLU B 1 140 ? -1.68 6.008 10.188 1 98.12 140 GLU B C 1
ATOM 2703 O O . GLU B 1 140 ? -1.292 7.176 10.25 1 98.12 140 GLU B O 1
ATOM 2708 N N . TYR B 1 141 ? -1.883 5.383 9.117 1 98.75 141 TYR B N 1
ATOM 2709 C CA . TYR B 1 141 ? -1.84 6.035 7.812 1 98.75 141 TYR B CA 1
ATOM 2710 C C . TYR B 1 141 ? -3.158 5.852 7.07 1 98.75 141 TYR B C 1
ATOM 2712 O O . TYR B 1 141 ? -3.547 4.727 6.75 1 98.75 141 TYR B O 1
ATOM 2720 N N . TRP B 1 142 ? -3.865 6.969 6.859 1 98.75 142 TRP B N 1
ATOM 2721 C CA . TRP B 1 142 ? -5.129 7 6.129 1 98.75 142 TRP B CA 1
ATOM 2722 C C . TRP B 1 142 ? -4.914 7.43 4.684 1 98.75 142 TRP B C 1
ATOM 2724 O O . TRP B 1 142 ? -4.344 8.492 4.422 1 98.75 142 TRP B O 1
ATOM 2734 N N . VAL B 1 143 ? -5.328 6.605 3.791 1 98.62 143 VAL B N 1
ATOM 2735 C CA . VAL B 1 143 ? -5.316 6.961 2.375 1 98.62 143 VAL B CA 1
ATOM 2736 C C . VAL B 1 143 ? -6.746 7.164 1.878 1 98.62 143 VAL B C 1
ATOM 2738 O O . VAL B 1 143 ? -7.551 6.23 1.881 1 98.62 143 VAL B O 1
ATOM 2741 N N . ILE B 1 144 ? -7.02 8.367 1.498 1 98.31 144 ILE B N 1
ATOM 2742 C CA . ILE B 1 144 ? -8.328 8.711 0.958 1 98.31 144 ILE B CA 1
ATOM 2743 C C . ILE B 1 144 ? -8.258 8.781 -0.565 1 98.31 144 ILE B C 1
ATOM 2745 O O . ILE B 1 144 ? -7.461 9.539 -1.122 1 98.31 144 ILE B O 1
ATOM 2749 N N . ASN B 1 145 ? -9.07 8.031 -1.248 1 97.56 145 ASN B N 1
ATOM 2750 C CA . ASN B 1 145 ? -9.094 7.965 -2.705 1 97.56 145 ASN B CA 1
ATOM 2751 C C . ASN B 1 145 ? -10.414 8.477 -3.273 1 97.56 145 ASN B C 1
ATOM 2753 O O . ASN B 1 145 ? -11.375 7.711 -3.402 1 97.56 145 ASN B O 1
ATOM 2757 N N . PRO B 1 146 ? -10.422 9.703 -3.631 1 96.19 146 PRO B N 1
ATOM 2758 C CA . PRO B 1 146 ? -11.672 10.242 -4.164 1 96.19 146 PRO B CA 1
ATOM 2759 C C . PRO B 1 146 ? -12.078 9.602 -5.492 1 96.19 146 PRO B C 1
ATOM 2761 O O . PRO B 1 146 ? -13.266 9.562 -5.828 1 96.19 146 PRO B O 1
ATOM 2764 N N . LEU B 1 147 ? -11.109 9.102 -6.254 1 94.25 147 LEU B N 1
ATOM 2765 C CA . LEU B 1 147 ? -11.391 8.516 -7.559 1 94.25 147 LEU B CA 1
ATOM 2766 C C . LEU B 1 147 ? -12.258 7.27 -7.422 1 94.25 147 LEU B C 1
ATOM 2768 O O . LEU B 1 147 ? -13.133 7.023 -8.25 1 94.25 147 LEU B O 1
ATOM 2772 N N . LEU B 1 148 ? -12.008 6.52 -6.379 1 95.75 148 LEU B N 1
ATOM 2773 C CA . LEU B 1 148 ? -12.75 5.289 -6.129 1 95.75 148 LEU B CA 1
ATOM 2774 C C . LEU B 1 148 ? -13.758 5.48 -5 1 95.75 148 LEU B C 1
ATOM 2776 O O . LEU B 1 148 ? -14.508 4.559 -4.672 1 95.75 148 LEU B O 1
ATOM 2780 N N . LYS B 1 149 ? -13.734 6.656 -4.402 1 96.88 149 LYS B N 1
ATOM 2781 C CA . LYS B 1 149 ? -14.508 6.91 -3.188 1 96.88 149 LYS B CA 1
ATOM 2782 C C . LYS B 1 149 ? -14.227 5.844 -2.131 1 96.88 149 LYS B C 1
ATOM 2784 O O . LYS B 1 149 ? -15.164 5.238 -1.597 1 96.88 149 LYS B O 1
ATOM 2789 N N . ALA B 1 150 ? -13.023 5.719 -1.832 1 97.88 150 ALA B N 1
ATOM 2790 C CA . ALA B 1 150 ? -12.57 4.691 -0.895 1 97.88 150 ALA B CA 1
ATOM 2791 C C . ALA B 1 150 ? -11.641 5.285 0.158 1 97.88 150 ALA B C 1
ATOM 2793 O O . ALA B 1 150 ? -11.008 6.316 -0.073 1 97.88 150 ALA B O 1
ATOM 2794 N N . VAL B 1 151 ? -11.609 4.602 1.279 1 98.38 151 VAL B N 1
ATOM 2795 C CA . VAL B 1 151 ? -10.688 4.941 2.361 1 98.38 151 VAL B CA 1
ATOM 2796 C C . VAL B 1 151 ? -9.961 3.684 2.83 1 98.38 151 VAL B C 1
ATOM 2798 O O . VAL B 1 151 ? -10.586 2.66 3.113 1 98.38 151 VAL B O 1
ATOM 2801 N N . LEU B 1 152 ? -8.672 3.734 2.807 1 98.44 152 LEU B N 1
ATOM 2802 C CA . LEU B 1 152 ? -7.82 2.693 3.367 1 98.44 152 LEU B CA 1
ATOM 2803 C C . LEU B 1 152 ? -7.195 3.15 4.68 1 98.44 152 LEU B C 1
ATOM 2805 O O . LEU B 1 152 ? -6.738 4.289 4.793 1 98.44 152 LEU B O 1
ATOM 2809 N N . LEU B 1 153 ? -7.223 2.268 5.676 1 98.62 153 LEU B N 1
ATOM 2810 C CA . LEU B 1 153 ? -6.57 2.541 6.953 1 98.62 153 LEU B CA 1
ATOM 2811 C C . LEU B 1 153 ? -5.504 1.494 7.254 1 98.62 153 LEU B C 1
ATOM 2813 O O . LEU B 1 153 ? -5.793 0.296 7.281 1 98.62 153 LEU B O 1
ATOM 2817 N N . PHE B 1 154 ? -4.309 1.961 7.398 1 98.69 154 PHE B N 1
ATOM 2818 C CA . PHE B 1 154 ? -3.191 1.135 7.836 1 98.69 154 PHE B CA 1
ATOM 2819 C C . PHE B 1 154 ? -2.803 1.466 9.273 1 98.69 154 PHE B C 1
ATOM 2821 O O . PHE B 1 154 ? -2.77 2.637 9.656 1 98.69 154 PHE B O 1
ATOM 2828 N N . SER B 1 155 ? -2.529 0.48 10.078 1 98.25 155 SER B N 1
ATOM 2829 C CA . SER B 1 155 ? -2.113 0.648 11.469 1 98.25 155 SER B CA 1
ATOM 2830 C C . SER B 1 155 ? -0.801 -0.078 11.742 1 98.25 155 SER B C 1
ATOM 2832 O O . SER B 1 155 ? -0.587 -1.191 11.258 1 98.25 155 SER B O 1
ATOM 2834 N N . LEU B 1 156 ? 0.026 0.52 12.547 1 97.69 156 LEU B N 1
ATOM 2835 C CA . LEU B 1 156 ? 1.336 -0.035 12.867 1 97.69 156 LEU B CA 1
ATOM 2836 C C . LEU B 1 156 ? 1.257 -0.952 14.078 1 97.69 156 LEU B C 1
ATOM 2838 O O . LEU B 1 156 ? 0.654 -0.593 15.094 1 97.69 156 LEU B O 1
ATOM 2842 N N . ASP B 1 157 ? 1.771 -2.121 13.969 1 95.75 157 ASP B N 1
ATOM 2843 C CA . ASP B 1 157 ? 1.975 -3 15.117 1 95.75 157 ASP B CA 1
ATOM 2844 C C . ASP B 1 157 ? 3.389 -3.576 15.125 1 95.75 157 ASP B C 1
ATOM 2846 O O . ASP B 1 157 ? 4.289 -3.029 14.484 1 95.75 157 ASP B O 1
ATOM 2850 N N . GLU B 1 158 ? 3.703 -4.578 15.852 1 94.38 158 GLU B N 1
ATOM 2851 C CA . GLU B 1 158 ? 5.047 -5.129 16.016 1 94.38 158 GLU B CA 1
ATOM 2852 C C . GLU B 1 158 ? 5.547 -5.746 14.711 1 94.38 158 GLU B C 1
ATOM 2854 O O . GLU B 1 158 ? 6.75 -5.934 14.531 1 94.38 158 GLU B O 1
ATOM 2859 N N . HIS B 1 159 ? 4.598 -6.02 13.75 1 93.81 159 HIS B N 1
ATOM 2860 C CA . HIS B 1 159 ? 4.969 -6.688 12.508 1 93.81 159 HIS B CA 1
ATOM 2861 C C . HIS B 1 159 ? 4.969 -5.711 11.336 1 93.81 159 HIS B C 1
ATOM 2863 O O . HIS B 1 159 ? 5.242 -6.102 10.195 1 93.81 159 HIS B O 1
ATOM 2869 N N . GLY B 1 160 ? 4.699 -4.469 11.672 1 96.69 160 GLY B N 1
ATOM 2870 C CA . GLY B 1 160 ? 4.59 -3.463 10.633 1 96.69 160 GLY B CA 1
ATOM 2871 C C . GLY B 1 160 ? 3.158 -3.033 10.367 1 96.69 160 GLY B C 1
ATOM 2872 O O . GLY B 1 160 ? 2.271 -3.268 11.188 1 96.69 160 GLY B O 1
ATOM 2873 N N . TYR B 1 161 ? 2.969 -2.389 9.203 1 98.12 161 TYR B N 1
ATOM 2874 C CA . TYR B 1 161 ? 1.632 -1.923 8.859 1 98.12 161 TYR B CA 1
ATOM 2875 C C . TYR B 1 161 ? 0.723 -3.092 8.5 1 98.12 161 TYR B C 1
ATOM 2877 O O . TYR B 1 161 ? 1.142 -4.023 7.809 1 98.12 161 TYR B O 1
ATOM 2885 N N . ASN B 1 162 ? -0.41 -3.027 9.008 1 97.44 162 ASN B N 1
ATOM 2886 C CA . ASN B 1 162 ? -1.508 -3.883 8.57 1 97.44 162 ASN B CA 1
ATOM 2887 C C . ASN B 1 162 ? -2.688 -3.061 8.062 1 97.44 162 ASN B C 1
ATOM 2889 O O . ASN B 1 162 ? -2.832 -1.889 8.406 1 97.44 162 ASN B O 1
ATOM 2893 N N . GLN B 1 163 ? -3.43 -3.639 7.188 1 96.94 163 GLN B N 1
ATOM 2894 C CA . GLN B 1 163 ? -4.676 -3.01 6.758 1 96.94 163 GLN B CA 1
ATOM 2895 C C . GLN B 1 163 ? -5.762 -3.164 7.816 1 96.94 163 GLN B C 1
ATOM 2897 O O . GLN B 1 163 ? -6.477 -4.172 7.836 1 96.94 163 GLN B O 1
ATOM 2902 N N . SER B 1 164 ? -5.965 -2.148 8.586 1 96.69 164 SER B N 1
ATOM 2903 C CA . SER B 1 164 ? -6.828 -2.299 9.75 1 96.69 164 SER B CA 1
ATOM 2904 C C . SER B 1 164 ? -8.289 -2.033 9.398 1 96.69 164 SER B C 1
ATOM 2906 O O . SER B 1 164 ? -9.195 -2.504 10.086 1 96.69 164 SER B O 1
ATOM 2908 N N . ASP B 1 165 ? -8.516 -1.256 8.367 1 96.5 165 ASP B N 1
ATOM 2909 C CA . ASP B 1 165 ? -9.883 -1.02 7.906 1 96.5 165 ASP B CA 1
ATOM 2910 C C . ASP B 1 165 ? -9.891 -0.528 6.461 1 96.5 165 ASP B C 1
ATOM 2912 O O . ASP B 1 165 ? -8.875 -0.057 5.953 1 96.5 165 ASP B O 1
ATOM 2916 N N . ILE B 1 166 ? -11.008 -0.701 5.793 1 97.69 166 ILE B N 1
ATOM 2917 C CA . ILE B 1 166 ? -11.195 -0.257 4.418 1 97.69 166 ILE B CA 1
ATOM 2918 C C . ILE B 1 166 ? -12.688 -0.098 4.129 1 97.69 166 ILE B C 1
ATOM 2920 O O . ILE B 1 166 ? -13.516 -0.833 4.676 1 97.69 166 ILE B O 1
ATOM 2924 N N . ALA B 1 167 ? -12.992 0.83 3.312 1 97.38 167 ALA B N 1
ATOM 2925 C CA . ALA B 1 167 ? -14.367 0.997 2.85 1 97.38 167 ALA B CA 1
ATOM 2926 C C . ALA B 1 167 ? -14.406 1.658 1.475 1 97.38 167 ALA B C 1
ATOM 2928 O O . ALA B 1 167 ? -13.484 2.389 1.104 1 97.38 167 ALA B O 1
ATOM 2929 N N . LYS B 1 168 ? -15.453 1.377 0.747 1 96.94 168 LYS B N 1
ATOM 2930 C CA . LYS B 1 168 ? -15.711 1.965 -0.564 1 96.94 168 LYS B CA 1
ATOM 2931 C C . LYS B 1 168 ? -17.172 2.393 -0.698 1 96.94 168 LYS B C 1
ATOM 2933 O O . LYS B 1 168 ? -18.078 1.637 -0.35 1 96.94 168 LYS B O 1
ATOM 2938 N N . ASN B 1 169 ? -17.359 3.551 -1.2 1 95.44 169 ASN B N 1
ATOM 2939 C CA . ASN B 1 169 ? -18.641 4.168 -1.493 1 95.44 169 ASN B CA 1
ATOM 2940 C C . ASN B 1 169 ? -19.438 4.43 -0.219 1 95.44 169 ASN B C 1
ATOM 2942 O O . ASN B 1 169 ? -19.953 5.535 -0.021 1 95.44 169 ASN B O 1
ATOM 2946 N N . GLU B 1 170 ? -19.531 3.451 0.627 1 94.75 170 GLU B N 1
ATOM 2947 C CA . GLU B 1 170 ? -20.281 3.564 1.878 1 94.75 170 GLU B CA 1
ATOM 2948 C C . GLU B 1 170 ? -19.547 2.854 3.018 1 94.75 170 GLU B C 1
ATOM 2950 O O . GLU B 1 170 ? -18.562 2.158 2.789 1 94.75 170 GLU B O 1
ATOM 2955 N N . GLY B 1 171 ? -20.109 3.088 4.219 1 95.88 171 GLY B N 1
ATOM 2956 C CA . GLY B 1 171 ? -19.5 2.498 5.398 1 95.88 171 GLY B CA 1
ATOM 2957 C C . GLY B 1 171 ? -18.766 3.508 6.254 1 95.88 171 GLY B C 1
ATOM 2958 O O . GLY B 1 171 ? -18.688 4.691 5.91 1 95.88 171 GLY B O 1
ATOM 2959 N N . VAL B 1 172 ? -18.25 2.961 7.383 1 97.19 172 VAL B N 1
ATOM 2960 C CA . VAL B 1 172 ? -17.547 3.805 8.344 1 97.19 172 VAL B CA 1
ATOM 2961 C C . VAL B 1 172 ? -16.172 3.23 8.625 1 97.19 172 VAL B C 1
ATOM 2963 O O . VAL B 1 172 ? -16.016 2.027 8.859 1 97.19 172 VAL B O 1
ATOM 2966 N N . VAL B 1 173 ? -15.211 4.035 8.469 1 97.94 173 VAL B N 1
ATOM 2967 C CA . VAL B 1 173 ? -13.852 3.68 8.859 1 97.94 173 VAL B CA 1
ATOM 2968 C C . VAL B 1 173 ? -13.492 4.367 10.172 1 97.94 173 VAL B C 1
ATOM 2970 O O . VAL B 1 17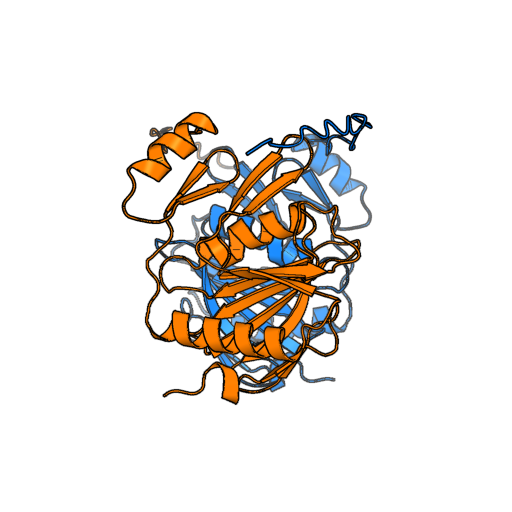3 ? -13.719 5.566 10.336 1 97.94 173 VAL B O 1
ATOM 2973 N N . GLN B 1 174 ? -12.891 3.584 11.109 1 96.75 174 GLN B N 1
ATOM 2974 C CA . GLN B 1 174 ? -12.664 4.105 12.453 1 96.75 174 GLN B CA 1
ATOM 2975 C C . GLN B 1 174 ? -11.203 3.951 12.859 1 96.75 174 GLN B C 1
ATOM 2977 O O . GLN B 1 174 ? -10.609 2.885 12.68 1 96.75 174 GLN B O 1
ATOM 2982 N N . SER B 1 175 ? -10.648 5.02 13.414 1 95.69 175 SER B N 1
ATOM 2983 C CA . SER B 1 175 ? -9.289 4.988 13.945 1 95.69 175 SER B CA 1
ATOM 2984 C C . SER B 1 175 ? -9.18 4.043 15.141 1 95.69 175 SER B C 1
ATOM 2986 O O . SER B 1 175 ? -10.07 4.008 15.992 1 95.69 175 SER B O 1
ATOM 2988 N N . LYS B 1 176 ? -8.156 3.307 15.172 1 93.88 176 LYS B N 1
ATOM 2989 C CA . LYS B 1 176 ? -7.863 2.496 16.359 1 93.88 176 LYS B CA 1
ATOM 2990 C C . LYS B 1 176 ? -7.184 3.328 17.438 1 93.88 176 LYS B C 1
ATOM 2992 O O . LYS B 1 176 ? -7.355 3.061 18.625 1 93.88 176 LYS B O 1
ATOM 2997 N N . LEU B 1 177 ? -6.484 4.32 17.031 1 91.44 177 LEU B N 1
ATOM 2998 C CA . LEU B 1 177 ? -5.68 5.148 17.922 1 91.44 177 LEU B CA 1
ATOM 2999 C C . LEU B 1 177 ? -6.535 6.223 18.578 1 91.44 177 LEU B C 1
ATOM 3001 O O . LEU B 1 177 ? -6.34 6.547 19.75 1 91.44 177 LEU B O 1
ATOM 3005 N N . ILE B 1 178 ? -7.414 6.828 17.797 1 89.69 178 ILE B N 1
ATOM 3006 C CA . ILE B 1 178 ? -8.375 7.824 18.266 1 89.69 178 ILE B CA 1
ATOM 3007 C C . ILE B 1 178 ? -9.797 7.289 18.078 1 89.69 178 ILE B C 1
ATOM 3009 O O . ILE B 1 178 ? -10.484 7.641 17.109 1 89.69 178 ILE B O 1
ATOM 3013 N N . PRO B 1 179 ? -10.289 6.559 19.016 1 88.06 179 PRO B N 1
ATOM 3014 C CA . PRO B 1 179 ? -11.547 5.82 18.844 1 88.06 179 PRO B CA 1
ATOM 3015 C C . PRO B 1 179 ? -12.719 6.727 18.484 1 88.06 179 PRO B C 1
ATOM 3017 O O . PRO B 1 179 ? -13.664 6.285 17.812 1 88.06 179 PRO B O 1
ATOM 3020 N N . GLU B 1 180 ? -12.641 7.926 18.828 1 89.06 180 GLU B N 1
ATOM 3021 C CA . GLU B 1 180 ? -13.742 8.852 18.562 1 89.06 180 GLU B CA 1
ATOM 3022 C C . GLU B 1 180 ? -13.703 9.344 17.125 1 89.06 180 GLU B C 1
ATOM 3024 O O . GLU B 1 180 ? -14.68 9.922 16.641 1 89.06 180 GLU B O 1
ATOM 3029 N N . PHE B 1 181 ? -12.633 9.102 16.5 1 93.06 181 PHE B N 1
ATOM 3030 C CA . PHE B 1 181 ? -12.516 9.57 15.117 1 93.06 181 PHE B CA 1
ATOM 3031 C C . PHE B 1 181 ? -13 8.5 14.141 1 93.06 181 PHE B C 1
ATOM 3033 O O . PHE B 1 181 ? -12.32 7.496 13.93 1 93.06 181 PHE B O 1
ATOM 3040 N N . LYS B 1 182 ? -14.117 8.734 13.555 1 94.94 182 LYS B N 1
ATOM 3041 C CA . LYS B 1 182 ? -14.734 7.863 12.555 1 94.94 182 LYS B CA 1
ATOM 3042 C C . LYS B 1 182 ? -15.156 8.648 11.32 1 94.94 182 LYS B C 1
ATOM 3044 O O . LYS B 1 182 ? -15.641 9.781 11.438 1 94.94 182 LYS B O 1
ATOM 3049 N N . VAL B 1 183 ? -14.969 8.055 10.203 1 96.62 183 VAL B N 1
ATOM 3050 C CA . VAL B 1 183 ? -15.281 8.727 8.953 1 96.62 183 VAL B CA 1
ATOM 3051 C C . VAL B 1 183 ? -16.359 7.949 8.203 1 96.62 183 VAL B C 1
ATOM 3053 O O . VAL B 1 183 ? -16.172 6.789 7.84 1 96.62 183 VAL B O 1
ATOM 3056 N N . ASP B 1 184 ? -17.453 8.578 8.031 1 97 184 ASP B N 1
ATOM 3057 C CA . ASP B 1 184 ? -18.531 8.047 7.195 1 97 184 ASP B CA 1
ATOM 3058 C C . ASP B 1 184 ? -18.312 8.406 5.727 1 97 184 ASP B C 1
ATOM 3060 O O . ASP B 1 184 ? -18.328 9.586 5.363 1 97 184 ASP B O 1
ATOM 3064 N N . LEU B 1 185 ? -18.281 7.457 4.895 1 97.62 185 LEU B N 1
ATOM 3065 C CA . LEU B 1 185 ? -17.875 7.703 3.518 1 97.62 185 LEU B CA 1
ATOM 3066 C C . LEU B 1 185 ? -18.953 8.461 2.754 1 97.62 185 LEU B C 1
ATOM 3068 O O . LEU B 1 185 ? -18.656 9.266 1.869 1 97.62 185 LEU B O 1
ATOM 3072 N N . ALA B 1 186 ? -20.172 8.195 3.039 1 96.62 186 ALA B N 1
ATOM 3073 C CA . ALA B 1 186 ? -21.25 8.914 2.367 1 96.62 186 ALA B CA 1
ATOM 3074 C C . ALA B 1 186 ? -21.156 10.414 2.635 1 96.62 186 ALA B C 1
ATOM 3076 O O . ALA B 1 186 ? -21.484 11.227 1.767 1 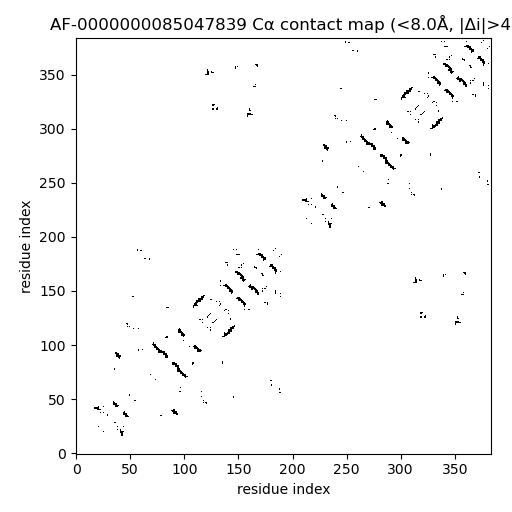96.62 186 ALA B O 1
ATOM 3077 N N . ILE B 1 187 ? -20.734 10.742 3.811 1 95.56 187 ILE B N 1
ATOM 3078 C CA . ILE B 1 187 ? -20.578 12.141 4.195 1 95.56 187 ILE B CA 1
ATOM 3079 C C . ILE B 1 187 ? -19.266 12.688 3.621 1 95.56 187 ILE B C 1
ATOM 3081 O O . ILE B 1 187 ? -19.25 13.797 3.074 1 95.56 187 ILE B O 1
ATOM 3085 N N . LEU B 1 188 ? -18.219 11.93 3.701 1 97.56 188 LEU B N 1
ATOM 3086 C CA . LEU B 1 188 ? -16.875 12.359 3.291 1 97.56 188 LEU B CA 1
ATOM 3087 C C . LEU B 1 188 ? -16.844 12.703 1.806 1 97.56 188 LEU B C 1
ATOM 3089 O O . LEU B 1 188 ? -16.234 13.688 1.403 1 97.56 188 LEU B O 1
ATOM 3093 N N . PHE B 1 189 ? -17.531 11.828 1.004 1 96.88 189 PHE B N 1
ATOM 3094 C CA . PHE B 1 189 ? -17.438 11.984 -0.444 1 96.88 189 PHE B CA 1
ATOM 3095 C C . PHE B 1 189 ? -18.703 12.625 -1.003 1 96.88 189 PHE B C 1
ATOM 3097 O O . PHE B 1 189 ? -18.969 12.555 -2.205 1 96.88 189 PHE B O 1
ATOM 3104 N N . LYS B 1 190 ? -19.531 13.094 -0.151 1 91.31 190 LYS B N 1
ATOM 3105 C CA . LYS B 1 190 ? -20.766 13.75 -0.594 1 91.31 190 LYS B CA 1
ATOM 3106 C C . LYS B 1 190 ? -20.453 14.891 -1.561 1 91.31 190 LYS B C 1
ATOM 3108 O O . LYS B 1 190 ? -19.578 15.719 -1.298 1 91.31 190 LYS B O 1
ATOM 3113 N N . GLU B 1 191 ? -21.109 14.711 -2.74 1 78.44 191 GLU B N 1
ATOM 3114 C CA . GLU B 1 191 ? -20.922 15.766 -3.736 1 78.44 191 GLU B CA 1
ATOM 3115 C C . GLU B 1 191 ? -21.625 17.047 -3.328 1 78.44 191 GLU B C 1
ATOM 3117 O O . GLU B 1 191 ? -22.656 17 -2.646 1 78.44 191 GLU B O 1
ATOM 3122 N N . GLN B 1 192 ? -20.969 18.172 -3.449 1 62.25 192 GLN B N 1
ATOM 3123 C CA . GLN B 1 192 ? -21.688 19.438 -3.254 1 62.25 192 GLN B CA 1
ATOM 3124 C C . GLN B 1 192 ? -22.578 19.75 -4.449 1 62.25 192 GLN B C 1
ATOM 3126 O O . GLN B 1 192 ? -22.266 19.359 -5.578 1 62.25 192 GLN B O 1
#

Solvent-accessible surface area (backbone atoms only — not comparable to full-atom values): 21953 Å² total; per-residue (Å²): 135,82,75,75,72,77,74,73,77,70,76,79,63,84,73,73,72,78,69,73,49,51,71,67,52,47,54,56,47,48,73,69,42,93,46,59,63,28,34,50,87,38,29,79,42,77,48,79,83,82,51,72,68,56,52,52,40,51,49,54,54,50,52,51,45,53,71,69,41,59,93,54,46,46,71,51,41,57,85,46,76,42,62,37,75,53,93,91,44,58,33,36,41,59,48,54,32,34,31,33,46,46,94,47,66,89,48,66,52,44,41,33,40,35,40,70,52,49,94,79,45,28,21,53,56,63,38,54,42,44,45,48,38,49,75,62,59,30,40,30,42,36,41,35,31,71,91,70,38,28,41,42,31,30,34,54,56,98,67,37,38,32,79,74,44,67,40,54,60,44,57,73,45,66,43,85,88,46,71,86,45,64,47,45,36,57,68,60,65,50,78,131,134,83,74,76,71,78,74,73,78,69,75,79,63,84,73,73,73,78,68,74,48,51,72,67,54,47,54,57,48,48,74,70,43,93,46,60,62,29,38,51,86,40,27,82,42,77,51,80,81,83,49,70,68,55,52,53,40,52,47,54,53,50,50,52,46,54,72,66,41,59,93,54,46,46,71,51,41,58,85,46,77,40,63,37,74,52,93,92,46,60,33,38,39,56,47,54,31,35,33,33,47,46,93,48,67,87,49,66,53,45,41,33,39,36,41,70,52,49,95,79,45,29,21,54,56,65,38,54,42,45,44,48,38,50,74,62,59,29,40,31,43,36,43,35,30,70,91,70,40,30,40,40,32,31,34,53,54,99,67,37,39,32,82,73,43,67,40,55,60,44,57,73,44,67,42,83,86,46,72,84,46,64,46,45,35,55,68,60,66,49,79,130

Organism: Alkalihalophilus pseudofirmus (strain ATCC BAA-2126 / JCM 17055 / OF4) (NCBI:txid398511)

Nearest PDB structures (foldseek):
  6okh-assembly1_B  TM=8.679E-01  e=4.677E-14  Leptospira borgpetersenii serovar Hardjo-bovis str. JB197
  3ot2-assembly1_B  TM=7.490E-01  e=2.544E-09  Trichormus variabilis ATCC 29413
  1wdj-assembly1_C  TM=7.335E-01  e=1.826E-08  Thermus thermophilus
  1wdj-assembly1_B  TM=7.127E-01  e=2.921E-07  Thermus thermophilus
  7vvg-assembly1_C  TM=2.374E-01  e=4.597E+00  Homo sapiens

Radius of gyration: 21.98 Å; Cα contacts (8 Å, |Δi|>4): 676; chains: 2; bounding box: 46×62×51 Å

InterPro domains:
  IPR008538 Putative restriction endonuclease [PF05685] (24-185)
  IPR008538 Putative restriction endonuclease [cd06260] (37-184)
  IPR011335 Restriction endonuclease type II-like [SSF52980] (19-189)
  IPR012296 Nuclease, putative, TT1808 [G3DSA:3.90.1570.10] (17-191)

pLDDT: mean 85.72, std 19.93, range [19.12, 98.75]

Sequence (384 aa):
MKIVDPLITIEEGKMGAMSRYSLEEFYQNSESSPNPLEYIHEQIFSLPTSQKEHQLILERLRKKLLILGGMSYSFCSYPNDLLLIKQDDIAIIKPDLAVFKFLNERRQVPDVIFEIISPTNQAHDLVLKLDLYMSFKVSEYWVINPLLKAVLLFSLDEHGYNQSDIAKNEGVVQSKLIPEFKVDLAILFKEQMKIVDPLITIEEGKMGAMSRYSLEEFYQNSESSPNPLEYIHEQIFSLPTSQKEHQLILERLRKKLLILGGMSYSFCSYPNDLLLIKQDDIAIIKPDLAVFKFLNERRQVPDVIFEIISPTNQAHDLVLKLDLYMSFKVSEYWVINPLLKAVLLFSLDEHGYNQSDIAKNEGVVQSKLIPEFKVDLAILFKEQ

Secondary structure (DSSP, 8-state):
----------------------HHHHHHHHHH-SS-EEEETTEEEEPPPPPHHHHHHHHHHHHHHHHH-STTEEEEETT--EEEEETTEEEEE--SEEEEEGGGTT-SS-SEEEEE--TT-HHIIIIIHHHHHHHTT-SEEEEEETTTTEEEEEEEETTEEEEEEEEESB-EEE-SSSTT-EEEHHHHT---/----------------------HHHHHHHHHH-SS-EEEETTEEEEPPPPPHHHHHHHHHHHHHHHHH-STTEEEEETT--EEEEETTEEEEE--SEEEEEGGGTT-SS-SEEEEE--TT-HHIIIIIHHHHHHHTT-SEEEEEETTTTEEEEEEEETTEEEEEEEEESB-EEE-SSSTT-EEEHHHHT---